Protein AF-0000000078400699 (afdb_homodimer)

Nearest PDB structures (foldseek):
  8glv-assembly1_Eb  TM=9.390E-01  e=3.163E-10  Chlamydomonas reinhardtii
  4u06-assembly1_A  TM=7.836E-01  e=1.208E-12  Leptospira interrogans serovar Copenhageni str. Fiocruz L1-130
  8b41-assembly1_B  TM=8.277E-01  e=2.231E-09  Mus musculus
  4u08-assembly2_B  TM=6.104E-01  e=1.786E-12  Leptospira interrogans serovar Copenhageni str. Fiocruz L1-130
  8dra-assembly1_F  TM=8.528E-01  e=2.546E-07  Mus musculus

Radius of gyration: 30.32 Å; Cα contacts (8 Å, |Δi|>4): 1115; chains: 2; bounding box: 73×113×77 Å

Foldseek 3Di:
DPPVLEDADEPVQDAADDCVVLVSLQRAYYAHYQYAYAEYDLSVLSNQNYAYYADENYEHQADYPSVLSNQNHAEYHHYHYAYAEYDLSVLSNQNHAYYAHYQYAYQDHYPSVLNNQNHAEYHYEQYAYAAHDLSNLSNQNHAEYAHANYAHLADHPSVLNHQRHAEAEHHQYAHAEDEENANRDNHAEYEHANYNYPDDHHHHPNHQYHYPCRPVPPDPPPPPVPPPPPPDPPQDPPCRPHDDPPPDDDPDDDDD/DPPVLEDADEPVQDAADDCVVLVSLQRAYYAHEQYAYAEYDLSVLSNQNYAYYADENYEHQADYPSVLSNQNHAYYHHYHYAYAEYDLSVLSNQNHAEYAHYQYAYQDHYPSVLNNQNHAEYHYEQYAYAAHDLSNLSNQNHAEYAHANYAHLADHPSVLNHQRHAEAEHHQYAHAEDEENANRDNHAEYEHANYNYPDDHHHHPNHQYHYPCRPVPPDPPPPPPPPDDPDDDDDDDDDDYDDDDDDDDDDDDDDD

Solvent-accessible surface area (backbone atoms only — not comparable to full-atom values): 27250 Å² total; per-residue (Å²): 117,60,90,79,31,49,48,83,56,50,67,64,65,37,61,63,76,66,69,73,65,42,68,36,44,73,28,30,35,43,36,46,28,46,29,51,32,53,64,71,65,70,59,52,40,53,30,53,52,24,29,36,44,33,50,21,40,29,52,28,54,53,75,56,71,39,63,42,60,30,47,50,24,29,36,44,35,49,22,40,30,49,29,52,60,64,60,67,59,49,38,54,28,55,50,26,29,37,43,35,45,26,39,32,53,25,55,52,73,47,71,33,64,45,56,30,54,50,25,29,36,43,36,50,19,39,34,47,29,52,62,71,64,69,61,50,51,62,32,73,49,32,28,35,42,36,41,28,38,30,48,25,59,50,69,58,68,46,62,79,66,40,56,56,31,27,35,44,32,49,22,39,28,48,28,36,58,52,64,77,45,48,80,42,77,44,47,44,38,40,33,47,29,69,31,72,47,79,52,54,61,44,61,45,89,86,43,45,58,41,38,71,68,43,79,65,55,74,65,73,72,69,72,67,63,69,65,72,67,71,72,73,76,69,57,60,58,35,116,64,60,71,54,80,73,74,73,74,76,72,84,66,80,73,83,135,119,59,90,79,31,51,49,82,56,52,66,65,65,37,60,63,77,65,69,72,65,41,67,36,45,72,28,29,34,44,36,44,28,45,29,51,30,55,64,73,64,70,58,53,40,53,30,54,50,23,30,36,43,34,50,20,39,29,53,27,53,52,74,57,70,39,63,42,58,29,47,49,25,31,37,44,36,48,22,39,31,49,29,52,60,64,61,69,58,49,37,55,28,55,50,26,29,38,43,34,45,25,39,29,53,25,53,51,71,46,73,34,63,46,56,29,54,49,25,28,36,44,35,50,20,38,31,46,29,52,61,69,64,69,62,48,52,62,33,71,49,32,29,34,42,35,40,27,38,30,48,25,59,50,69,58,69,47,62,78,68,41,54,54,31,26,35,46,31,49,22,39,27,48,26,38,58,53,65,76,47,49,82,42,76,44,47,43,38,39,35,45,28,70,32,73,45,79,53,54,60,44,60,46,92,86,43,44,59,41,37,69,69,44,79,64,58,76,67,75,76,73,79,70,70,80,69,76,77,71,76,76,79,76,80,84,82,81,93,83,87,92,81,91,80,93,84,89,92,83,85,92,73,95,84,137

pLDDT: mean 83.6, std 26.86, range [15.23, 98.69]

InterPro domains:
  IPR001611 Leucine-rich repeat [PF13855] (27-83)
  IPR001611 Leucine-rich repeat [PS51450] (26-48)
  IPR001611 Leucine-rich repeat [PS51450] (72-94)
  IPR003591 Leucine-rich repeat, typical subtype [SM00369] (24-46)
  IPR003591 Leucine-rich repeat, typical subtype [SM00369] (47-69)
  IPR003591 Leucine-rich repeat, typical subtype [SM00369] (70-91)
  IPR003591 Leucine-rich repeat, typical subtype [SM00369] (93-116)
  IPR003591 Leucine-rich repeat, typical subtype [SM00369] (139-162)
  IPR032675 Leucine-rich repeat domain superfamily [G3DSA:3.80.10.10] (4-104)
  IPR032675 Leucine-rich repeat domain superfamily [G3DSA:3.80.10.10] (105-211)
  IPR050216 Leucine-rich repeat domain-containing protein [PTHR48051] (7-201)

Structure (mmCIF, N/CA/C/O backbone):
data_AF-0000000078400699-model_v1
#
loop_
_entity.id
_entity.type
_entity.pdbx_description
1 polymer 'Leucine-rich repeat-containing protein 10'
#
loop_
_atom_site.group_PDB
_atom_site.id
_atom_site.type_symbol
_atom_site.label_atom_id
_atom_site.label_alt_id
_atom_site.label_comp_id
_atom_site.label_asym_id
_atom_site.label_entity_id
_atom_site.label_seq_id
_atom_site.pdbx_PDB_ins_code
_atom_site.Cartn_x
_atom_site.Cartn_y
_atom_site.Cartn_z
_atom_site.occupancy
_atom_site.B_iso_or_equiv
_atom_site.auth_seq_id
_atom_site.auth_comp_id
_atom_site.auth_asym_id
_atom_site.auth_atom_id
_atom_site.pdbx_PDB_model_num
ATOM 1 N N . MET A 1 1 ? -4.375 -39.375 2.096 1 67.81 1 MET A N 1
ATOM 2 C CA . MET A 1 1 ? -4.871 -38.125 1.531 1 67.81 1 MET A CA 1
ATOM 3 C C . MET A 1 1 ? -5.562 -37.281 2.598 1 67.81 1 MET A C 1
ATOM 5 O O . MET A 1 1 ? -6.348 -37.812 3.391 1 67.81 1 MET A O 1
ATOM 9 N N . PRO A 1 2 ? -5.043 -36.094 2.645 1 71.12 2 PRO A N 1
ATOM 10 C CA . PRO A 1 2 ? -5.824 -35.281 3.576 1 71.12 2 PRO A CA 1
ATOM 11 C C . PRO A 1 2 ? -7.277 -35.094 3.143 1 71.12 2 PRO A C 1
ATOM 13 O O . PRO A 1 2 ? -7.562 -35.031 1.945 1 71.12 2 PRO A O 1
ATOM 16 N N . ALA A 1 3 ? -8.242 -35.219 3.998 1 69.69 3 ALA A N 1
ATOM 17 C CA . ALA A 1 3 ? -9.688 -35.188 3.775 1 69.69 3 ALA A CA 1
ATOM 18 C C . ALA A 1 3 ? -10.094 -33.906 3.047 1 69.69 3 ALA A C 1
ATOM 20 O O . ALA A 1 3 ? -10.977 -33.906 2.191 1 69.69 3 ALA A O 1
ATOM 21 N N . ASP A 1 4 ? -9.508 -32.844 3.227 1 78 4 ASP A N 1
ATOM 22 C CA . ASP A 1 4 ? -9.961 -31.547 2.678 1 78 4 ASP A CA 1
ATOM 23 C C . ASP A 1 4 ? -9.133 -31.156 1.453 1 78 4 ASP A C 1
ATOM 25 O O . ASP A 1 4 ? -9.336 -30.094 0.88 1 78 4 ASP A O 1
ATOM 29 N N . LYS A 1 5 ? -8.336 -32.156 0.931 1 92.69 5 LYS A N 1
ATOM 30 C CA . LYS A 1 5 ? -7.512 -31.953 -0.259 1 92.69 5 LYS A CA 1
ATOM 31 C C . LYS A 1 5 ? -6.598 -30.734 -0.101 1 92.69 5 LYS A C 1
ATOM 33 O O . LYS A 1 5 ? -6.301 -30.047 -1.077 1 92.69 5 LYS A O 1
ATOM 38 N N . VAL A 1 6 ? -6.352 -30.406 1.105 1 91.12 6 VAL A N 1
ATOM 39 C CA . VAL A 1 6 ? -5.484 -29.281 1.454 1 91.12 6 VAL A CA 1
ATOM 40 C C . VAL A 1 6 ? -4.336 -29.766 2.338 1 91.12 6 VAL A C 1
ATOM 42 O O . VAL A 1 6 ? -4.551 -30.562 3.268 1 91.12 6 VAL A O 1
ATOM 45 N N . VAL A 1 7 ? -3.123 -29.375 2.002 1 93.88 7 VAL A N 1
ATOM 46 C CA . VAL A 1 7 ? -1.971 -29.625 2.861 1 93.88 7 VAL A CA 1
ATOM 47 C C . VAL A 1 7 ? -1.354 -28.312 3.309 1 93.88 7 VAL A C 1
ATOM 49 O O . VAL A 1 7 ? -1.072 -27.438 2.484 1 93.88 7 VAL A O 1
ATOM 52 N N . GLU A 1 8 ? -1.245 -28.141 4.59 1 89.81 8 GLU A N 1
ATOM 53 C CA . GLU A 1 8 ? -0.679 -26.953 5.211 1 89.81 8 GLU A CA 1
ATOM 54 C C . GLU A 1 8 ? 0.644 -27.266 5.902 1 89.81 8 GLU A C 1
ATOM 56 O O . GLU A 1 8 ? 0.665 -27.922 6.941 1 89.81 8 GLU A O 1
ATOM 61 N N . LEU A 1 9 ? 1.783 -26.781 5.422 1 93.31 9 LEU A N 1
ATOM 62 C CA . LEU A 1 9 ? 3.105 -27.047 5.98 1 93.31 9 LEU A CA 1
ATOM 63 C C . LEU A 1 9 ? 3.883 -25.75 6.168 1 93.31 9 LEU A C 1
ATOM 65 O O . LEU A 1 9 ? 5.113 -25.766 6.219 1 93.31 9 LEU A O 1
ATOM 69 N N . SER A 1 10 ? 3.232 -24.656 6.297 1 90.12 10 SER A N 1
ATOM 70 C CA . SER A 1 10 ? 3.887 -23.359 6.457 1 90.12 10 SER A CA 1
ATOM 71 C C . SER A 1 10 ? 4.527 -23.234 7.836 1 90.12 10 SER A C 1
ATOM 73 O O . SER A 1 10 ? 4.012 -23.766 8.82 1 90.12 10 SER A O 1
ATOM 75 N N . GLY A 1 11 ? 5.648 -22.453 7.906 1 88.94 11 GLY A N 1
ATOM 76 C CA . GLY A 1 11 ? 6.281 -22.094 9.164 1 88.94 11 GLY A CA 1
ATOM 77 C C . GLY A 1 11 ? 6.934 -23.266 9.867 1 88.94 11 GLY A C 1
ATOM 78 O O . GLY A 1 11 ? 7.07 -23.266 11.094 1 88.94 11 GLY A O 1
ATOM 79 N N . ARG A 1 12 ? 7.359 -24.234 9.141 1 91.81 12 ARG A N 1
ATOM 80 C CA . ARG A 1 12 ? 7.918 -25.438 9.742 1 91.81 12 ARG A CA 1
ATOM 81 C C . ARG A 1 12 ? 9.43 -25.484 9.57 1 91.81 12 ARG A C 1
ATOM 83 O O . ARG A 1 12 ? 10.07 -26.5 9.906 1 91.81 12 ARG A O 1
ATOM 90 N N . GLN A 1 13 ? 9.961 -24.516 9 1 94.06 13 GLN A N 1
ATOM 91 C CA . GLN A 1 13 ? 11.398 -24.391 8.797 1 94.06 13 GLN A CA 1
ATOM 92 C C . GLN A 1 13 ? 11.93 -25.5 7.91 1 94.06 13 GLN A C 1
ATOM 94 O O . GLN A 1 13 ? 13.023 -26.016 8.148 1 94.06 13 GLN A O 1
ATOM 99 N N . LEU A 1 14 ? 11.18 -25.922 6.945 1 97 14 LEU A N 1
ATOM 100 C CA . LEU A 1 14 ? 11.555 -26.984 6.027 1 97 14 LEU A CA 1
ATOM 101 C C . LEU A 1 14 ? 12.695 -26.547 5.113 1 97 14 LEU A C 1
ATOM 103 O O . LEU A 1 14 ? 12.703 -25.406 4.633 1 97 14 LEU A O 1
ATOM 107 N N . ARG A 1 15 ? 13.617 -27.484 4.852 1 97.56 15 ARG A N 1
ATOM 108 C CA . ARG A 1 15 ? 14.672 -27.25 3.875 1 97.56 15 ARG A CA 1
ATOM 109 C C . ARG A 1 15 ? 14.414 -28.016 2.582 1 97.56 15 ARG A C 1
ATOM 111 O O . ARG A 1 15 ? 14.961 -27.672 1.532 1 97.56 15 ARG A O 1
ATOM 118 N N . ARG A 1 16 ? 13.625 -29.047 2.846 1 97.44 16 ARG A N 1
ATOM 119 C CA . ARG A 1 16 ? 13.195 -29.859 1.712 1 97.44 16 ARG A CA 1
ATOM 120 C C . ARG A 1 16 ? 11.727 -30.25 1.839 1 97.44 16 ARG A C 1
ATOM 122 O O . ARG A 1 16 ? 11.219 -30.406 2.949 1 97.44 16 ARG A O 1
ATOM 129 N N . LEU A 1 17 ? 11.156 -30.344 0.67 1 97.12 17 LEU A N 1
ATOM 130 C CA . LEU A 1 17 ? 9.766 -30.781 0.669 1 97.12 17 LEU A CA 1
ATOM 131 C C . LEU A 1 17 ? 9.68 -32.312 0.852 1 97.12 17 LEU A C 1
ATOM 133 O O . LEU A 1 17 ? 10.297 -33.062 0.096 1 97.12 17 LEU A O 1
ATOM 137 N N . PRO A 1 18 ? 8.875 -32.75 1.758 1 94.94 18 PRO A N 1
ATOM 138 C CA . PRO A 1 18 ? 8.672 -34.188 1.912 1 94.94 18 PRO A CA 1
ATOM 139 C C . PRO A 1 18 ? 8.016 -34.844 0.692 1 94.94 18 PRO A C 1
ATOM 141 O O . PRO A 1 18 ? 6.945 -34.406 0.264 1 94.94 18 PRO A O 1
ATOM 144 N N . LEU A 1 19 ? 8.523 -36 0.229 1 94.69 19 LEU A N 1
ATOM 145 C CA . LEU A 1 19 ? 8.086 -36.625 -1.009 1 94.69 19 LEU A CA 1
ATOM 146 C C . LEU A 1 19 ? 6.68 -37.219 -0.852 1 94.69 19 LEU A C 1
ATOM 148 O O . LEU A 1 19 ? 5.941 -37.344 -1.831 1 94.69 19 LEU A O 1
ATOM 152 N N . ARG A 1 20 ? 6.305 -37.531 0.31 1 94.06 20 ARG A N 1
ATOM 153 C CA . ARG A 1 20 ? 4.996 -38.094 0.578 1 94.06 20 ARG A CA 1
ATOM 154 C C . ARG A 1 20 ? 3.879 -37.156 0.17 1 94.06 20 ARG A C 1
ATOM 156 O O . ARG A 1 20 ? 2.783 -37.594 -0.193 1 94.06 20 ARG A O 1
ATOM 163 N N . VAL A 1 21 ? 4.172 -35.875 0.214 1 94.88 21 VAL A N 1
ATOM 164 C CA . VAL A 1 21 ? 3.174 -34.875 -0.156 1 94.88 21 VAL A CA 1
ATOM 165 C C . VAL A 1 21 ? 2.82 -35.031 -1.635 1 94.88 21 VAL A C 1
ATOM 167 O O . VAL A 1 21 ? 1.666 -34.844 -2.023 1 94.88 21 VAL A O 1
ATOM 170 N N . CYS A 1 22 ? 3.791 -35.469 -2.453 1 94.62 22 CYS A N 1
ATOM 171 C CA . CYS A 1 22 ? 3.621 -35.562 -3.898 1 94.62 22 CYS A CA 1
ATOM 172 C C . CYS A 1 22 ? 2.768 -36.781 -4.262 1 94.62 22 CYS A C 1
ATOM 174 O O . CYS A 1 22 ? 2.393 -36.938 -5.426 1 94.62 22 CYS A O 1
ATOM 176 N N . ALA A 1 23 ? 2.453 -37.594 -3.344 1 92.88 23 ALA A N 1
ATOM 177 C CA . ALA A 1 23 ? 1.657 -38.781 -3.574 1 92.88 23 ALA A CA 1
ATOM 178 C C . ALA A 1 23 ? 0.165 -38.469 -3.549 1 92.88 23 ALA A C 1
ATOM 180 O O . ALA A 1 23 ? -0.655 -39.281 -3.986 1 92.88 23 ALA A O 1
ATOM 181 N N . PHE A 1 24 ? -0.178 -37.375 -3.098 1 91.94 24 PHE A N 1
ATOM 182 C CA . PHE A 1 24 ? -1.581 -37 -3.025 1 91.94 24 PHE A CA 1
ATOM 183 C C . PHE A 1 24 ? -2.037 -36.375 -4.34 1 91.94 24 PHE A C 1
ATOM 185 O O . PHE A 1 24 ? -2.268 -35.156 -4.414 1 91.94 24 PHE A O 1
ATOM 192 N N . GLY A 1 25 ? -2.305 -37.125 -5.316 1 91 25 GLY A N 1
ATOM 193 C CA . GLY A 1 25 ? -2.586 -36.719 -6.68 1 91 25 GLY A CA 1
ATOM 194 C C . GLY A 1 25 ? -3.807 -35.812 -6.789 1 91 25 GLY A C 1
ATOM 195 O O . GLY A 1 25 ? -3.926 -35.031 -7.73 1 91 25 GLY A O 1
ATOM 196 N N . ALA A 1 26 ? -4.715 -35.906 -5.773 1 93.44 26 ALA A N 1
ATOM 197 C CA . ALA A 1 26 ? -5.965 -35.156 -5.84 1 93.44 26 ALA A CA 1
ATOM 198 C C . ALA A 1 26 ? -5.852 -33.844 -5.074 1 93.44 26 ALA A C 1
ATOM 200 O O . ALA A 1 26 ? -6.84 -33.125 -4.914 1 93.44 26 ALA A O 1
ATOM 201 N N . LEU A 1 27 ? -4.66 -33.5 -4.648 1 95.19 27 LEU A N 1
ATOM 202 C CA . LEU A 1 27 ? -4.434 -32.281 -3.859 1 95.19 27 LEU A CA 1
ATOM 203 C C . LEU A 1 27 ? -4.828 -31.047 -4.645 1 95.19 27 LEU A C 1
ATOM 205 O O . LEU A 1 27 ? -4.527 -30.938 -5.836 1 95.19 27 LEU A O 1
ATOM 209 N N . VAL A 1 28 ? -5.496 -30.125 -3.949 1 96.25 28 VAL A N 1
ATOM 210 C CA . VAL A 1 28 ? -6.004 -28.922 -4.613 1 96.25 28 VAL A CA 1
ATOM 211 C C . VAL A 1 28 ? -5.23 -27.703 -4.133 1 96.25 28 VAL A C 1
ATOM 213 O O . VAL A 1 28 ? -4.941 -26.797 -4.914 1 96.25 28 VAL A O 1
ATOM 216 N N . LYS A 1 29 ? -4.906 -27.703 -2.881 1 94.94 29 LYS A N 1
ATOM 217 C CA . LYS A 1 29 ? -4.176 -26.578 -2.295 1 94.94 29 LYS A CA 1
ATOM 218 C C . LYS A 1 29 ? -2.967 -27.062 -1.504 1 94.94 29 LYS A C 1
ATOM 220 O O . LYS A 1 29 ? -3.078 -27.984 -0.69 1 94.94 29 LYS A O 1
ATOM 225 N N . LEU A 1 30 ? -1.834 -26.391 -1.731 1 96.19 30 LEU A N 1
ATOM 226 C CA . LEU A 1 30 ? -0.59 -26.719 -1.044 1 96.19 30 LEU A CA 1
ATOM 227 C C . LEU A 1 30 ? 0.078 -25.453 -0.498 1 96.19 30 LEU A C 1
ATOM 229 O O . LEU A 1 30 ? 0.437 -24.562 -1.262 1 96.19 30 LEU A O 1
ATOM 233 N N . TYR A 1 31 ? 0.277 -25.391 0.82 1 92.19 31 TYR A N 1
ATOM 234 C CA . TYR A 1 31 ? 0.863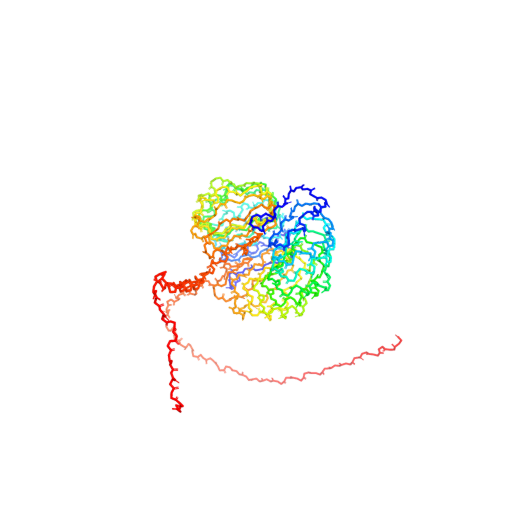 -24.234 1.493 1 92.19 31 TYR A CA 1
ATOM 235 C C . TYR A 1 31 ? 2.25 -24.562 2.031 1 92.19 31 TYR A C 1
ATOM 237 O O . TYR A 1 31 ? 2.393 -25.391 2.939 1 92.19 31 TYR A O 1
ATOM 245 N N . LEU A 1 32 ? 3.236 -23.859 1.515 1 95.44 32 LEU A N 1
ATOM 246 C CA . LEU A 1 32 ? 4.629 -24.062 1.901 1 95.44 32 LEU A CA 1
ATOM 247 C C . LEU A 1 32 ? 5.293 -22.734 2.268 1 95.44 32 LEU A C 1
ATOM 249 O O . LEU A 1 32 ? 6.508 -22.594 2.115 1 95.44 32 LEU A O 1
ATOM 253 N N . SER A 1 33 ? 4.578 -21.812 2.773 1 92.38 33 SER A N 1
ATOM 254 C CA . SER A 1 33 ? 5.094 -20.484 3.074 1 92.38 33 SER A CA 1
ATOM 255 C C . SER A 1 33 ? 5.996 -20.5 4.301 1 92.38 33 SER A C 1
ATOM 257 O O . SER A 1 33 ? 5.859 -21.359 5.168 1 92.38 33 SER A O 1
ATOM 259 N N . ASP A 1 34 ? 6.949 -19.453 4.336 1 90.38 34 ASP A N 1
ATOM 260 C CA . ASP A 1 34 ? 7.777 -19.203 5.512 1 90.38 34 ASP A CA 1
ATOM 261 C C . ASP A 1 34 ? 8.57 -20.453 5.898 1 90.38 34 ASP A C 1
ATOM 263 O O . ASP A 1 34 ? 8.492 -20.922 7.043 1 90.38 34 ASP A O 1
ATOM 267 N N . ASN A 1 35 ? 9.297 -20.984 4.953 1 94.75 35 ASN A N 1
ATOM 268 C CA . ASN A 1 35 ? 10.258 -22.062 5.133 1 94.75 35 ASN A CA 1
ATOM 269 C C . ASN A 1 35 ? 11.641 -21.688 4.613 1 94.75 35 ASN A C 1
ATOM 271 O O . ASN A 1 35 ? 11.945 -20.5 4.477 1 94.75 35 ASN A O 1
ATOM 275 N N . ARG A 1 36 ? 12.516 -22.672 4.473 1 97.31 36 ARG A N 1
ATOM 276 C CA . ARG A 1 36 ? 13.867 -22.438 3.969 1 97.31 36 ARG A CA 1
ATOM 277 C C . ARG A 1 36 ? 14.094 -23.188 2.658 1 97.31 36 ARG A C 1
ATOM 279 O O . ARG A 1 36 ? 15.156 -23.766 2.451 1 97.31 36 ARG A O 1
ATOM 286 N N . LEU A 1 37 ? 13.125 -23.219 1.861 1 98.06 37 LEU A N 1
ATOM 287 C CA . LEU A 1 37 ? 13.188 -23.969 0.613 1 98.06 37 LEU A CA 1
ATOM 288 C C . LEU A 1 37 ? 13.953 -23.188 -0.452 1 98.06 37 LEU A C 1
ATOM 290 O O . LEU A 1 37 ? 13.789 -21.969 -0.568 1 98.06 37 LEU A O 1
ATOM 294 N N . SER A 1 38 ? 14.766 -23.875 -1.236 1 97.94 38 SER A N 1
ATOM 295 C CA . SER A 1 38 ? 15.477 -23.266 -2.359 1 97.94 38 SER A CA 1
ATOM 296 C C . SER A 1 38 ? 15.25 -24.062 -3.645 1 97.94 38 SER A C 1
ATOM 298 O O . SER A 1 38 ? 15.602 -23.594 -4.734 1 97.94 38 SER A O 1
ATOM 300 N N . GLN A 1 39 ? 14.734 -25.266 -3.49 1 97.31 39 GLN A N 1
ATOM 301 C CA . GLN A 1 39 ? 14.383 -26.156 -4.598 1 97.31 39 GLN A CA 1
ATOM 302 C C . GLN A 1 39 ? 13.141 -26.969 -4.27 1 97.31 39 GLN A C 1
ATOM 304 O O . GLN A 1 39 ? 12.703 -27.016 -3.117 1 97.31 39 GLN A O 1
ATOM 309 N N . LEU A 1 40 ? 12.609 -27.531 -5.371 1 98.06 40 LEU A N 1
ATOM 310 C CA . LEU A 1 40 ? 11.508 -28.469 -5.23 1 98.06 40 LEU A CA 1
ATOM 311 C C . LEU A 1 40 ? 11.773 -29.75 -6.008 1 98.06 40 LEU A C 1
ATOM 313 O O . LEU A 1 40 ? 12.406 -29.719 -7.066 1 98.06 40 LEU A O 1
ATOM 317 N N . PRO A 1 41 ? 11.266 -30.906 -5.535 1 96.88 41 PRO A N 1
ATOM 318 C CA . PRO A 1 41 ? 11.461 -32.156 -6.27 1 96.88 41 PRO A CA 1
ATOM 319 C C . PRO A 1 41 ? 10.656 -32.219 -7.566 1 96.88 41 PRO A C 1
ATOM 321 O O . PRO A 1 41 ? 9.555 -31.672 -7.645 1 96.88 41 PRO A O 1
ATOM 324 N N . PRO A 1 42 ? 11.211 -33 -8.617 1 96.88 42 PRO A N 1
ATOM 325 C CA . PRO A 1 42 ? 10.484 -33.125 -9.875 1 96.88 42 PRO A CA 1
ATOM 326 C C . PRO A 1 42 ? 9.125 -33.812 -9.711 1 96.88 42 PRO A C 1
ATOM 328 O O . PRO A 1 42 ? 8.203 -33.562 -10.477 1 96.88 42 PRO A O 1
ATOM 331 N N . GLU A 1 43 ? 8.922 -34.594 -8.703 1 97.12 43 GLU A N 1
ATOM 332 C CA . GLU A 1 43 ? 7.695 -35.344 -8.422 1 97.12 43 GLU A CA 1
ATOM 333 C C . GLU A 1 43 ? 6.523 -34.406 -8.172 1 97.12 43 GLU A C 1
ATOM 335 O O . GLU A 1 43 ? 5.363 -34.812 -8.227 1 97.12 43 GLU A O 1
ATOM 340 N N . LEU A 1 44 ? 6.816 -33.125 -7.93 1 97.31 44 LEU A N 1
ATOM 341 C CA . LEU A 1 44 ? 5.758 -32.156 -7.707 1 97.31 44 LEU A CA 1
ATOM 342 C C . LEU A 1 44 ? 4.809 -32.094 -8.898 1 97.31 44 LEU A C 1
ATOM 344 O O . LEU A 1 44 ? 3.621 -31.812 -8.742 1 97.31 44 LEU A O 1
ATOM 348 N N . GLU A 1 45 ? 5.352 -32.406 -10.07 1 96.38 45 GLU A N 1
ATOM 349 C CA . GLU A 1 45 ? 4.582 -32.344 -11.305 1 96.38 45 GLU A CA 1
ATOM 350 C C . GLU A 1 45 ? 3.385 -33.281 -11.266 1 96.38 45 GLU A C 1
ATOM 352 O O . GLU A 1 45 ? 2.455 -33.156 -12.07 1 96.38 45 GLU A O 1
ATOM 357 N N . ARG A 1 46 ? 3.322 -34.25 -10.375 1 95.69 46 ARG A N 1
ATOM 358 C CA . ARG A 1 46 ? 2.254 -35.219 -10.258 1 95.69 46 ARG A CA 1
ATOM 359 C C . ARG A 1 46 ? 0.982 -34.594 -9.703 1 95.69 46 ARG A C 1
ATOM 361 O O . ARG A 1 46 ? -0.103 -35.156 -9.82 1 95.69 46 ARG A O 1
ATOM 368 N N . LEU A 1 47 ? 1.061 -33.5 -9.117 1 96.31 47 LEU A N 1
ATOM 369 C CA . LE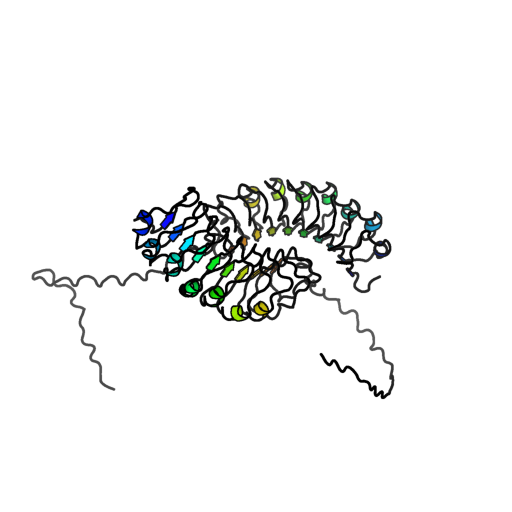U A 1 47 ? -0.083 -32.844 -8.484 1 96.31 47 LEU A CA 1
ATOM 370 C C . LEU A 1 47 ? -0.873 -32.031 -9.508 1 96.31 47 LEU A C 1
ATOM 372 O O . LEU A 1 47 ? -1.008 -30.797 -9.367 1 96.31 47 LEU A O 1
ATOM 376 N N . GLN A 1 48 ? -1.489 -32.688 -10.43 1 96.06 48 GLN A N 1
ATOM 377 C CA . GLN A 1 48 ? -2.076 -32.062 -11.609 1 96.06 48 GLN A CA 1
ATOM 378 C C . GLN A 1 48 ? -3.412 -31.406 -11.266 1 96.06 48 GLN A C 1
ATOM 380 O O . GLN A 1 48 ? -3.953 -30.641 -12.07 1 96.06 48 GLN A O 1
ATOM 385 N N . HIS A 1 49 ? -3.943 -31.594 -10.102 1 96.44 49 HIS A N 1
ATOM 386 C CA . HIS A 1 49 ? -5.215 -30.984 -9.711 1 96.44 49 HIS A CA 1
ATOM 387 C C . HIS A 1 49 ? -4.996 -29.75 -8.852 1 96.44 49 HIS A C 1
ATOM 389 O O . HIS A 1 49 ? -5.957 -29.094 -8.438 1 96.44 49 HIS A O 1
ATOM 395 N N . LEU A 1 50 ? -3.752 -29.375 -8.656 1 96.81 50 LEU A N 1
ATOM 396 C CA . LEU A 1 50 ? -3.41 -28.25 -7.797 1 96.81 50 LEU A CA 1
ATOM 397 C C . LEU A 1 50 ? -3.924 -26.938 -8.391 1 96.81 50 LEU A C 1
ATOM 399 O O . LEU A 1 50 ? -3.709 -26.656 -9.57 1 96.81 50 LEU A O 1
ATOM 403 N N . GLN A 1 51 ? -4.59 -26.141 -7.594 1 97.06 51 GLN A N 1
ATOM 404 C CA . GLN A 1 51 ? -5.125 -24.844 -8.016 1 97.06 51 GLN A CA 1
ATOM 405 C C . GLN A 1 51 ? -4.43 -23.703 -7.293 1 97.06 51 GLN A C 1
ATOM 407 O O . GLN A 1 51 ? -4.391 -22.578 -7.797 1 97.06 51 GLN A O 1
ATOM 412 N N . LEU A 1 52 ? -3.926 -23.984 -6.16 1 95.88 52 LEU A N 1
ATOM 413 C CA . LEU A 1 52 ? -3.23 -22.984 -5.371 1 95.88 52 LEU A CA 1
ATOM 414 C C . LEU A 1 52 ? -1.903 -23.516 -4.848 1 95.88 52 LEU A C 1
ATOM 416 O O . LEU A 1 52 ? -1.853 -24.609 -4.281 1 95.88 52 LEU A O 1
ATOM 420 N N . LEU A 1 53 ? -0.833 -22.75 -5.035 1 97.19 53 LEU A N 1
ATOM 421 C CA . LEU A 1 53 ? 0.494 -23.094 -4.531 1 97.19 53 LEU A CA 1
ATOM 422 C C . LEU A 1 53 ? 1.146 -21.891 -3.863 1 97.19 53 LEU A C 1
ATOM 424 O O . LEU A 1 53 ? 1.342 -20.844 -4.5 1 97.19 53 LEU A O 1
ATOM 428 N N . ALA A 1 54 ? 1.48 -22.031 -2.582 1 95.31 54 ALA A N 1
ATOM 429 C CA . ALA A 1 54 ? 2.123 -20.953 -1.825 1 95.31 54 ALA A CA 1
ATOM 430 C C . ALA A 1 54 ? 3.592 -21.281 -1.563 1 95.31 54 ALA A C 1
ATOM 432 O O . ALA A 1 54 ? 3.908 -22.219 -0.828 1 95.31 54 ALA A O 1
ATOM 433 N N . LEU A 1 55 ? 4.477 -20.469 -2.133 1 96.75 55 LEU A N 1
ATOM 434 C CA . LEU A 1 55 ? 5.918 -20.641 -1.981 1 96.75 55 LEU A CA 1
ATOM 435 C C . LEU A 1 55 ? 6.562 -19.359 -1.446 1 96.75 55 LEU A C 1
ATOM 437 O O . LEU A 1 55 ? 7.781 -19.203 -1.535 1 96.75 55 LEU A O 1
ATOM 441 N N . ASP A 1 56 ? 5.824 -18.453 -0.897 1 94.19 56 ASP A N 1
ATOM 442 C CA . ASP A 1 56 ? 6.332 -17.156 -0.456 1 94.19 56 ASP A CA 1
ATOM 443 C C . ASP A 1 56 ? 7.145 -17.297 0.831 1 94.19 56 ASP A C 1
ATOM 445 O O . ASP A 1 56 ? 7.016 -18.281 1.55 1 94.19 56 ASP A O 1
ATOM 449 N N . PHE A 1 57 ? 8.039 -16.266 1.085 1 90.38 57 PHE A N 1
ATOM 450 C CA . PHE A 1 57 ? 8.906 -16.234 2.256 1 90.38 57 PHE A CA 1
ATOM 451 C C . PHE A 1 57 ? 9.789 -17.469 2.307 1 90.38 57 PHE A C 1
ATOM 453 O O . PHE A 1 57 ? 9.852 -18.156 3.334 1 90.38 57 PHE A O 1
ATOM 460 N N . ASN A 1 58 ? 10.469 -17.719 1.22 1 96.5 58 ASN A N 1
ATOM 461 C CA . ASN A 1 58 ? 11.461 -18.781 1.096 1 96.5 58 ASN A CA 1
ATOM 462 C C . ASN A 1 58 ? 12.773 -18.25 0.528 1 96.5 58 ASN A C 1
ATOM 464 O O . ASN A 1 58 ? 13.078 -17.062 0.646 1 96.5 58 ASN A O 1
ATOM 468 N N . GLU A 1 59 ? 13.617 -19.219 0.016 1 97.88 59 GLU A N 1
ATOM 469 C CA . GLU A 1 59 ? 14.953 -18.844 -0.432 1 97.88 59 GLU A CA 1
ATOM 470 C C . GLU A 1 59 ? 15.141 -19.125 -1.917 1 97.88 59 GLU A C 1
ATOM 472 O O . GLU A 1 59 ? 16.25 -19.453 -2.354 1 97.88 59 GLU A O 1
ATOM 477 N N . PHE A 1 60 ? 14.195 -19.031 -2.707 1 98.31 60 PHE A N 1
ATOM 478 C CA . PHE A 1 60 ? 14.281 -19.344 -4.129 1 98.31 60 PHE A CA 1
ATOM 479 C C . PHE A 1 60 ? 15.016 -18.25 -4.883 1 98.31 60 PHE A C 1
ATOM 481 O O . PHE A 1 60 ? 14.695 -17.062 -4.73 1 98.31 60 PHE A O 1
ATOM 488 N N . ARG A 1 61 ? 15.961 -18.625 -5.719 1 98.06 61 ARG A N 1
ATOM 489 C CA . ARG A 1 61 ? 16.656 -17.688 -6.609 1 98.06 61 ARG A CA 1
ATOM 490 C C . ARG A 1 61 ? 16.125 -17.797 -8.039 1 98.06 61 ARG A C 1
ATOM 492 O O . ARG A 1 61 ? 16.312 -16.891 -8.844 1 98.06 61 ARG A O 1
ATOM 499 N N . ALA A 1 62 ? 15.609 -18.922 -8.273 1 97.81 62 ALA A N 1
ATOM 500 C CA . ALA A 1 62 ? 14.93 -19.203 -9.531 1 97.81 62 ALA A CA 1
ATOM 501 C C . ALA A 1 62 ? 13.656 -20.016 -9.305 1 97.81 62 ALA A C 1
ATOM 503 O O . ALA A 1 62 ? 13.555 -20.75 -8.32 1 97.81 62 ALA A O 1
ATOM 504 N N . LEU A 1 63 ? 12.742 -19.828 -10.219 1 97.88 63 LEU A N 1
ATOM 505 C CA . LEU A 1 63 ? 11.531 -20.625 -10.117 1 97.88 63 LEU A CA 1
ATOM 506 C C . LEU A 1 63 ? 11.789 -22.078 -10.531 1 97.88 63 LEU A C 1
ATOM 508 O O . LEU A 1 63 ? 12.266 -22.328 -11.641 1 97.88 63 LEU A O 1
ATOM 512 N N . PRO A 1 64 ? 11.43 -23.031 -9.688 1 96.88 64 PRO A N 1
ATOM 513 C CA . PRO A 1 64 ? 11.617 -24.438 -10.062 1 96.88 64 PRO A CA 1
ATOM 514 C C . PRO A 1 64 ? 10.797 -24.844 -11.281 1 96.88 64 PRO A C 1
ATOM 516 O O . PRO A 1 64 ? 9.609 -24.516 -11.367 1 96.88 64 PRO A O 1
ATOM 519 N N . GLY A 1 65 ? 11.375 -25.688 -12.195 1 96.69 65 GLY A N 1
ATOM 520 C CA . GLY A 1 65 ? 10.734 -26.078 -13.445 1 96.69 65 GLY A CA 1
ATOM 521 C C . GLY A 1 65 ? 9.453 -26.859 -13.242 1 96.69 65 GLY A C 1
ATOM 522 O O . GLY A 1 65 ? 8.508 -26.719 -14.023 1 96.69 65 GLY A O 1
ATOM 523 N N . ALA A 1 66 ? 9.398 -27.656 -12.195 1 97.38 66 ALA A N 1
ATOM 524 C CA . ALA A 1 66 ? 8.242 -28.516 -11.906 1 97.38 66 ALA A CA 1
ATOM 525 C C . ALA A 1 66 ? 6.98 -27.672 -11.703 1 97.38 66 ALA A C 1
ATOM 527 O O . ALA A 1 66 ? 5.871 -28.141 -11.969 1 97.38 66 ALA A O 1
ATOM 528 N N . VAL A 1 67 ? 7.102 -26.422 -11.266 1 98.25 67 VAL A N 1
ATOM 529 C CA . VAL A 1 67 ? 5.965 -25.547 -11.023 1 98.25 67 VAL A CA 1
ATOM 530 C C . VAL A 1 67 ? 5.281 -25.219 -12.352 1 98.25 67 VAL A C 1
ATOM 532 O O . VAL A 1 67 ? 4.051 -25.141 -12.422 1 98.25 67 VAL A O 1
ATOM 535 N N . CYS A 1 68 ? 6.031 -25.062 -13.422 1 97.88 68 CYS A N 1
ATOM 536 C CA . CYS A 1 68 ? 5.516 -24.688 -14.734 1 97.88 68 CYS A CA 1
ATOM 537 C C . CYS A 1 68 ? 4.715 -25.812 -15.359 1 97.88 68 CYS A C 1
ATOM 539 O O . CYS A 1 68 ? 4.027 -25.625 -16.359 1 97.88 68 CYS A O 1
ATOM 541 N N . ALA A 1 69 ? 4.738 -27 -14.797 1 97.44 69 ALA A N 1
ATOM 542 C CA . ALA A 1 69 ? 4.008 -28.172 -15.305 1 97.44 69 ALA A CA 1
ATOM 543 C C . ALA A 1 69 ? 2.607 -28.234 -14.703 1 97.44 69 ALA A C 1
ATOM 545 O O . ALA A 1 69 ? 1.776 -29.031 -15.141 1 97.44 69 ALA A O 1
ATOM 546 N N . LEU A 1 70 ? 2.293 -27.453 -13.758 1 97.88 70 LEU A N 1
ATOM 547 C CA . LEU A 1 70 ? 1.019 -27.484 -13.047 1 97.88 70 LEU A CA 1
ATOM 548 C C . LEU A 1 70 ? -0.035 -26.656 -13.781 1 97.88 70 LEU A C 1
ATOM 550 O O . LEU A 1 70 ? -0.362 -25.547 -13.367 1 97.88 70 LEU A O 1
ATOM 554 N N . ARG A 1 71 ? -0.682 -27.203 -14.711 1 95.94 71 ARG A N 1
ATOM 555 C CA . ARG A 1 71 ? -1.456 -26.484 -15.719 1 95.94 71 ARG A CA 1
ATOM 556 C C . ARG A 1 71 ? -2.773 -25.984 -15.148 1 95.94 71 ARG A C 1
ATOM 558 O O . ARG A 1 71 ? -3.424 -25.125 -15.742 1 95.94 71 ARG A O 1
ATOM 565 N N . ARG A 1 72 ? -3.248 -26.5 -14.016 1 97.25 72 ARG A N 1
ATOM 566 C CA . ARG A 1 72 ? -4.535 -26.094 -13.461 1 97.25 72 ARG A CA 1
ATOM 567 C C . ARG A 1 72 ? -4.348 -25.031 -12.391 1 97.25 72 ARG A C 1
ATOM 569 O O . ARG A 1 72 ? -5.316 -24.609 -11.758 1 97.25 72 ARG A O 1
ATOM 576 N N . LEU A 1 73 ? -3.158 -24.562 -12.203 1 97.62 73 LEU A N 1
ATOM 577 C CA . LEU A 1 73 ? -2.871 -23.562 -11.195 1 97.62 73 LEU A CA 1
ATOM 578 C C . LEU A 1 73 ? -3.617 -22.266 -11.492 1 97.62 73 LEU A C 1
ATOM 580 O O . LEU A 1 73 ? -3.6 -21.781 -12.625 1 97.62 73 LEU A O 1
ATOM 584 N N . CYS A 1 74 ? -4.305 -21.703 -10.453 1 97.75 74 CYS A N 1
ATOM 585 C CA . CYS A 1 74 ? -5.043 -20.453 -10.57 1 97.75 74 CYS A CA 1
ATOM 586 C C . CYS A 1 74 ? -4.367 -19.344 -9.773 1 97.75 74 CYS A C 1
ATOM 588 O O . CYS A 1 74 ? -4.465 -18.156 -10.125 1 97.75 74 CYS A O 1
ATOM 590 N N . THR A 1 75 ? -3.74 -19.719 -8.711 1 96.62 75 THR A N 1
ATOM 591 C CA . THR A 1 75 ? -3.098 -18.766 -7.82 1 96.62 75 THR A CA 1
ATOM 592 C C . THR A 1 75 ? -1.686 -19.219 -7.461 1 96.62 75 THR A C 1
ATOM 594 O O . THR A 1 75 ? -1.481 -20.375 -7.055 1 96.62 75 THR A O 1
ATOM 597 N N . LEU A 1 76 ? -0.711 -18.297 -7.57 1 97.56 76 LEU A N 1
ATOM 598 C CA . LEU A 1 76 ? 0.686 -18.609 -7.289 1 97.56 76 LEU A CA 1
ATOM 599 C C . LEU A 1 76 ? 1.321 -17.531 -6.422 1 97.56 76 LEU A C 1
ATOM 601 O O . LEU A 1 76 ? 1.373 -16.359 -6.824 1 97.56 76 LEU A O 1
ATOM 605 N N . TYR A 1 77 ? 1.772 -17.906 -5.207 1 95.38 77 TYR A N 1
ATOM 606 C CA . TYR A 1 77 ? 2.461 -17.016 -4.289 1 95.38 77 TYR A CA 1
ATOM 607 C C . TYR A 1 77 ? 3.973 -17.203 -4.375 1 95.38 77 TYR A C 1
ATOM 609 O O . TYR A 1 77 ? 4.5 -18.25 -3.992 1 95.38 77 TYR A O 1
ATOM 617 N N . LEU A 1 78 ? 4.672 -16.156 -4.785 1 97.12 78 LEU A N 1
ATOM 618 C CA . LEU A 1 78 ? 6.125 -16.219 -4.93 1 97.12 78 LEU A CA 1
ATOM 619 C C . LEU A 1 78 ? 6.801 -15.047 -4.23 1 97.12 78 LEU A C 1
ATOM 621 O O . LEU A 1 78 ? 7.992 -14.805 -4.426 1 97.12 78 LEU A O 1
ATOM 625 N N . GLY A 1 79 ? 6.035 -14.359 -3.426 1 95.69 79 GLY A N 1
ATOM 626 C CA . GLY A 1 79 ? 6.559 -13.18 -2.762 1 95.69 79 GLY A CA 1
ATOM 627 C C . GLY A 1 79 ? 7.652 -13.492 -1.761 1 95.69 79 GLY A C 1
ATOM 628 O O . GLY A 1 79 ? 7.707 -14.594 -1.219 1 95.69 79 GLY A O 1
ATOM 629 N N . ASN A 1 80 ? 8.523 -12.438 -1.478 1 93.5 80 ASN A N 1
ATOM 630 C CA . ASN A 1 80 ? 9.562 -12.508 -0.449 1 93.5 80 ASN A CA 1
ATOM 631 C C . ASN A 1 80 ? 10.516 -13.664 -0.694 1 93.5 80 ASN A C 1
ATOM 633 O O . ASN A 1 80 ? 10.773 -14.469 0.208 1 93.5 80 ASN A O 1
ATOM 637 N N . ASN A 1 81 ? 11.016 -13.742 -1.876 1 97.25 81 ASN A N 1
ATOM 638 C CA . ASN A 1 81 ? 12.117 -14.594 -2.295 1 97.25 81 ASN A CA 1
ATOM 639 C C . ASN A 1 81 ? 13.281 -13.781 -2.855 1 97.25 81 ASN A C 1
ATOM 641 O O . ASN A 1 81 ? 13.484 -12.633 -2.459 1 97.25 81 ASN A O 1
ATOM 645 N N . ARG A 1 82 ? 14.125 -14.461 -3.633 1 98.25 82 ARG A N 1
ATOM 646 C CA . ARG A 1 82 ? 15.273 -13.789 -4.223 1 98.25 82 ARG A CA 1
ATOM 647 C C . ARG A 1 82 ? 15.266 -13.914 -5.742 1 98.25 82 ARG A C 1
ATOM 649 O O . ARG A 1 82 ? 16.312 -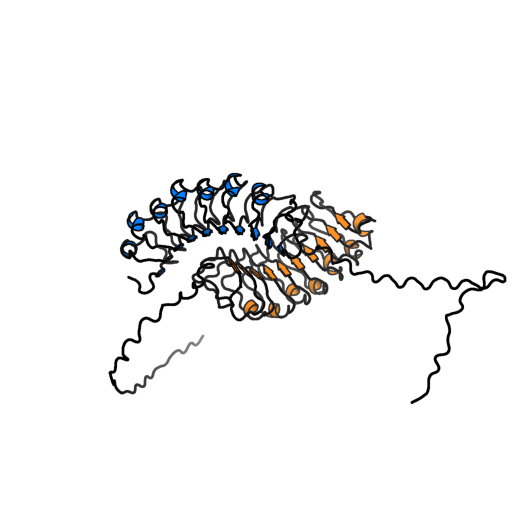14.125 -6.359 1 98.25 82 ARG A O 1
ATOM 656 N N . LEU A 1 83 ? 14.141 -13.836 -6.309 1 98.44 83 LEU A N 1
ATOM 657 C CA . LEU A 1 83 ? 13.984 -14.047 -7.742 1 98.44 83 LEU A CA 1
ATOM 658 C C . LEU A 1 83 ? 14.477 -12.836 -8.531 1 98.44 83 LEU A C 1
ATOM 660 O O . LEU A 1 83 ? 14.18 -11.695 -8.172 1 98.44 83 LEU A O 1
ATOM 664 N N . ARG A 1 84 ? 15.203 -13.102 -9.641 1 98.06 84 ARG A N 1
ATOM 665 C CA . ARG A 1 84 ? 15.672 -12.031 -10.508 1 98.06 84 ARG A CA 1
ATOM 666 C C . ARG A 1 84 ? 14.953 -12.062 -11.859 1 98.06 84 ARG A C 1
ATOM 668 O O . ARG A 1 84 ? 14.984 -11.086 -12.602 1 98.06 84 ARG A O 1
ATOM 675 N N . ASP A 1 85 ? 14.453 -13.211 -12.117 1 97.81 85 ASP A N 1
ATOM 676 C CA . ASP A 1 85 ? 13.711 -13.43 -13.359 1 97.81 85 ASP A CA 1
ATOM 677 C C . ASP A 1 85 ? 12.781 -14.633 -13.234 1 97.81 85 ASP A C 1
ATOM 679 O O . ASP A 1 85 ? 12.781 -15.328 -12.219 1 97.81 85 ASP A O 1
ATOM 683 N N . LEU A 1 86 ? 11.883 -14.789 -14.336 1 98.12 86 LEU A N 1
ATOM 684 C CA . LEU A 1 86 ? 11.047 -15.977 -14.461 1 98.12 86 LEU A CA 1
ATOM 685 C C . LEU A 1 86 ? 11.281 -16.672 -15.789 1 98.12 86 LEU A C 1
ATOM 687 O O . LEU A 1 86 ? 11.547 -16.016 -16.797 1 98.12 86 LEU A O 1
ATOM 691 N N . PRO A 1 87 ? 11.172 -18.031 -15.773 1 97.06 87 PRO A N 1
ATOM 692 C CA . PRO A 1 87 ? 11.422 -18.797 -17 1 97.06 87 PRO A CA 1
ATOM 693 C C . PRO A 1 87 ? 10.32 -18.609 -18.047 1 97.06 87 PRO A C 1
ATOM 695 O O . PRO A 1 87 ? 9.172 -18.344 -17.688 1 97.06 87 PRO A O 1
ATOM 698 N N . ARG A 1 88 ? 10.633 -18.875 -19.328 1 96.44 88 ARG A N 1
ATOM 699 C CA . ARG A 1 88 ? 9.688 -18.734 -20.438 1 96.44 88 ARG A CA 1
ATOM 700 C C . ARG A 1 88 ? 8.531 -19.719 -20.297 1 96.44 88 ARG A C 1
ATOM 702 O O . ARG A 1 88 ? 7.402 -19.422 -20.656 1 96.44 88 ARG A O 1
ATOM 709 N N . ASP A 1 89 ? 8.812 -20.828 -19.734 1 97.44 89 ASP A N 1
ATOM 710 C CA . ASP A 1 89 ? 7.824 -21.891 -19.594 1 97.44 89 ASP A CA 1
ATOM 711 C C . ASP A 1 89 ? 6.688 -21.469 -18.656 1 97.44 89 ASP A C 1
ATOM 713 O O . ASP A 1 89 ? 5.645 -22.125 -18.609 1 97.44 89 ASP A O 1
ATOM 717 N N . LEU A 1 90 ? 6.801 -20.359 -17.969 1 97.62 90 LEU A N 1
ATOM 718 C CA . LEU A 1 90 ? 5.723 -19.859 -17.125 1 97.62 90 LEU A CA 1
ATOM 719 C C . LEU A 1 90 ? 4.441 -19.656 -17.938 1 97.62 90 LEU A C 1
ATOM 721 O O . LEU A 1 90 ? 3.34 -19.797 -17.406 1 97.62 90 LEU A O 1
ATOM 725 N N . CYS A 1 91 ? 4.609 -19.375 -19.188 1 95.12 91 CYS A N 1
ATOM 726 C CA . CYS A 1 91 ? 3.482 -19.109 -20.062 1 95.12 91 CYS A CA 1
ATOM 727 C C . CYS A 1 91 ? 2.576 -20.328 -20.188 1 95.12 91 CYS A C 1
ATOM 729 O O . CYS A 1 91 ? 1.452 -20.219 -20.688 1 95.12 91 CYS A O 1
ATOM 731 N N . ARG A 1 92 ? 2.988 -21.5 -19.766 1 96.56 92 ARG A N 1
ATOM 732 C CA . ARG A 1 92 ? 2.199 -22.719 -19.812 1 96.56 92 ARG A CA 1
ATOM 733 C C . ARG A 1 92 ? 1.074 -22.688 -18.781 1 96.56 92 ARG A C 1
ATOM 735 O O . ARG A 1 92 ? 0.126 -23.469 -18.875 1 96.56 92 ARG A O 1
ATOM 742 N N . LEU A 1 93 ? 1.172 -21.844 -17.828 1 97.81 93 LEU A N 1
ATOM 743 C CA . LEU A 1 93 ? 0.152 -21.734 -16.797 1 97.81 93 LEU A CA 1
ATOM 744 C C . LEU A 1 93 ? -1.011 -20.875 -17.266 1 97.81 93 LEU A C 1
ATOM 746 O O . LEU A 1 93 ? -1.265 -19.797 -16.703 1 97.81 93 LEU A O 1
ATOM 750 N N . GLN A 1 94 ? -1.815 -21.359 -18.109 1 95.88 94 GLN A N 1
ATOM 751 C CA . GLN A 1 94 ? -2.812 -20.578 -18.828 1 95.88 94 GLN A CA 1
ATOM 752 C C . GLN A 1 94 ? -4.051 -20.344 -17.969 1 95.88 94 GLN A C 1
ATOM 754 O O . GLN A 1 94 ? -4.898 -19.516 -18.312 1 95.88 94 GLN A O 1
ATOM 759 N N . ASN A 1 95 ? -4.148 -21.016 -16.844 1 97.69 95 ASN A N 1
ATOM 760 C CA . ASN A 1 95 ? -5.297 -20.812 -15.961 1 97.69 95 ASN A CA 1
ATOM 761 C C . ASN A 1 95 ? -4.969 -19.844 -14.828 1 97.69 95 ASN A C 1
ATOM 763 O O . ASN A 1 95 ? -5.832 -19.531 -14.008 1 97.69 95 ASN A O 1
ATOM 767 N N . LEU A 1 96 ? -3.795 -19.344 -14.805 1 97.94 96 LEU A N 1
ATOM 768 C CA . LEU A 1 96 ? -3.354 -18.469 -13.727 1 97.94 96 LEU A CA 1
ATOM 769 C C . LEU A 1 96 ? -4.148 -17.172 -13.711 1 97.94 96 LEU A C 1
ATOM 771 O O . LEU A 1 96 ? -4.246 -16.5 -14.742 1 97.94 96 LEU A O 1
ATOM 775 N N . ARG A 1 97 ? -4.691 -16.812 -12.547 1 97.88 97 ARG A N 1
ATOM 776 C CA . ARG A 1 97 ? -5.523 -15.625 -12.391 1 97.88 97 ARG A CA 1
ATOM 777 C C . ARG A 1 97 ? -4.852 -14.602 -11.484 1 97.88 97 ARG A C 1
ATOM 779 O O . ARG A 1 97 ? -5.062 -13.398 -11.633 1 97.88 97 ARG A O 1
ATOM 786 N N . THR A 1 98 ? -4.137 -15.078 -10.508 1 97.19 98 THR A N 1
ATOM 787 C CA . THR A 1 98 ? -3.467 -14.211 -9.547 1 97.19 98 THR A CA 1
ATOM 788 C C . THR A 1 98 ? -2 -14.602 -9.391 1 97.19 98 THR A C 1
ATOM 790 O O . THR A 1 98 ? -1.69 -15.773 -9.141 1 97.19 98 THR A O 1
ATOM 793 N N . LEU A 1 99 ? -1.093 -13.602 -9.508 1 97.69 99 LEU A N 1
ATOM 794 C CA . LEU A 1 99 ? 0.343 -13.828 -9.383 1 97.69 99 LEU A CA 1
ATOM 795 C C . LEU A 1 99 ? 0.964 -12.836 -8.406 1 97.69 99 LEU A C 1
ATOM 797 O O . LEU A 1 99 ? 0.85 -11.625 -8.586 1 97.69 99 LEU A O 1
ATOM 801 N N . TRP A 1 100 ? 1.636 -13.344 -7.367 1 96.56 100 TRP A N 1
ATOM 802 C CA . TRP A 1 100 ? 2.293 -12.523 -6.355 1 96.56 100 TRP A CA 1
ATOM 803 C C . TRP A 1 100 ? 3.811 -12.594 -6.5 1 96.56 100 TRP A C 1
ATOM 805 O O . TRP A 1 100 ? 4.414 -13.641 -6.246 1 96.56 100 TRP A O 1
ATOM 815 N N . LEU A 1 101 ? 4.43 -11.484 -6.805 1 97.44 101 LEU A N 1
ATOM 816 C CA . LEU A 1 101 ? 5.871 -11.406 -7.031 1 97.44 101 LEU A CA 1
ATOM 817 C C . LEU A 1 101 ? 6.508 -10.359 -6.129 1 97.44 101 LEU A C 1
ATOM 819 O O . LEU A 1 101 ? 7.648 -9.945 -6.359 1 97.44 101 LEU A O 1
ATOM 823 N N . ASP A 1 102 ? 5.898 -9.969 -5.094 1 95.69 102 ASP A N 1
ATOM 824 C CA . ASP A 1 102 ? 6.367 -8.875 -4.242 1 95.69 102 ASP A CA 1
ATOM 825 C C . ASP A 1 102 ? 7.684 -9.242 -3.559 1 95.69 102 ASP A C 1
ATOM 827 O O . ASP A 1 102 ? 7.91 -10.398 -3.209 1 95.69 102 ASP A O 1
ATOM 831 N N . ALA A 1 103 ? 8.477 -8.141 -3.285 1 94.62 103 ALA A N 1
ATOM 832 C CA . ALA A 1 103 ? 9.672 -8.258 -2.459 1 94.62 103 ALA A CA 1
ATOM 833 C C . ALA A 1 103 ? 10.617 -9.328 -3.004 1 94.62 103 ALA A C 1
ATOM 835 O O . ALA A 1 103 ? 11.016 -10.242 -2.277 1 94.62 103 ALA A O 1
ATOM 836 N N . ASN A 1 104 ? 10.906 -9.219 -4.281 1 97.81 104 ASN A N 1
ATOM 837 C CA . ASN A 1 104 ? 11.969 -9.961 -4.953 1 97.81 104 ASN A CA 1
ATOM 838 C C . ASN A 1 104 ? 13.062 -9.031 -5.48 1 97.81 104 ASN A C 1
ATOM 840 O O . ASN A 1 104 ? 13.25 -7.934 -4.961 1 97.81 104 ASN A O 1
ATOM 844 N N . ARG A 1 105 ? 13.875 -9.547 -6.402 1 98.25 105 ARG A N 1
ATOM 845 C CA . ARG A 1 105 ? 14.984 -8.75 -6.926 1 98.25 105 ARG A CA 1
ATOM 846 C C . ARG A 1 105 ? 14.812 -8.484 -8.414 1 98.25 105 ARG A C 1
ATOM 848 O O . ARG A 1 105 ? 15.773 -8.562 -9.18 1 98.25 105 ARG A O 1
ATOM 855 N N . LEU A 1 106 ? 13.672 -8.203 -8.844 1 98.56 106 LEU A N 1
ATOM 856 C CA . LEU A 1 106 ? 13.367 -7.988 -10.25 1 98.56 106 LEU A CA 1
ATOM 857 C C . LEU A 1 106 ? 13.781 -6.59 -10.688 1 98.56 106 LEU A C 1
ATOM 859 O O . LEU A 1 106 ? 13.383 -5.598 -10.078 1 98.56 106 LEU A O 1
ATOM 863 N N . SER A 1 107 ? 14.547 -6.473 -11.781 1 98.06 107 SER A N 1
ATOM 864 C CA . SER A 1 107 ? 14.922 -5.184 -12.344 1 98.06 107 SER A CA 1
ATOM 865 C C . SER A 1 107 ? 14.008 -4.801 -13.508 1 98.06 107 SER A C 1
ATOM 867 O O . SER A 1 107 ? 13.938 -3.627 -13.883 1 98.06 107 SER A O 1
ATOM 869 N N . ARG A 1 108 ? 13.484 -5.797 -14.086 1 98.06 108 ARG A N 1
ATOM 870 C CA . ARG A 1 108 ? 12.469 -5.645 -15.125 1 98.06 108 ARG A CA 1
ATOM 871 C C . ARG A 1 108 ? 11.352 -6.664 -14.945 1 98.06 108 ARG A C 1
ATOM 873 O O . ARG A 1 108 ? 11.555 -7.711 -14.328 1 98.06 108 ARG A O 1
ATOM 880 N N . LEU A 1 109 ? 10.211 -6.285 -15.516 1 98.19 109 LEU A N 1
ATOM 881 C CA . LEU A 1 109 ? 9.133 -7.27 -15.5 1 98.19 109 LEU A CA 1
ATOM 882 C C . LEU A 1 109 ? 9.422 -8.406 -16.469 1 98.19 109 LEU A C 1
ATOM 884 O O . LEU A 1 109 ? 9.656 -8.164 -17.656 1 98.19 109 LEU A O 1
ATOM 888 N N . PRO A 1 110 ? 9.344 -9.617 -16.016 1 97.31 110 PRO A N 1
ATOM 889 C CA . PRO A 1 110 ? 9.641 -10.75 -16.906 1 97.31 110 PRO A CA 1
ATOM 890 C C . PRO A 1 110 ? 8.68 -10.836 -18.094 1 97.31 110 PRO A C 1
ATOM 892 O O . PRO A 1 110 ? 7.465 -10.688 -17.922 1 97.31 110 PRO A O 1
ATOM 895 N N . ALA A 1 111 ? 9.188 -11.211 -19.266 1 96.19 111 ALA A N 1
ATOM 896 C CA . ALA A 1 111 ? 8.414 -11.234 -20.5 1 96.19 111 ALA A CA 1
ATOM 897 C C . ALA A 1 111 ? 7.305 -12.281 -20.438 1 96.19 111 ALA A C 1
ATOM 899 O O . ALA A 1 111 ? 6.219 -12.086 -20.984 1 96.19 111 ALA A O 1
ATOM 900 N N . ALA A 1 112 ? 7.605 -13.32 -19.766 1 97.19 112 ALA A N 1
ATOM 901 C CA . ALA A 1 112 ? 6.676 -14.445 -19.688 1 97.19 112 ALA A CA 1
ATOM 902 C C . ALA A 1 112 ? 5.367 -14.023 -19.016 1 97.19 112 ALA A C 1
ATOM 904 O O . ALA A 1 112 ? 4.316 -14.625 -19.266 1 97.19 112 ALA A O 1
ATOM 905 N N . VAL A 1 113 ? 5.387 -13.031 -18.156 1 98.06 113 VAL A N 1
ATOM 906 C CA . VAL A 1 113 ? 4.199 -12.547 -17.469 1 98.06 113 VAL A CA 1
ATOM 907 C C . VAL A 1 113 ? 3.186 -12.016 -18.469 1 98.06 113 VAL A C 1
ATOM 909 O O . VAL A 1 113 ? 1.979 -12.195 -18.297 1 98.06 113 VAL A O 1
ATOM 912 N N . CYS A 1 114 ? 3.641 -11.438 -19.562 1 97.88 114 CYS A N 1
ATOM 913 C CA . CYS A 1 114 ? 2.791 -10.805 -20.562 1 97.88 114 CYS A CA 1
ATOM 914 C C . CYS A 1 114 ? 2.008 -11.844 -21.359 1 97.88 114 CYS A C 1
ATOM 916 O O . CYS A 1 114 ? 1.076 -11.508 -22.094 1 97.88 114 CYS A O 1
ATOM 918 N N . ASP A 1 115 ? 2.299 -13.117 -21.188 1 97.31 115 ASP A N 1
ATOM 919 C CA . ASP A 1 115 ? 1.648 -14.195 -21.938 1 97.31 115 ASP A CA 1
ATOM 920 C C . ASP A 1 115 ? 0.561 -14.859 -21.109 1 97.31 115 ASP A C 1
ATOM 922 O O . ASP A 1 115 ? -0.115 -15.781 -21.578 1 97.31 115 ASP A O 1
ATOM 926 N N . LEU A 1 116 ? 0.326 -14.453 -19.922 1 98 116 LEU A N 1
ATOM 927 C CA . LEU A 1 116 ? -0.673 -15.023 -19.031 1 98 116 LEU A CA 1
ATOM 928 C C . LEU A 1 116 ? -2.031 -14.367 -19.234 1 98 116 LEU A C 1
ATOM 930 O O . LEU A 1 116 ? -2.455 -13.539 -18.438 1 98 116 LEU A O 1
ATOM 934 N N . ARG A 1 117 ? -2.801 -14.812 -20.125 1 96.69 117 ARG A N 1
ATOM 935 C CA . ARG A 1 117 ? -3.936 -14.109 -20.703 1 96.69 117 ARG A CA 1
ATOM 936 C C . ARG A 1 117 ? -5.105 -14.047 -19.734 1 96.69 117 ARG A C 1
ATOM 938 O O . ARG A 1 117 ? -5.992 -13.203 -19.859 1 96.69 117 ARG A O 1
ATOM 945 N N . LEU A 1 118 ? -5.184 -14.93 -18.75 1 97.88 118 LEU A N 1
ATOM 946 C CA . LEU A 1 118 ? -6.309 -14.953 -17.828 1 97.88 118 LEU A CA 1
ATOM 947 C C . LEU A 1 118 ? -5.977 -14.195 -16.547 1 97.88 118 LEU A C 1
ATOM 949 O O . LEU A 1 118 ? -6.809 -14.109 -15.633 1 97.88 118 LEU A O 1
ATOM 953 N N . LEU A 1 119 ? -4.836 -13.609 -16.453 1 97.94 119 LEU A N 1
ATOM 954 C CA . LEU A 1 119 ? -4.379 -12.914 -15.258 1 97.94 119 LEU A CA 1
ATOM 955 C C . LEU A 1 119 ? -5.301 -11.75 -14.922 1 97.94 119 LEU A C 1
ATOM 957 O O . LEU A 1 119 ? -5.605 -10.922 -15.781 1 97.94 119 LEU A O 1
ATOM 961 N N . ARG A 1 120 ? -5.738 -11.719 -13.648 1 97.75 120 ARG A N 1
ATOM 962 C CA . ARG A 1 120 ? -6.645 -10.672 -13.18 1 97.75 120 ARG A CA 1
ATOM 963 C C . ARG A 1 120 ? -5.938 -9.734 -12.211 1 97.75 120 ARG A C 1
ATOM 965 O O . ARG A 1 120 ? -6.293 -8.555 -12.109 1 97.75 120 ARG A O 1
ATOM 972 N N . ALA A 1 121 ? -5.051 -10.266 -11.461 1 97.62 121 ALA A N 1
ATOM 973 C CA . ALA A 1 121 ? -4.324 -9.484 -10.453 1 97.62 121 ALA A CA 1
ATOM 974 C C . ALA A 1 121 ? -2.828 -9.773 -10.516 1 97.62 121 ALA A C 1
ATOM 976 O O . ALA A 1 121 ? -2.412 -10.93 -10.516 1 97.62 121 ALA A O 1
ATOM 977 N N . LEU A 1 122 ? -2.033 -8.711 -10.539 1 98.06 122 LEU A N 1
ATOM 978 C CA . LEU A 1 122 ? -0.577 -8.805 -10.562 1 98.06 122 LEU A CA 1
ATOM 979 C C . LEU A 1 122 ? 0.037 -7.977 -9.438 1 98.06 122 LEU A C 1
ATOM 981 O O . LEU A 1 122 ? -0.131 -6.758 -9.391 1 98.06 122 LEU A O 1
ATOM 985 N N . HIS A 1 123 ? 0.684 -8.648 -8.523 1 97.12 123 HIS A N 1
ATOM 986 C CA . HIS A 1 123 ? 1.423 -8 -7.449 1 97.12 123 HIS A CA 1
ATOM 987 C C . HIS A 1 123 ? 2.924 -8.039 -7.711 1 97.12 123 HIS A C 1
ATOM 989 O O . HIS A 1 123 ? 3.523 -9.117 -7.758 1 97.12 123 HIS A O 1
ATOM 995 N N . ALA A 1 124 ? 3.525 -6.895 -7.871 1 98 124 ALA A N 1
ATOM 996 C CA . ALA A 1 124 ? 4.953 -6.82 -8.172 1 98 124 ALA A CA 1
ATOM 997 C C . ALA A 1 124 ? 5.613 -5.672 -7.41 1 98 124 ALA A C 1
ATOM 999 O O . ALA A 1 124 ? 6.543 -5.039 -7.918 1 98 124 ALA A O 1
ATOM 1000 N N . GLY A 1 125 ? 5.102 -5.426 -6.215 1 96.62 125 GLY A N 1
ATOM 1001 C CA . GLY A 1 125 ? 5.66 -4.379 -5.375 1 96.62 125 GLY A CA 1
ATOM 1002 C C . GLY A 1 125 ? 7 -4.754 -4.77 1 96.62 125 GLY A C 1
ATOM 1003 O O . GLY A 1 125 ? 7.379 -5.926 -4.762 1 96.62 125 GLY A O 1
ATOM 1004 N N . SER A 1 126 ? 7.75 -3.695 -4.289 1 95.06 126 SER A N 1
ATOM 1005 C CA . SER A 1 126 ? 9.016 -3.855 -3.572 1 95.06 126 SER A CA 1
ATOM 1006 C C . SER A 1 126 ? 10.016 -4.664 -4.391 1 95.06 126 SER A C 1
ATOM 1008 O O . SER A 1 126 ? 10.578 -5.641 -3.898 1 95.06 126 SER A O 1
ATOM 1010 N N . ASN A 1 127 ? 10.25 -4.273 -5.598 1 97.88 127 ASN A N 1
ATOM 1011 C CA . ASN A 1 127 ? 11.305 -4.719 -6.5 1 97.88 127 ASN A CA 1
ATOM 1012 C C . ASN A 1 127 ? 12.164 -3.553 -6.98 1 97.88 127 ASN A C 1
ATOM 1014 O O . ASN A 1 127 ? 12.391 -2.596 -6.238 1 97.88 127 ASN A O 1
ATOM 1018 N N . ALA A 1 128 ? 12.82 -3.682 -8.133 1 98.31 128 ALA A N 1
ATOM 1019 C CA . ALA A 1 128 ? 13.633 -2.607 -8.695 1 98.31 128 ALA A CA 1
ATOM 1020 C C . ALA A 1 128 ? 13.172 -2.262 -10.109 1 98.31 128 ALA A C 1
ATOM 1022 O O . ALA A 1 128 ? 14 -1.971 -10.984 1 98.31 128 ALA A O 1
ATOM 1023 N N . LEU A 1 129 ? 11.906 -2.326 -10.305 1 98.69 129 LEU A N 1
ATOM 1024 C CA . LEU A 1 129 ? 11.359 -2.088 -11.633 1 98.69 129 LEU A CA 1
ATOM 1025 C C . LEU A 1 129 ? 11.523 -0.625 -12.031 1 98.69 129 LEU A C 1
ATOM 1027 O O . LEU A 1 129 ? 11.25 0.273 -11.234 1 98.69 129 LEU A O 1
ATOM 1031 N N . ARG A 1 130 ? 11.867 -0.394 -13.289 1 98.31 130 ARG A N 1
ATOM 1032 C CA . ARG A 1 130 ? 12.062 0.967 -13.781 1 98.31 130 ARG A CA 1
ATOM 1033 C C . ARG A 1 130 ? 11.039 1.308 -14.859 1 98.31 130 ARG A C 1
ATOM 1035 O O . ARG A 1 130 ? 10.828 2.48 -15.18 1 98.31 130 ARG A O 1
ATOM 1042 N N . ALA A 1 131 ? 10.539 0.265 -15.406 1 98.25 131 ALA A N 1
ATOM 1043 C CA . ALA A 1 131 ? 9.539 0.435 -16.453 1 98.25 131 ALA A CA 1
ATOM 1044 C C . ALA A 1 131 ? 8.695 -0.824 -16.609 1 98.25 131 ALA A C 1
ATOM 1046 O O . ALA A 1 131 ? 9.016 -1.874 -16.062 1 98.25 131 ALA A O 1
ATOM 1047 N N . LEU A 1 132 ? 7.551 -0.63 -17.375 1 98.62 132 LEU A N 1
ATOM 1048 C CA . LEU A 1 132 ? 6.73 -1.761 -17.812 1 98.62 132 LEU A CA 1
ATOM 1049 C C . LEU A 1 132 ? 6.758 -1.914 -19.328 1 98.62 132 LEU A C 1
ATOM 1051 O O . LEU A 1 132 ? 6.738 -0.92 -20.047 1 98.62 132 LEU A O 1
ATOM 1055 N N . PRO A 1 133 ? 6.812 -3.174 -19.766 1 97.94 133 PRO A N 1
ATOM 1056 C CA . PRO A 1 133 ? 6.832 -3.391 -21.219 1 97.94 133 PRO A CA 1
ATOM 1057 C C . PRO A 1 133 ? 5.496 -3.061 -21.875 1 97.94 133 PRO A C 1
ATOM 1059 O O . PRO A 1 133 ? 4.438 -3.27 -21.281 1 97.94 133 PRO A O 1
ATOM 1062 N N . ALA A 1 134 ? 5.523 -2.648 -23.172 1 98 134 ALA A N 1
ATOM 1063 C CA . ALA A 1 134 ? 4.324 -2.305 -23.922 1 98 134 ALA A CA 1
ATOM 1064 C C . ALA A 1 134 ? 3.42 -3.52 -24.109 1 98 134 ALA A C 1
ATOM 1066 O O . ALA A 1 134 ? 2.195 -3.391 -24.156 1 98 134 ALA A O 1
ATOM 1067 N N . ARG A 1 135 ? 4.027 -4.629 -24.156 1 98 135 ARG A N 1
ATOM 1068 C CA . ARG A 1 135 ? 3.314 -5.883 -24.391 1 98 135 ARG A CA 1
ATOM 1069 C C . ARG A 1 135 ? 2.371 -6.191 -23.219 1 98 135 ARG A C 1
ATOM 1071 O O . ARG A 1 135 ? 1.497 -7.055 -23.344 1 98 135 ARG A O 1
ATOM 1078 N N . LEU A 1 136 ? 2.498 -5.516 -22.109 1 98.44 136 LEU A N 1
ATOM 1079 C CA . LEU A 1 136 ? 1.635 -5.742 -20.953 1 98.44 136 LEU A CA 1
ATOM 1080 C C . LEU A 1 136 ? 0.174 -5.488 -21.312 1 98.44 136 LEU A C 1
ATOM 1082 O O . LEU A 1 136 ? -0.728 -6.059 -20.688 1 98.44 136 LEU A O 1
ATOM 1086 N N . ARG A 1 137 ? -0.049 -4.707 -22.312 1 97.94 137 ARG A N 1
ATOM 1087 C CA . ARG A 1 137 ? -1.396 -4.336 -22.734 1 97.94 137 ARG A CA 1
ATOM 1088 C C . ARG A 1 137 ? -2.17 -5.551 -23.234 1 97.94 137 ARG A C 1
ATOM 1090 O O . ARG A 1 137 ? -3.396 -5.5 -23.359 1 97.94 137 ARG A O 1
ATOM 1097 N N . THR A 1 138 ? -1.458 -6.605 -23.5 1 97.12 138 THR A N 1
ATOM 1098 C CA . THR A 1 138 ? -2.088 -7.82 -24.016 1 97.12 138 THR A CA 1
ATOM 1099 C C . THR A 1 138 ? -2.875 -8.523 -22.906 1 97.12 138 THR A C 1
ATOM 1101 O O . THR A 1 138 ? -3.703 -9.391 -23.188 1 97.12 138 THR A O 1
ATOM 1104 N N . LEU A 1 139 ? -2.633 -8.234 -21.688 1 98.19 139 LEU A N 1
ATOM 1105 C CA . LEU A 1 139 ? -3.391 -8.789 -20.578 1 98.19 139 LEU A CA 1
ATOM 1106 C C . LEU A 1 139 ? -4.754 -8.117 -20.453 1 98.19 139 LEU A C 1
ATOM 1108 O O . LEU A 1 139 ? -4.98 -7.305 -19.562 1 98.19 139 LEU A O 1
ATOM 1112 N N . ARG A 1 140 ? -5.699 -8.594 -21.172 1 97.81 140 ARG A N 1
ATOM 1113 C CA . ARG A 1 140 ? -6.98 -7.918 -21.359 1 97.81 140 ARG A CA 1
ATOM 1114 C C . ARG A 1 140 ? -7.895 -8.133 -20.156 1 97.81 140 ARG A C 1
ATOM 1116 O O . ARG A 1 140 ? -8.883 -7.414 -20 1 97.81 140 ARG A O 1
ATOM 1123 N N . ARG A 1 141 ? -7.559 -9.07 -19.312 1 98 141 ARG A N 1
ATOM 1124 C CA . ARG A 1 141 ? -8.43 -9.375 -18.188 1 98 141 ARG A CA 1
ATOM 1125 C C . ARG A 1 141 ? -7.887 -8.781 -16.891 1 98 141 ARG A C 1
ATOM 1127 O O . ARG A 1 141 ? -8.516 -8.898 -15.836 1 98 141 ARG A O 1
ATOM 1134 N N . LEU A 1 142 ? -6.777 -8.109 -16.969 1 98.44 142 LEU A N 1
ATOM 1135 C CA . LEU A 1 142 ? -6.141 -7.566 -15.766 1 98.44 142 LEU A CA 1
ATOM 1136 C C . LEU A 1 142 ? -7.004 -6.48 -15.133 1 98.44 142 LEU A C 1
ATOM 1138 O O . LEU A 1 142 ? -7.434 -5.547 -15.82 1 98.44 142 LEU A O 1
ATOM 1142 N N . ARG A 1 143 ? -7.238 -6.645 -13.828 1 98 143 ARG A N 1
ATOM 1143 C CA . ARG A 1 143 ? -8.109 -5.723 -13.109 1 98 143 ARG A CA 1
ATOM 1144 C C . ARG A 1 143 ? -7.32 -4.891 -12.102 1 98 143 ARG A C 1
ATOM 1146 O O . ARG A 1 143 ? -7.676 -3.744 -11.828 1 98 143 ARG A O 1
ATOM 1153 N N . SER A 1 144 ? -6.344 -5.418 -11.523 1 97.69 144 SER A N 1
ATOM 1154 C CA . SER A 1 144 ? -5.562 -4.703 -10.516 1 97.69 144 SER A CA 1
ATOM 1155 C C . SER A 1 144 ? -4.07 -4.922 -10.719 1 97.69 144 SER A C 1
ATOM 1157 O O . SER A 1 144 ? -3.641 -6.023 -11.078 1 97.69 144 SER A O 1
ATOM 1159 N N . ILE A 1 145 ? -3.299 -3.844 -10.5 1 98.44 145 ILE A N 1
ATOM 1160 C CA . ILE A 1 145 ? -1.845 -3.9 -10.594 1 98.44 145 ILE A CA 1
ATOM 1161 C C . ILE A 1 145 ? -1.222 -3.152 -9.414 1 98.44 145 ILE A C 1
ATOM 1163 O O . ILE A 1 145 ? -1.573 -2 -9.148 1 98.44 145 ILE A O 1
ATOM 1167 N N . TRP A 1 146 ? -0.345 -3.848 -8.703 1 97.19 146 TRP A N 1
ATOM 1168 C CA . TRP A 1 146 ? 0.283 -3.33 -7.488 1 97.19 146 TRP A CA 1
ATOM 1169 C C . TRP A 1 146 ? 1.792 -3.203 -7.668 1 97.19 146 TRP A C 1
ATOM 1171 O O . TRP A 1 146 ? 2.51 -4.207 -7.68 1 97.19 146 TRP A O 1
ATOM 1181 N N . LEU A 1 147 ? 2.264 -1.977 -7.766 1 98.06 147 LEU A N 1
ATOM 1182 C CA . LEU A 1 147 ? 3.65 -1.705 -8.133 1 98.06 147 LEU A CA 1
ATOM 1183 C C . LEU A 1 147 ? 4.32 -0.812 -7.09 1 98.06 147 LEU A C 1
ATOM 1185 O O . LEU A 1 147 ? 5.238 -0.054 -7.418 1 98.06 147 LEU A O 1
ATOM 1189 N N . SER A 1 148 ? 3.85 -0.886 -5.855 1 95.69 148 SER A N 1
ATOM 1190 C CA . SER A 1 148 ? 4.402 -0.028 -4.809 1 95.69 148 SER A CA 1
ATOM 1191 C C . SER A 1 148 ? 5.875 -0.332 -4.566 1 95.69 148 SER A C 1
ATOM 1193 O O . SER A 1 148 ? 6.309 -1.478 -4.703 1 95.69 148 SER A O 1
ATOM 1195 N N . ASP A 1 149 ? 6.652 0.682 -4.156 1 94 149 ASP A N 1
ATOM 1196 C CA . ASP A 1 149 ? 8.031 0.549 -3.701 1 94 149 ASP A CA 1
ATOM 1197 C C . ASP A 1 149 ? 8.914 -0.065 -4.789 1 94 149 ASP A C 1
ATOM 1199 O O . ASP A 1 149 ? 9.555 -1.094 -4.566 1 94 149 ASP A O 1
ATOM 1203 N N . ASN A 1 150 ? 8.898 0.543 -6.012 1 97.69 150 ASN A N 1
ATOM 1204 C CA . ASN A 1 150 ? 9.812 0.29 -7.121 1 97.69 150 ASN A CA 1
ATOM 1205 C C . ASN A 1 150 ? 10.617 1.536 -7.484 1 97.69 150 ASN A C 1
ATOM 1207 O O . ASN A 1 150 ? 10.852 2.395 -6.633 1 97.69 150 ASN A O 1
ATOM 1211 N N . GLN A 1 151 ? 11.211 1.552 -8.648 1 97.81 151 GLN A N 1
ATOM 1212 C CA . GLN A 1 151 ? 12.047 2.67 -9.07 1 97.81 151 GLN A CA 1
ATOM 1213 C C . GLN A 1 151 ? 11.492 3.33 -10.328 1 97.81 151 GLN A C 1
ATOM 1215 O O . GLN A 1 151 ? 12.242 3.664 -11.25 1 97.81 151 GLN A O 1
ATOM 1220 N N . LEU A 1 152 ? 10.234 3.488 -10.367 1 98.25 152 LEU A N 1
ATOM 1221 C CA . LEU A 1 152 ? 9.586 4.086 -11.531 1 98.25 152 LEU A CA 1
ATOM 1222 C C . LEU A 1 152 ? 9.828 5.594 -11.57 1 98.25 152 LEU A C 1
ATOM 1224 O O . LEU A 1 152 ? 9.414 6.32 -10.664 1 98.25 152 LEU A O 1
ATOM 1228 N N . PRO A 1 153 ? 10.484 6.082 -12.633 1 96.75 153 PRO A N 1
ATOM 1229 C CA . PRO A 1 153 ? 10.75 7.52 -12.727 1 96.75 153 PRO A CA 1
ATOM 1230 C C . PRO A 1 153 ? 9.547 8.312 -13.219 1 96.75 153 PRO A C 1
ATOM 1232 O O . PRO A 1 153 ? 9.5 9.539 -13.062 1 96.75 153 PRO A O 1
ATOM 1235 N N . ALA A 1 154 ? 8.664 7.645 -13.883 1 97.56 154 ALA A N 1
ATOM 1236 C CA . ALA A 1 154 ? 7.434 8.219 -14.43 1 97.56 154 ALA A CA 1
ATOM 1237 C C . ALA A 1 154 ? 6.293 7.207 -14.406 1 97.56 154 ALA A C 1
ATOM 1239 O O . ALA A 1 154 ? 6.523 6.008 -14.242 1 97.56 154 ALA A O 1
ATOM 1240 N N . PHE A 1 155 ? 5.07 7.734 -14.625 1 98.12 155 PHE A N 1
ATOM 1241 C CA . PHE A 1 155 ? 3.918 6.844 -14.719 1 98.12 155 PHE A CA 1
ATOM 1242 C C . PHE A 1 155 ? 4.031 5.941 -15.938 1 98.12 155 PHE A C 1
ATOM 1244 O O . PHE A 1 155 ? 4.289 6.414 -17.047 1 98.12 155 PHE A O 1
ATOM 1251 N N . PRO A 1 156 ? 3.846 4.664 -15.75 1 98.38 156 PRO A N 1
ATOM 1252 C CA . PRO A 1 156 ? 4.012 3.766 -16.891 1 98.38 156 PRO A CA 1
ATOM 1253 C C . PRO A 1 156 ? 2.979 4.012 -18 1 98.38 156 PRO A C 1
ATOM 1255 O O . PRO A 1 156 ? 1.78 3.824 -17.766 1 98.38 156 PRO A O 1
ATOM 1258 N N . PRO A 1 157 ? 3.398 4.336 -19.219 1 98.25 157 PRO A N 1
ATOM 1259 C CA . PRO A 1 157 ? 2.451 4.723 -20.266 1 98.25 157 PRO A CA 1
ATOM 1260 C C . PRO A 1 157 ? 1.521 3.582 -20.672 1 98.25 157 PRO A C 1
ATOM 1262 O O . PRO A 1 157 ? 0.385 3.826 -21.078 1 98.25 157 PRO A O 1
ATOM 1265 N N . VAL A 1 158 ? 1.973 2.371 -20.547 1 98.69 158 VAL A N 1
ATOM 1266 C CA . VAL A 1 158 ? 1.185 1.228 -21 1 98.69 158 VAL A CA 1
ATOM 1267 C C . VAL A 1 158 ? -0.113 1.149 -20.203 1 98.69 158 VAL A C 1
ATOM 1269 O O . VAL A 1 158 ? -1.139 0.693 -20.703 1 98.69 158 VAL A O 1
ATOM 1272 N N . LEU A 1 159 ? -0.159 1.602 -18.969 1 98.69 159 LEU A N 1
ATOM 1273 C CA . LEU A 1 159 ? -1.332 1.518 -18.109 1 98.69 159 LEU A CA 1
ATOM 1274 C C . LEU A 1 159 ? -2.451 2.418 -18.625 1 98.69 159 LEU A C 1
ATOM 1276 O O . LEU A 1 159 ? -3.629 2.152 -18.375 1 98.69 159 LEU A O 1
ATOM 1280 N N . LEU A 1 160 ? -2.094 3.422 -19.312 1 98.44 160 LEU A N 1
ATOM 1281 C CA . LEU A 1 160 ? -3.066 4.344 -19.891 1 98.44 160 LEU A CA 1
ATOM 1282 C C . LEU A 1 160 ? -3.871 3.66 -20.984 1 98.44 160 LEU A C 1
ATOM 1284 O O . LEU A 1 160 ? -4.922 4.16 -21.391 1 98.44 160 LEU A O 1
ATOM 1288 N N . ARG A 1 161 ? -3.373 2.566 -21.406 1 98.12 161 ARG A N 1
ATOM 1289 C CA . ARG A 1 161 ? -3.992 1.859 -22.531 1 98.12 161 ARG A CA 1
ATOM 1290 C C . ARG A 1 161 ? -4.688 0.588 -22.062 1 98.12 161 ARG A C 1
ATOM 1292 O O . ARG A 1 161 ? -4.945 -0.319 -22.859 1 98.12 161 ARG A O 1
ATOM 1299 N N . MET A 1 162 ? -4.977 0.486 -20.844 1 98.44 162 MET A N 1
ATOM 1300 C CA . MET A 1 162 ? -5.621 -0.681 -20.25 1 98.44 162 MET A CA 1
ATOM 1301 C C . MET A 1 162 ? -6.918 -0.286 -19.547 1 98.44 162 MET A C 1
ATOM 1303 O O . MET A 1 162 ? -6.945 -0.126 -18.328 1 98.44 162 MET A O 1
ATOM 1307 N N . PRO A 1 163 ? -8.008 -0.268 -20.281 1 97.75 163 PRO A N 1
ATOM 1308 C CA . PRO A 1 163 ? -9.242 0.384 -19.828 1 97.75 163 PRO A CA 1
ATOM 1309 C C . PRO A 1 163 ? -9.953 -0.4 -18.734 1 97.75 163 PRO A C 1
ATOM 1311 O O . PRO A 1 163 ? -10.844 0.135 -18.062 1 97.75 163 PRO A O 1
ATOM 1314 N N . LEU A 1 164 ? -9.609 -1.604 -18.453 1 98.12 164 LEU A N 1
ATOM 1315 C CA . LEU A 1 164 ? -10.359 -2.418 -17.5 1 98.12 164 LEU A CA 1
ATOM 1316 C C . LEU A 1 164 ? -9.711 -2.387 -16.125 1 98.12 164 LEU A C 1
ATOM 1318 O O . LEU A 1 164 ? -10.219 -2.986 -15.18 1 98.12 164 LEU A O 1
ATOM 1322 N N . LEU A 1 165 ? -8.672 -1.667 -15.945 1 98.38 165 LEU A N 1
ATOM 1323 C CA . LEU A 1 165 ? -8.008 -1.569 -14.656 1 98.38 165 LEU A CA 1
ATOM 1324 C C . LEU A 1 165 ? -8.914 -0.893 -13.625 1 98.38 165 LEU A C 1
ATOM 1326 O O . LEU A 1 165 ? -9.43 0.197 -13.875 1 98.38 165 LEU A O 1
ATOM 1330 N N . GLU A 1 166 ? -9.055 -1.583 -12.539 1 98.06 166 GLU A N 1
ATOM 1331 C CA . GLU A 1 166 ? -9.859 -1.061 -11.438 1 98.06 166 GLU A CA 1
ATOM 1332 C C . GLU A 1 166 ? -8.977 -0.444 -10.352 1 98.06 166 GLU A C 1
ATOM 1334 O O . GLU A 1 166 ? -9.383 0.496 -9.672 1 98.06 166 GLU A O 1
ATOM 1339 N N . VAL A 1 167 ? -7.828 -0.972 -10.109 1 97.81 167 VAL A N 1
ATOM 1340 C CA . VAL A 1 167 ? -6.902 -0.518 -9.07 1 97.81 167 VAL A CA 1
ATOM 1341 C C . VAL A 1 167 ? -5.512 -0.328 -9.672 1 97.81 167 VAL A C 1
ATOM 1343 O O . VAL A 1 167 ? -5 -1.209 -10.367 1 97.81 167 VAL A O 1
ATOM 1346 N N . ILE A 1 168 ? -4.926 0.827 -9.438 1 98.5 168 ILE A N 1
ATOM 1347 C CA . ILE A 1 168 ? -3.539 1.113 -9.781 1 98.5 168 ILE A CA 1
ATOM 1348 C C . ILE A 1 168 ? -2.789 1.613 -8.555 1 98.5 168 ILE A C 1
ATOM 1350 O O . ILE A 1 168 ? -3.125 2.66 -7.996 1 98.5 168 ILE A O 1
ATOM 1354 N N . ASP A 1 169 ? -1.82 0.882 -8.148 1 97.19 169 ASP A N 1
ATOM 1355 C CA . ASP A 1 169 ? -0.976 1.29 -7.027 1 97.19 169 ASP A CA 1
ATOM 1356 C C . ASP A 1 169 ? 0.454 1.561 -7.488 1 97.19 169 ASP A C 1
ATOM 1358 O O . ASP A 1 169 ? 1.166 0.639 -7.891 1 97.19 169 ASP A O 1
ATOM 1362 N N . VAL A 1 170 ? 0.872 2.77 -7.398 1 97.44 170 VAL A N 1
ATOM 1363 C CA . VAL A 1 170 ? 2.238 3.156 -7.734 1 97.44 170 VAL A CA 1
ATOM 1364 C C . VAL A 1 170 ? 2.861 3.918 -6.566 1 97.44 170 VAL A C 1
ATOM 1366 O O . VAL A 1 170 ? 3.695 4.805 -6.77 1 97.44 170 VAL A O 1
ATOM 1369 N N . ASP A 1 171 ? 2.467 3.516 -5.367 1 93.12 171 ASP A N 1
ATOM 1370 C CA . ASP A 1 171 ? 2.973 4.125 -4.141 1 93.12 171 ASP A CA 1
ATOM 1371 C C . ASP A 1 171 ? 4.477 3.914 -4 1 93.12 171 ASP A C 1
ATOM 1373 O O . ASP A 1 171 ? 5.016 2.908 -4.469 1 93.12 171 ASP A O 1
ATOM 1377 N N . ARG A 1 172 ? 5.145 4.898 -3.32 1 89.88 172 ARG A N 1
ATOM 1378 C CA . ARG A 1 172 ? 6.559 4.777 -2.979 1 89.88 172 ARG A CA 1
ATOM 1379 C C . ARG A 1 172 ? 7.402 4.535 -4.227 1 89.88 172 ARG A C 1
ATOM 1381 O O . ARG A 1 172 ? 8.164 3.566 -4.289 1 89.88 172 ARG A O 1
ATOM 1388 N N . ASN A 1 173 ? 7.316 5.441 -5.238 1 95.12 173 ASN A N 1
ATOM 1389 C CA . ASN A 1 173 ? 8.156 5.5 -6.43 1 95.12 173 ASN A CA 1
ATOM 1390 C C . ASN A 1 173 ? 8.75 6.891 -6.629 1 95.12 173 ASN A C 1
ATOM 1392 O O . ASN A 1 173 ? 8.898 7.648 -5.672 1 95.12 173 ASN A O 1
ATOM 1396 N N . ALA A 1 174 ? 9.281 7.176 -7.828 1 93.81 174 ALA A N 1
ATOM 1397 C CA . ALA A 1 174 ? 9.922 8.461 -8.086 1 93.81 174 ALA A CA 1
ATOM 1398 C C . ALA A 1 174 ? 9.172 9.25 -9.148 1 93.81 174 ALA A C 1
ATOM 1400 O O . ALA A 1 174 ? 9.781 9.938 -9.969 1 93.81 174 ALA A O 1
ATOM 1401 N N . ILE A 1 175 ? 7.91 9.133 -9.055 1 95.12 175 ILE A N 1
ATOM 1402 C CA . ILE A 1 175 ? 7.078 9.766 -10.062 1 95.12 175 ILE A CA 1
ATOM 1403 C C . ILE A 1 175 ? 6.863 11.234 -9.711 1 95.12 175 ILE A C 1
ATOM 1405 O O . ILE A 1 175 ? 6.379 11.555 -8.617 1 95.12 175 ILE A O 1
ATOM 1409 N N . ARG A 1 176 ? 7.129 12.094 -10.633 1 89.38 176 ARG A N 1
ATOM 1410 C CA . ARG A 1 176 ? 7.09 13.523 -10.336 1 89.38 176 ARG A CA 1
ATOM 1411 C C . ARG A 1 176 ? 5.82 14.156 -10.883 1 89.38 176 ARG A C 1
ATOM 1413 O O . ARG A 1 176 ? 5.371 15.195 -10.383 1 89.38 176 ARG A O 1
ATOM 1420 N N . ALA A 1 177 ? 5.34 13.609 -11.977 1 92.88 177 ALA A N 1
ATOM 1421 C CA . ALA A 1 177 ? 4.141 14.148 -12.609 1 92.88 177 ALA A CA 1
ATOM 1422 C C . ALA A 1 177 ? 3.182 13.031 -13.016 1 92.88 177 ALA A C 1
ATOM 1424 O O . ALA A 1 177 ? 3.598 12.031 -13.602 1 92.88 177 ALA A O 1
ATOM 1425 N N . PHE A 1 178 ? 1.966 13.273 -12.719 1 95 178 PHE A N 1
ATOM 1426 C CA . PHE A 1 178 ? 0.963 12.266 -13.055 1 95 178 PHE A CA 1
ATOM 1427 C C . PHE A 1 178 ? 0.096 12.734 -14.219 1 95 178 PHE A C 1
ATOM 1429 O O . PHE A 1 178 ? -0.327 13.891 -14.258 1 95 178 PHE A O 1
ATOM 1436 N N . PRO A 1 179 ? -0.081 11.828 -15.172 1 96.5 179 PRO A N 1
ATOM 1437 C CA . PRO A 1 179 ? -1.053 12.133 -16.234 1 96.5 179 PRO A CA 1
ATOM 1438 C C . PRO A 1 179 ? -2.498 12.039 -15.742 1 96.5 179 PRO A C 1
ATOM 1440 O O . PRO A 1 179 ? -2.746 11.625 -14.609 1 96.5 179 PRO A O 1
ATOM 1443 N N . SER A 1 180 ? -3.398 12.508 -16.688 1 97.19 180 SER A N 1
ATOM 1444 C CA . SER A 1 180 ? -4.812 12.328 -16.375 1 97.19 180 SER A CA 1
ATOM 1445 C C . SER A 1 180 ? -5.227 10.867 -16.516 1 97.19 180 SER A C 1
ATOM 1447 O O . SER A 1 180 ? -4.824 10.188 -17.453 1 97.19 180 SER A O 1
ATOM 1449 N N . LEU A 1 181 ? -6.031 10.422 -15.555 1 98 181 LEU A N 1
ATOM 1450 C CA . LEU A 1 181 ? -6.566 9.062 -15.57 1 98 181 LEU A CA 1
ATOM 1451 C C . LEU A 1 181 ? -8.078 9.078 -15.758 1 98 181 LEU A C 1
ATOM 1453 O O . LEU A 1 181 ? -8.742 8.047 -15.609 1 98 181 LEU A O 1
ATOM 1457 N N . ALA A 1 182 ? -8.594 10.117 -16.094 1 97.38 182 ALA A N 1
ATOM 1458 C CA . ALA A 1 182 ? -10.039 10.32 -16.156 1 97.38 182 ALA A CA 1
ATOM 1459 C C . ALA A 1 182 ? -10.656 9.484 -17.266 1 97.38 182 ALA A C 1
ATOM 1461 O O . ALA A 1 182 ? -11.852 9.164 -17.234 1 97.38 182 ALA A O 1
ATOM 1462 N N . HIS A 1 183 ? -9.883 9.141 -18.266 1 97.75 183 HIS A N 1
ATOM 1463 C CA . HIS A 1 183 ? -10.422 8.414 -19.406 1 97.75 183 HIS A CA 1
ATOM 1464 C C . HIS A 1 183 ? -10.539 6.926 -19.109 1 97.75 183 HIS A C 1
ATOM 1466 O O . HIS A 1 183 ? -11.148 6.18 -19.875 1 97.75 183 HIS A O 1
ATOM 1472 N N . LEU A 1 184 ? -9.922 6.441 -18.062 1 98.12 184 LEU A N 1
ATOM 1473 C CA . LEU A 1 184 ? -10.031 5.039 -17.656 1 98.12 184 LEU A CA 1
ATOM 1474 C C . LEU A 1 184 ? -11.391 4.758 -17.031 1 98.12 184 LEU A C 1
ATOM 1476 O O . LEU A 1 184 ? -11.641 5.152 -15.883 1 98.12 184 LEU A O 1
ATOM 1480 N N . PRO A 1 185 ? -12.203 3.967 -17.688 1 97.25 185 PRO A N 1
ATOM 1481 C CA . PRO A 1 185 ? -13.602 3.895 -17.266 1 97.25 185 PRO A CA 1
ATOM 1482 C C . PRO A 1 185 ? -13.805 3 -16.047 1 97.25 185 PRO A C 1
ATOM 1484 O O . PRO A 1 185 ? -14.734 3.217 -15.273 1 97.25 185 PRO A O 1
ATOM 1487 N N . ALA A 1 186 ? -12.945 2.031 -15.836 1 97.88 186 ALA A N 1
ATOM 1488 C CA . ALA A 1 186 ? -13.18 1.043 -14.789 1 97.88 186 ALA A CA 1
ATOM 1489 C C . ALA A 1 186 ? -12.453 1.423 -13.5 1 97.88 186 ALA A C 1
ATOM 1491 O O . ALA A 1 186 ? -12.648 0.793 -12.461 1 97.88 186 ALA A O 1
ATOM 1492 N N . LEU A 1 187 ? -11.703 2.467 -13.461 1 97.81 187 LEU A N 1
ATOM 1493 C CA . LEU A 1 187 ? -10.836 2.822 -12.352 1 97.81 187 LEU A CA 1
ATOM 1494 C C . LEU A 1 187 ? -11.656 3.162 -11.109 1 97.81 187 LEU A C 1
ATOM 1496 O O . LEU A 1 187 ? -12.609 3.936 -11.18 1 97.81 187 LEU A O 1
ATOM 1500 N N . LYS A 1 188 ? -11.25 2.508 -10.008 1 95.5 188 LYS A N 1
ATOM 1501 C CA . LYS A 1 188 ? -11.953 2.729 -8.75 1 95.5 188 LYS A CA 1
ATOM 1502 C C . LYS A 1 188 ? -11.016 3.295 -7.684 1 95.5 188 LYS A C 1
ATOM 1504 O O . LYS A 1 188 ? -11.461 4 -6.777 1 95.5 188 LYS A O 1
ATOM 1509 N N . LEU A 1 189 ? -9.773 2.971 -7.746 1 95.88 189 LEU A N 1
ATOM 1510 C CA . LEU A 1 189 ? -8.812 3.336 -6.715 1 95.88 189 LEU A CA 1
ATOM 1511 C C . LEU A 1 189 ? -7.43 3.574 -7.32 1 95.88 189 LEU A C 1
ATOM 1513 O O . LEU A 1 189 ? -6.949 2.766 -8.117 1 95.88 189 LEU A O 1
ATOM 1517 N N . VAL A 1 190 ? -6.797 4.719 -6.957 1 97.19 190 VAL A N 1
ATOM 1518 C CA . VAL A 1 190 ? -5.418 5.008 -7.336 1 97.19 190 VAL A CA 1
ATOM 1519 C C . VAL A 1 190 ? -4.613 5.402 -6.102 1 97.19 190 VAL A C 1
ATOM 1521 O O . VAL A 1 190 ? -5.004 6.312 -5.367 1 97.19 190 VAL A O 1
ATOM 1524 N N . ILE A 1 191 ? -3.592 4.656 -5.844 1 95.5 191 ILE A N 1
ATOM 1525 C CA . ILE A 1 191 ? -2.689 4.926 -4.73 1 95.5 191 ILE A CA 1
ATOM 1526 C C . ILE A 1 191 ? -1.355 5.445 -5.262 1 95.5 191 ILE A C 1
ATOM 1528 O O . ILE A 1 191 ? -0.69 4.77 -6.051 1 95.5 191 ILE A O 1
ATOM 1532 N N . TYR A 1 192 ? -0.962 6.613 -4.895 1 94.12 192 TYR A N 1
ATOM 1533 C CA . TYR A 1 192 ? 0.217 7.238 -5.484 1 94.12 192 TYR A CA 1
ATOM 1534 C C . TYR A 1 192 ? 1.027 7.98 -4.43 1 94.12 192 TYR A C 1
ATOM 1536 O O . TYR A 1 192 ? 1.905 8.781 -4.762 1 94.12 192 TYR A O 1
ATOM 1544 N N . ASP A 1 193 ? 0.808 7.559 -3.207 1 86.38 193 ASP A N 1
ATOM 1545 C CA . ASP A 1 193 ? 1.439 8.242 -2.08 1 86.38 193 ASP A CA 1
ATOM 1546 C C . ASP A 1 193 ? 2.949 8 -2.072 1 86.38 193 ASP A C 1
ATOM 1548 O O . ASP A 1 193 ? 3.445 7.098 -2.748 1 86.38 193 ASP A O 1
ATOM 1552 N N . HIS A 1 194 ? 3.754 8.875 -1.387 1 84.62 194 HIS A N 1
ATOM 1553 C CA . HIS A 1 194 ? 5.195 8.773 -1.193 1 84.62 194 HIS A CA 1
ATOM 1554 C C . HIS A 1 194 ? 5.938 8.844 -2.525 1 84.62 194 HIS A C 1
ATOM 1556 O O . HIS A 1 194 ? 6.809 8.008 -2.795 1 84.62 194 HIS A O 1
ATOM 1562 N N . ASN A 1 195 ? 5.414 9.539 -3.432 1 87.19 195 ASN A N 1
ATOM 1563 C CA . ASN A 1 195 ? 6.078 10 -4.645 1 87.19 195 ASN A CA 1
ATOM 1564 C C . ASN A 1 195 ? 6.398 11.492 -4.574 1 87.19 195 ASN A C 1
ATOM 1566 O O . ASN A 1 195 ? 5.668 12.258 -3.943 1 87.19 195 ASN A O 1
ATOM 1570 N N . PRO A 1 196 ? 7.598 11.883 -5.109 1 81.25 196 PRO A N 1
ATOM 1571 C CA . PRO A 1 196 ? 7.891 13.32 -5.133 1 81.25 196 PRO A CA 1
ATOM 1572 C C . PRO A 1 196 ? 7.074 14.07 -6.184 1 81.25 196 PRO A C 1
ATOM 1574 O O . PRO A 1 196 ? 7.637 14.789 -7.012 1 81.25 196 PRO A O 1
ATOM 1577 N N . CYS A 1 197 ? 5.809 13.969 -6.059 1 82.81 197 CYS A N 1
ATOM 1578 C CA . CYS A 1 197 ? 4.969 14.445 -7.152 1 82.81 197 CYS A CA 1
ATOM 1579 C C . CYS A 1 197 ? 4.633 15.922 -6.984 1 82.81 197 CYS A C 1
ATOM 1581 O O . CYS A 1 197 ? 4.543 16.422 -5.859 1 82.81 197 CYS A O 1
ATOM 1583 N N . ARG A 1 198 ? 4.434 16.547 -8.141 1 79.56 198 ARG A N 1
ATOM 1584 C CA . ARG A 1 198 ? 4.098 17.969 -8.211 1 79.56 198 ARG A CA 1
ATOM 1585 C C . ARG A 1 198 ? 2.605 18.172 -8.445 1 79.56 198 ARG A C 1
ATOM 1587 O O . ARG A 1 198 ? 2.1 19.281 -8.344 1 79.56 198 ARG A O 1
ATOM 1594 N N . ASN A 1 199 ? 1.971 17.172 -8.812 1 82.81 199 ASN A N 1
ATOM 1595 C CA . ASN A 1 199 ? 0.531 17.203 -9.047 1 82.81 199 ASN A CA 1
ATOM 1596 C C . ASN A 1 199 ? -0.125 15.875 -8.688 1 82.81 199 ASN A C 1
ATOM 1598 O O . ASN A 1 199 ? 0.544 14.844 -8.641 1 82.81 199 ASN A O 1
ATOM 1602 N N . ALA A 1 200 ? -1.447 15.938 -8.484 1 88.5 200 ALA A N 1
ATOM 1603 C CA . ALA A 1 200 ? -2.242 14.727 -8.32 1 88.5 200 ALA A CA 1
ATOM 1604 C C . ALA A 1 200 ? -2.85 14.289 -9.656 1 88.5 200 ALA A C 1
ATOM 1606 O O . ALA A 1 200 ? -3.148 15.125 -10.508 1 88.5 200 ALA A O 1
ATOM 1607 N N . PRO A 1 201 ? -3.01 12.945 -9.82 1 93.62 201 PRO A N 1
ATOM 1608 C CA . PRO A 1 201 ? -3.723 12.523 -11.031 1 93.62 201 PRO A CA 1
ATOM 1609 C C . PRO A 1 201 ? -5.18 12.977 -11.047 1 93.62 201 PRO A C 1
ATOM 1611 O O . PRO A 1 201 ? -5.863 12.906 -10.023 1 93.62 201 PRO A O 1
ATOM 1614 N N . ARG A 1 202 ? -5.574 13.438 -12.195 1 95.25 202 ARG A N 1
ATOM 1615 C CA . ARG A 1 202 ? -6.996 13.711 -12.398 1 95.25 202 ARG A CA 1
ATOM 1616 C C . ARG A 1 202 ? -7.773 12.414 -12.609 1 95.25 202 ARG A C 1
ATOM 1618 O O . ARG A 1 202 ? -7.336 11.539 -13.359 1 95.25 202 ARG A O 1
ATOM 1625 N N . VAL A 1 203 ? -8.945 12.289 -11.961 1 96.25 203 VAL A N 1
ATOM 1626 C CA . VAL A 1 203 ? -9.719 11.055 -12.055 1 96.25 203 VAL A CA 1
ATOM 1627 C C . VAL A 1 203 ? -11.203 11.391 -12.203 1 96.25 203 VAL A C 1
ATOM 1629 O O . VAL A 1 203 ? -11.609 12.539 -12.016 1 96.25 203 VAL A O 1
ATOM 1632 N N . ARG A 1 204 ? -11.969 10.391 -12.602 1 95.81 204 ARG A N 1
ATOM 1633 C CA . ARG A 1 204 ? -13.414 10.547 -12.664 1 95.81 204 ARG A CA 1
ATOM 1634 C C . ARG A 1 204 ? -14.008 10.664 -11.266 1 95.81 204 ARG A C 1
ATOM 1636 O O . ARG A 1 204 ? -13.445 10.156 -10.297 1 95.81 204 ARG A O 1
ATOM 1643 N N . PRO A 1 205 ? -15.148 11.383 -11.211 1 91.94 205 PRO A N 1
ATOM 1644 C CA . PRO A 1 205 ? -15.836 11.406 -9.922 1 91.94 205 PRO A CA 1
ATOM 1645 C C . PRO A 1 205 ? -16.094 10.016 -9.359 1 91.94 205 PRO A C 1
ATOM 1647 O O . PRO A 1 205 ? -16.422 9.094 -10.117 1 91.94 205 PRO A O 1
ATOM 1650 N N . GLY A 1 206 ? -15.906 9.898 -8.062 1 91 206 GLY A N 1
ATOM 1651 C CA . GLY A 1 206 ? -16.172 8.617 -7.43 1 91 206 GLY A CA 1
ATOM 1652 C C . GLY A 1 206 ? -14.922 7.777 -7.242 1 91 206 GLY A C 1
ATOM 1653 O O . GLY A 1 206 ? -14.922 6.82 -6.465 1 91 206 GLY A O 1
ATOM 1654 N N . VAL A 1 207 ? -13.891 8.078 -8.023 1 94.38 207 VAL A N 1
ATOM 1655 C CA . VAL A 1 207 ? -12.633 7.348 -7.891 1 94.38 207 VAL A CA 1
ATOM 1656 C C . VAL A 1 207 ? -11.914 7.785 -6.617 1 94.38 207 VAL A C 1
ATOM 1658 O O . VAL A 1 207 ? -11.742 8.984 -6.375 1 94.38 207 VAL A O 1
ATOM 1661 N N . ARG A 1 208 ? -11.531 6.75 -5.883 1 92 208 ARG A N 1
ATOM 1662 C CA . ARG A 1 208 ? -10.797 7.055 -4.664 1 92 208 ARG A CA 1
ATOM 1663 C C . ARG A 1 208 ? -9.32 7.297 -4.961 1 92 208 ARG A C 1
ATOM 1665 O O . ARG A 1 208 ? -8.695 6.523 -5.691 1 92 208 ARG A O 1
ATOM 1672 N N . ARG A 1 209 ? -8.766 8.406 -4.332 1 92.81 209 ARG A N 1
ATOM 1673 C CA . ARG A 1 209 ? -7.344 8.727 -4.426 1 92.81 209 ARG A CA 1
ATOM 1674 C C . ARG A 1 209 ? -6.668 8.625 -3.064 1 92.81 209 ARG A C 1
ATOM 1676 O O . ARG A 1 209 ? -7.223 9.055 -2.055 1 92.81 209 ARG A O 1
ATOM 1683 N N . VAL A 1 210 ? -5.527 7.953 -3.189 1 89.69 210 VAL A N 1
ATOM 1684 C CA . VAL A 1 210 ? -4.691 7.918 -1.993 1 89.69 210 VAL A CA 1
ATOM 1685 C C . VAL A 1 210 ? -3.324 8.523 -2.299 1 89.69 210 VAL A C 1
ATOM 1687 O O . VAL A 1 210 ? -2.521 7.922 -3.018 1 89.69 210 VAL A O 1
ATOM 1690 N N . GLY A 1 211 ? -3.109 9.648 -1.827 1 88.56 211 GLY A N 1
ATOM 1691 C CA . GLY A 1 211 ? -1.89 10.398 -2.082 1 88.56 211 GLY A CA 1
ATOM 1692 C C . GLY A 1 211 ? -2.029 11.875 -1.798 1 88.56 211 GLY A C 1
ATOM 1693 O O . GLY A 1 211 ? -3.078 12.328 -1.336 1 88.56 211 GLY A O 1
ATOM 1694 N N . ARG A 1 212 ? -0.974 12.5 -2.154 1 81.56 212 ARG A N 1
ATOM 1695 C CA . ARG A 1 212 ? -0.971 13.945 -1.975 1 81.56 212 ARG A CA 1
ATOM 1696 C C . ARG A 1 212 ? -2.072 14.602 -2.799 1 81.56 212 ARG A C 1
ATOM 1698 O O . ARG A 1 212 ? -2.305 14.227 -3.949 1 81.56 212 ARG A O 1
ATOM 1705 N N . TRP A 1 213 ? -2.855 15.5 -2.227 1 74.62 213 TRP A N 1
ATOM 1706 C CA . TRP A 1 213 ? -3.873 16.297 -2.895 1 74.62 213 TRP A CA 1
ATOM 1707 C C . TRP A 1 213 ? -5.125 15.477 -3.17 1 74.62 213 TRP A C 1
ATOM 1709 O O . TRP A 1 213 ? -5.934 15.828 -4.031 1 74.62 213 TRP A O 1
ATOM 1719 N N . ALA A 1 214 ? -5.203 14.305 -2.588 1 76.75 214 ALA A N 1
ATOM 1720 C CA . ALA A 1 214 ? -6.367 13.453 -2.812 1 76.75 214 ALA A CA 1
ATOM 1721 C C . ALA A 1 214 ? -7.656 14.172 -2.434 1 76.75 214 ALA A C 1
ATOM 1723 O O . ALA A 1 214 ? -8.68 14.016 -3.102 1 76.75 214 ALA A O 1
ATOM 1724 N N . ASP A 1 215 ? -7.766 14.93 -1.351 1 63.78 215 ASP A N 1
ATOM 1725 C CA . ASP A 1 215 ? -8.977 15.586 -0.863 1 63.78 215 ASP A CA 1
ATOM 1726 C C . ASP A 1 215 ? -9.25 16.875 -1.637 1 63.78 215 ASP A C 1
ATOM 1728 O O . ASP A 1 215 ? -10.297 17.5 -1.454 1 63.78 215 ASP A O 1
ATOM 1732 N N . ASP A 1 216 ? -8.367 17.406 -2.377 1 58.12 216 ASP A N 1
ATOM 1733 C CA . ASP A 1 216 ? -8.562 18.672 -3.066 1 58.12 216 ASP A CA 1
ATOM 1734 C C . ASP A 1 216 ? -9.594 18.531 -4.188 1 58.12 216 ASP A C 1
ATOM 1736 O O . ASP A 1 216 ? -9.68 19.391 -5.066 1 58.12 216 ASP A O 1
ATOM 1740 N N . SER A 1 217 ? -10.367 17.422 -4.129 1 50.22 217 SER A N 1
ATOM 1741 C CA . SER A 1 217 ? -11.398 17.547 -5.156 1 50.22 217 SER A CA 1
ATOM 1742 C C . SER A 1 217 ? -12.18 18.844 -5 1 50.22 217 SER A C 1
ATOM 1744 O O . SER A 1 217 ? -12.531 19.234 -3.883 1 50.22 217 SER A O 1
ATOM 1746 N N . PRO A 1 218 ? -12.219 19.641 -5.906 1 43.09 218 PRO A N 1
ATOM 1747 C CA . PRO A 1 218 ? -12.992 20.875 -5.773 1 43.09 218 PRO A CA 1
ATOM 1748 C C . PRO A 1 218 ? -14.352 20.656 -5.109 1 43.09 218 PRO A C 1
ATOM 1750 O O . PRO A 1 218 ? -15.039 19.672 -5.406 1 43.09 218 PRO A O 1
ATOM 1753 N N . GLU A 1 219 ? -14.516 20.922 -3.883 1 38.06 219 GLU A N 1
ATOM 1754 C CA . GLU A 1 219 ? -15.875 21 -3.377 1 38.06 219 GLU A CA 1
ATOM 1755 C C . GLU A 1 219 ? -16.844 21.453 -4.465 1 38.06 219 GLU A C 1
ATOM 1757 O O . GLU A 1 219 ? -16.516 22.328 -5.262 1 38.06 219 GLU A O 1
ATOM 1762 N N . PRO A 1 220 ? -17.875 20.609 -4.699 1 35.91 220 PRO A N 1
ATOM 1763 C CA . PRO A 1 220 ? -18.812 21.25 -5.617 1 35.91 220 PRO A CA 1
ATOM 1764 C C . PRO A 1 220 ? -18.984 22.75 -5.332 1 35.91 220 PRO A C 1
ATOM 1766 O O . PRO A 1 220 ? -18.922 23.172 -4.176 1 35.91 220 PRO A O 1
ATOM 1769 N N . ALA A 1 221 ? -18.812 23.516 -6.207 1 34.38 221 ALA A N 1
ATOM 1770 C CA . ALA A 1 221 ? -19.203 24.922 -6.137 1 34.38 221 ALA A CA 1
ATOM 1771 C C . ALA A 1 221 ? -20.5 25.094 -5.34 1 34.38 221 ALA A C 1
ATOM 1773 O O . ALA A 1 221 ? -21.547 24.562 -5.715 1 34.38 221 ALA A O 1
ATOM 1774 N N . ARG A 1 222 ? -20.469 24.922 -4.023 1 32.66 222 ARG A N 1
ATOM 1775 C CA . ARG A 1 222 ? -21.734 25.391 -3.467 1 32.66 222 ARG A CA 1
ATOM 1776 C C . ARG A 1 222 ? -22.375 26.453 -4.352 1 32.66 222 ARG A C 1
ATOM 1778 O O . ARG A 1 222 ? -21.672 27.312 -4.887 1 32.66 222 ARG A O 1
ATOM 1785 N N . HIS A 1 223 ? -23.484 26.109 -4.988 1 29.02 223 HIS A N 1
ATOM 1786 C CA . HIS A 1 223 ? -24.422 27.094 -5.527 1 29.02 223 HIS A CA 1
ATOM 1787 C C . HIS A 1 223 ? -24.438 28.359 -4.668 1 29.02 223 HIS A C 1
ATOM 1789 O O . HIS A 1 223 ? -24.812 28.312 -3.496 1 29.02 223 HIS A O 1
ATOM 1795 N N . VAL A 1 224 ? -23.328 29.031 -4.723 1 28.84 224 VAL A N 1
ATOM 1796 C CA . VAL A 1 224 ? -23.594 30.391 -4.285 1 28.84 224 VAL A CA 1
ATOM 1797 C C . VAL A 1 224 ? -25.031 30.766 -4.594 1 28.84 224 VAL A C 1
ATOM 1799 O O . VAL A 1 224 ? -25.453 30.781 -5.754 1 28.84 224 VAL A O 1
ATOM 1802 N N . LEU A 1 225 ? -25.922 30.188 -3.758 1 26.64 225 LEU A N 1
ATOM 1803 C CA . LEU A 1 225 ? -27.234 30.797 -3.932 1 26.64 225 LEU A CA 1
ATOM 1804 C C . LEU A 1 225 ? -27.109 32.281 -4.297 1 26.64 225 LEU A C 1
ATOM 1806 O O . LEU A 1 225 ? -26.281 33 -3.727 1 26.64 225 LEU A O 1
ATOM 1810 N N . PRO A 1 226 ? -27.438 32.531 -5.531 1 27.2 226 PRO A N 1
ATOM 1811 C CA . PRO A 1 226 ? -27.359 33.938 -5.969 1 27.2 226 PRO A CA 1
ATOM 1812 C C . PRO A 1 226 ? -27.781 34.906 -4.875 1 27.2 226 PRO A C 1
ATOM 1814 O O . PRO A 1 226 ? -28.672 34.625 -4.082 1 27.2 226 PRO A O 1
ATOM 1817 N N . SER A 1 227 ? -26.766 35.375 -4.199 1 24.42 227 SER A N 1
ATOM 1818 C CA . SER A 1 227 ? -27.156 36.438 -3.277 1 24.42 227 SER A CA 1
ATOM 1819 C C . SER A 1 227 ? -28.406 37.156 -3.773 1 24.42 227 SER A C 1
ATOM 1821 O O . SER A 1 227 ? -28.516 37.5 -4.961 1 24.42 227 SER A O 1
ATOM 1823 N N . PRO A 1 228 ? -29.531 36.875 -3.08 1 24.97 228 PRO A N 1
ATOM 1824 C CA . PRO A 1 228 ? -30.672 37.562 -3.67 1 24.97 228 PRO A CA 1
ATOM 1825 C C . PRO A 1 228 ? -30.312 38.906 -4.273 1 24.97 228 PRO A C 1
ATOM 1827 O O . PRO A 1 228 ? -29.344 39.531 -3.848 1 24.97 228 PRO A O 1
ATOM 1830 N N . GLU A 1 229 ? -30.391 38.969 -5.547 1 24.22 229 GLU A N 1
ATOM 1831 C CA . GLU A 1 229 ? -30.234 40.219 -6.309 1 24.22 229 GLU A CA 1
ATOM 1832 C C . GLU A 1 229 ? -30.641 41.438 -5.48 1 24.22 229 GLU A C 1
ATOM 1834 O O . GLU A 1 229 ? -31.734 41.469 -4.918 1 24.22 229 GLU A O 1
ATOM 1839 N N . PRO A 1 230 ? -29.641 42.062 -4.789 1 20.88 230 PRO A N 1
ATOM 1840 C CA . PRO A 1 230 ? -30.188 43.188 -4.027 1 20.88 230 PRO A CA 1
ATOM 1841 C C . PRO A 1 230 ? -31.375 43.844 -4.73 1 20.88 230 PRO A C 1
ATOM 1843 O O . PRO A 1 230 ? -31.438 43.875 -5.965 1 20.88 230 PRO A O 1
ATOM 1846 N N . ALA A 1 231 ? -32.5 43.688 -3.988 1 24.28 231 ALA A N 1
ATOM 1847 C CA . ALA A 1 231 ? -33.688 44.344 -4.535 1 24.28 231 ALA A CA 1
ATOM 1848 C C . ALA A 1 231 ? -33.312 45.625 -5.277 1 24.28 231 ALA A C 1
ATOM 1850 O O . ALA A 1 231 ? -32.375 46.312 -4.879 1 24.28 231 ALA A O 1
ATOM 1851 N N . ALA A 1 232 ? -33.688 45.656 -6.547 1 24.47 232 ALA A N 1
ATOM 1852 C CA . ALA A 1 232 ? -33.531 46.781 -7.488 1 24.47 232 ALA A CA 1
ATOM 1853 C C . ALA A 1 232 ? -33.625 48.125 -6.777 1 24.47 232 ALA A C 1
ATOM 1855 O O . ALA A 1 232 ? -34.469 48.312 -5.91 1 24.47 232 ALA A O 1
ATOM 1856 N N . PRO A 1 233 ? -32.438 49.031 -6.668 1 20.92 233 PRO A N 1
ATOM 1857 C CA . PRO A 1 233 ? -32.562 50.312 -5.973 1 20.92 233 PRO A CA 1
ATOM 1858 C C . PRO A 1 233 ? -33.875 51.031 -6.277 1 20.92 233 PRO A C 1
ATOM 1860 O O . PRO A 1 233 ? -34.406 50.875 -7.371 1 20.92 233 PRO A O 1
ATOM 1863 N N . GLN A 1 234 ? -34.75 51.031 -5.145 1 22.47 234 GLN A N 1
ATOM 1864 C CA . GLN A 1 234 ? -36 51.75 -5.398 1 22.47 234 GLN A CA 1
ATOM 1865 C C . GLN A 1 234 ? -35.781 53 -6.203 1 22.47 234 GLN A C 1
ATOM 1867 O O . GLN A 1 234 ? -34.812 53.75 -5.965 1 22.47 234 GLN A O 1
ATOM 1872 N N . PRO A 1 235 ? -36.281 53.125 -7.605 1 22.48 235 PRO A N 1
ATOM 1873 C CA . PRO A 1 235 ? -36.188 54.438 -8.258 1 22.48 235 PRO A CA 1
ATOM 1874 C C . PRO A 1 235 ? -36.562 55.594 -7.324 1 22.48 235 PRO A C 1
ATOM 1876 O O . PRO A 1 235 ? -37.438 55.438 -6.465 1 22.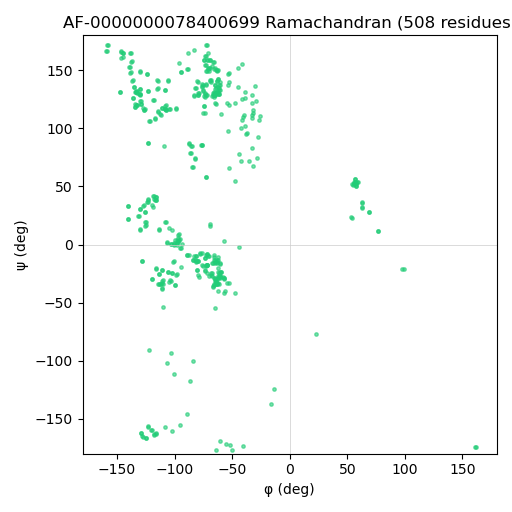48 235 PRO A O 1
ATOM 1879 N N . ARG A 1 236 ? -35.562 56.531 -6.754 1 21.41 236 ARG A N 1
ATOM 1880 C CA . ARG A 1 236 ? -36.062 57.719 -6.062 1 21.41 236 ARG A CA 1
ATOM 1881 C C . ARG A 1 236 ? -37.25 58.344 -6.809 1 21.41 236 ARG A C 1
ATOM 1883 O O . ARG A 1 236 ? -37.375 58.156 -8.023 1 21.41 236 ARG A O 1
ATOM 1890 N N . PRO A 1 237 ? -38.188 59.094 -6.23 1 20.73 237 PRO A N 1
ATOM 1891 C CA . PRO A 1 237 ? -39.25 59.688 -7.055 1 20.73 237 PRO A CA 1
ATOM 1892 C C . PRO A 1 237 ? -38.719 60.469 -8.242 1 20.73 237 PRO A C 1
ATOM 1894 O O . PRO A 1 237 ? -37.594 60.938 -8.211 1 20.73 237 PRO A O 1
ATOM 1897 N N . CYS A 1 238 ? -38.594 61.25 -9.328 1 22.2 238 CYS A N 1
ATOM 1898 C CA . CYS A 1 238 ? -38.844 62.688 -9.414 1 22.2 238 CYS A CA 1
ATOM 1899 C C . CYS A 1 238 ? -40.062 63.094 -8.633 1 22.2 238 CYS A C 1
ATOM 1901 O O . CYS A 1 238 ? -41.062 62.344 -8.617 1 22.2 238 CYS A O 1
ATOM 1903 N N . ALA A 1 239 ? -40.656 64.562 -8.664 1 24.25 239 ALA A N 1
ATOM 1904 C CA . ALA A 1 239 ? -40.375 65 -10.023 1 24.25 239 ALA A CA 1
ATOM 1905 C C . ALA A 1 239 ? -40.188 63.781 -10.953 1 24.25 239 ALA A C 1
ATOM 1907 O O . ALA A 1 239 ? -40.656 63.781 -12.086 1 24.25 239 ALA A O 1
ATOM 1908 N N . GLY A 1 240 ? -38.844 63 -10.898 1 24.72 240 GLY A N 1
ATOM 1909 C CA . GLY A 1 240 ? -37.562 62.375 -11.273 1 24.72 240 GLY A CA 1
ATOM 1910 C C . GLY A 1 240 ? -37.625 60.875 -11.305 1 24.72 240 GLY A C 1
ATOM 1911 O O . GLY A 1 240 ? -36.625 60.219 -11.555 1 24.72 240 GLY A O 1
ATOM 1912 N N . GLY A 1 241 ? -38 59.844 -12.195 1 18.92 241 GLY A N 1
ATOM 1913 C CA . GLY A 1 241 ? -39.188 59.062 -12.516 1 18.92 241 GLY A CA 1
ATOM 1914 C C . GLY A 1 241 ? -39.688 58.25 -11.344 1 18.92 241 GLY A C 1
ATOM 1915 O O . GLY A 1 241 ? -38.938 58 -10.398 1 18.92 241 GLY A O 1
ATOM 1916 N N . GLY A 1 242 ? -41 58.062 -10.992 1 17.3 242 GLY A N 1
ATOM 1917 C CA . GLY A 1 242 ? -42.125 57.812 -10.094 1 17.3 242 GLY A CA 1
ATOM 1918 C C . GLY A 1 242 ? -42.062 56.469 -9.406 1 17.3 242 GLY A C 1
ATOM 1919 O O . GLY A 1 242 ? -43.062 56.031 -8.836 1 17.3 242 GLY A O 1
ATOM 1920 N N . GLY A 1 243 ? -41.125 55.562 -9.859 1 17.5 243 GLY A N 1
ATOM 1921 C CA . GLY A 1 243 ? -41.5 54.156 -9.922 1 17.5 243 GLY A CA 1
ATOM 1922 C C . GLY A 1 243 ? -41.875 53.562 -8.578 1 17.5 243 GLY A C 1
ATOM 1923 O O . GLY A 1 243 ? -41.719 54.219 -7.547 1 17.5 243 GLY A O 1
ATOM 1924 N N . GLY A 1 244 ? -42 52.25 -8.523 1 15.93 244 GLY A N 1
ATOM 1925 C CA . GLY A 1 244 ? -42.812 51.188 -7.992 1 15.93 244 GLY A CA 1
ATOM 1926 C C . GLY A 1 244 ? -42.562 50.938 -6.516 1 15.93 244 GLY A C 1
ATOM 1927 O O . GLY A 1 244 ? -41.438 50.594 -6.117 1 15.93 244 GLY A O 1
ATOM 1928 N N . VAL A 1 245 ? -43.188 51.625 -5.734 1 16.62 245 VAL A N 1
ATOM 1929 C CA . VAL A 1 245 ? -43.312 51.938 -4.316 1 16.62 245 VAL A CA 1
ATOM 1930 C C . VAL A 1 245 ? -43.281 50.656 -3.492 1 16.62 245 VAL A C 1
ATOM 1932 O O . VAL A 1 245 ? -43.312 50.688 -2.262 1 16.62 245 VAL A O 1
ATOM 1935 N N . ALA A 1 246 ? -43.188 49.438 -4.121 1 18.27 246 ALA A N 1
ATOM 1936 C CA . ALA A 1 246 ? -44 48.312 -3.639 1 18.27 246 ALA A CA 1
ATOM 1937 C C . ALA A 1 246 ? -43.719 48.031 -2.172 1 18.27 246 ALA A C 1
ATOM 1939 O O . ALA A 1 246 ? -44.125 47 -1.646 1 18.27 246 ALA A O 1
ATOM 1940 N N . VAL A 1 247 ? -42.906 48.844 -1.634 1 16.64 247 VAL A N 1
ATOM 1941 C CA . VAL A 1 247 ? -42.25 48 -0.649 1 16.64 247 VAL A CA 1
ATOM 1942 C C . VAL A 1 247 ? -43.281 47.5 0.358 1 16.64 247 VAL A C 1
ATOM 1944 O O . VAL A 1 247 ? -43.094 46.438 0.967 1 16.64 247 VAL A O 1
ATOM 1947 N N . ALA A 1 248 ? -44.281 48.344 0.809 1 16.81 248 ALA A N 1
ATOM 1948 C CA . ALA A 1 248 ? -44.344 48.562 2.254 1 16.81 248 ALA A CA 1
ATOM 1949 C C . ALA A 1 248 ? -45.344 47.594 2.914 1 16.81 248 ALA A C 1
ATOM 1951 O O . ALA A 1 248 ? -45.344 47.469 4.141 1 16.81 248 ALA A O 1
ATOM 1952 N N . THR A 1 249 ? -46.344 46.969 1.993 1 15.23 249 THR A N 1
ATOM 1953 C CA . THR A 1 249 ? -47.688 47 2.484 1 15.23 249 THR A CA 1
ATOM 1954 C C . THR A 1 249 ? -47.781 46.469 3.912 1 15.23 249 THR A C 1
ATOM 1956 O O . THR A 1 249 ? -46.875 45.75 4.359 1 15.23 249 THR A O 1
ATOM 1959 N N . THR A 1 250 ? -49.031 46.406 4.434 1 16.81 250 THR A N 1
ATOM 1960 C CA . THR A 1 250 ? -49.938 46.625 5.562 1 16.81 250 THR A CA 1
ATOM 1961 C C . THR A 1 250 ? -50.062 45.344 6.391 1 16.81 250 THR A C 1
ATOM 1963 O O . THR A 1 250 ? -50.75 45.344 7.41 1 16.81 250 THR A O 1
ATOM 1966 N N . ALA A 1 251 ? -49.344 44.094 6.059 1 15.64 251 ALA A N 1
ATOM 1967 C CA . ALA A 1 251 ? -50.156 42.969 6.512 1 15.64 251 ALA A CA 1
ATOM 1968 C C . ALA A 1 251 ? -50.531 43.094 7.984 1 15.64 251 ALA A C 1
ATOM 1970 O O . ALA A 1 251 ? -49.656 43.125 8.852 1 15.64 251 ALA A O 1
ATOM 1971 N N . ALA A 1 252 ? -51.531 43.5 8.266 1 15.91 252 ALA A N 1
ATOM 1972 C CA . ALA A 1 252 ? -52.125 43.625 9.594 1 15.91 252 ALA A CA 1
ATOM 1973 C C . ALA A 1 252 ? -51.969 42.312 10.375 1 15.91 252 ALA A C 1
ATOM 1975 O O . ALA A 1 252 ? -51.719 42.344 11.578 1 15.91 252 ALA A O 1
ATOM 1976 N N . GLU A 1 253 ? -52.156 41.125 9.828 1 15.55 253 GLU A N 1
ATOM 1977 C CA . GLU A 1 253 ? -53.469 40.656 10.273 1 15.55 253 GLU A CA 1
ATOM 1978 C C . GLU A 1 253 ? -53.562 40.656 11.797 1 15.55 253 GLU A C 1
ATOM 1980 O O . GLU A 1 253 ? -52.562 40.688 12.492 1 15.55 253 GLU A O 1
ATOM 1985 N N . ALA A 1 254 ? -54.688 40.062 12.18 1 18.19 254 ALA A N 1
ATOM 1986 C CA . ALA A 1 254 ? -55.688 39.75 13.18 1 18.19 254 ALA A CA 1
ATOM 1987 C C . ALA A 1 254 ? -55.094 39.031 14.375 1 18.19 254 ALA A C 1
ATOM 1989 O O . ALA A 1 254 ? -54.219 38.188 14.211 1 18.19 254 ALA A O 1
ATOM 1990 N N . ALA A 1 255 ? -55.031 39.656 15.672 1 17.12 255 ALA A N 1
ATOM 1991 C CA . ALA A 1 255 ? -54.906 38.844 16.875 1 17.12 255 ALA A CA 1
ATOM 1992 C C . ALA A 1 255 ? -55.188 37.375 16.562 1 17.12 255 ALA A C 1
ATOM 1994 O O . ALA A 1 255 ? -55.844 37.062 15.578 1 17.12 255 ALA A O 1
ATOM 1995 N N . ALA A 1 256 ? -56.125 36.406 17.094 1 16.5 256 ALA A N 1
ATOM 1996 C CA . ALA A 1 256 ? -56 35.062 17.656 1 16.5 256 ALA A CA 1
ATOM 1997 C C . ALA A 1 256 ? -56.062 34 16.578 1 16.5 256 ALA A C 1
ATOM 1999 O O . ALA A 1 256 ? -56.906 34.062 15.672 1 16.5 256 ALA A O 1
ATOM 2000 N N . MET B 1 1 ? -0.234 39.406 -3.17 1 66.19 1 MET B N 1
ATOM 2001 C CA . MET B 1 1 ? -1.023 38.219 -2.893 1 66.19 1 MET B CA 1
ATOM 2002 C C . MET B 1 1 ? -1.223 37.375 -4.16 1 66.19 1 MET B C 1
ATOM 2004 O O . MET B 1 1 ? -1.528 37.938 -5.219 1 66.19 1 MET B O 1
ATOM 2008 N N . PRO B 1 2 ? -0.827 36.156 -3.982 1 70.62 2 PRO B N 1
ATOM 2009 C CA . PRO B 1 2 ? -1.163 35.375 -5.172 1 70.62 2 PRO B CA 1
ATOM 2010 C C . PRO B 1 2 ? -2.664 35.312 -5.445 1 70.62 2 PRO B C 1
ATOM 2012 O O . PRO B 1 2 ? -3.465 35.312 -4.508 1 70.62 2 PRO B O 1
ATOM 2015 N N . ALA B 1 3 ? -3.148 35.5 -6.645 1 69.81 3 ALA B N 1
ATOM 2016 C CA . ALA B 1 3 ? -4.535 35.562 -7.102 1 69.81 3 ALA B CA 1
ATOM 2017 C C . ALA B 1 3 ? -5.32 34.344 -6.645 1 69.81 3 ALA B C 1
ATOM 2019 O O . ALA B 1 3 ? -6.496 34.438 -6.285 1 69.81 3 ALA B O 1
ATOM 2020 N N . ASP B 1 4 ? -4.797 33.188 -6.516 1 78.06 4 ASP B N 1
ATOM 2021 C CA . ASP B 1 4 ? -5.547 31.969 -6.242 1 78.06 4 ASP B CA 1
ATOM 2022 C C . ASP B 1 4 ? -5.379 31.531 -4.789 1 78.06 4 ASP B C 1
ATOM 2024 O O . ASP B 1 4 ? -5.891 30.5 -4.383 1 78.06 4 ASP B O 1
ATOM 2028 N N . LYS B 1 5 ? -4.844 32.469 -3.945 1 92.75 5 LYS B N 1
ATOM 2029 C CA . LYS B 1 5 ? -4.648 32.219 -2.518 1 92.75 5 LYS B CA 1
ATOM 2030 C C . LYS B 1 5 ? -3.852 30.953 -2.275 1 92.75 5 LYS B C 1
ATOM 2032 O O . LYS B 1 5 ? -4.07 30.25 -1.282 1 92.75 5 LYS B O 1
ATOM 2037 N N . VAL B 1 6 ? -3.1 30.594 -3.268 1 91.25 6 VAL B N 1
ATOM 2038 C CA . VAL B 1 6 ? -2.25 29.406 -3.211 1 91.25 6 VAL B CA 1
ATOM 2039 C C . VAL B 1 6 ? -0.799 29.797 -3.477 1 91.25 6 VAL B C 1
ATOM 2041 O O . VAL B 1 6 ? -0.517 30.578 -4.391 1 91.25 6 VAL B O 1
ATOM 2044 N N . VAL B 1 7 ? 0.113 29.312 -2.633 1 93.88 7 VAL B N 1
ATOM 2045 C CA . VAL B 1 7 ? 1.542 29.469 -2.881 1 93.88 7 VAL B CA 1
ATOM 2046 C C . VAL B 1 7 ? 2.201 28.109 -3.029 1 93.88 7 VAL B C 1
ATOM 2048 O O . VAL B 1 7 ? 2.023 27.234 -2.182 1 93.88 7 VAL B O 1
ATOM 2051 N N . GLU B 1 8 ? 2.873 27.906 -4.121 1 89.94 8 GLU B N 1
ATOM 2052 C CA . GLU B 1 8 ? 3.572 26.656 -4.445 1 89.94 8 GLU B CA 1
ATOM 2053 C C . GLU B 1 8 ? 5.082 26.875 -4.465 1 89.94 8 GLU B C 1
ATOM 2055 O O . GLU B 1 8 ? 5.613 27.516 -5.375 1 89.94 8 GLU B O 1
ATOM 2060 N N . LEU B 1 9 ? 5.859 26.312 -3.545 1 93.38 9 LEU B N 1
ATOM 2061 C CA . LEU B 1 9 ? 7.309 26.469 -3.445 1 93.38 9 LEU B CA 1
ATOM 2062 C C . LEU B 1 9 ? 7.996 25.125 -3.287 1 93.38 9 LEU B C 1
ATOM 2064 O O . LEU B 1 9 ? 9.109 25.047 -2.77 1 93.38 9 LEU B O 1
ATOM 2068 N N . SER B 1 10 ? 7.406 24.078 -3.727 1 90.25 10 SER B N 1
ATOM 2069 C CA . SER B 1 10 ? 7.969 22.734 -3.596 1 90.25 10 SER B CA 1
ATOM 2070 C C . SER B 1 10 ? 9.148 22.531 -4.539 1 90.25 10 SER B C 1
ATOM 2072 O O . SER B 1 10 ? 9.172 23.094 -5.641 1 90.25 10 SER B O 1
ATOM 2074 N N . GLY B 1 11 ? 10.125 21.672 -4.113 1 89.19 11 GLY B N 1
ATOM 2075 C CA . GLY B 1 11 ? 11.227 21.234 -4.961 1 89.19 11 GLY B CA 1
ATOM 2076 C C . GLY B 1 11 ? 12.203 22.359 -5.273 1 89.19 11 GLY B C 1
ATOM 2077 O O . GLY B 1 11 ? 12.867 22.328 -6.312 1 89.19 11 GLY B O 1
ATOM 2078 N N . ARG B 1 12 ? 12.328 23.297 -4.438 1 91.94 12 ARG B N 1
ATOM 2079 C CA . ARG B 1 12 ? 13.188 24.453 -4.703 1 91.94 12 ARG B CA 1
ATOM 2080 C C . ARG B 1 12 ? 14.461 24.391 -3.867 1 91.94 12 ARG B C 1
ATOM 2082 O O . ARG B 1 12 ? 15.242 25.344 -3.857 1 91.94 12 ARG B O 1
ATOM 2089 N N . GLN B 1 13 ? 14.594 23.391 -3.121 1 94.25 13 GLN B N 1
ATOM 2090 C CA . GLN B 1 13 ? 15.773 23.156 -2.295 1 94.25 13 GLN B CA 1
ATOM 2091 C C . GLN B 1 13 ? 15.93 24.266 -1.247 1 94.25 13 GLN B C 1
ATOM 2093 O O . GLN B 1 13 ? 17.047 24.688 -0.955 1 94.25 13 GLN B O 1
ATOM 2098 N N . LEU B 1 14 ? 14.859 24.75 -0.71 1 97 14 LEU B N 1
ATOM 2099 C CA . LEU B 1 14 ? 14.859 25.797 0.297 1 97 14 LEU B CA 1
ATOM 2100 C C . LEU B 1 14 ? 15.43 25.297 1.617 1 97 14 LEU B C 1
ATOM 2102 O O . LEU B 1 14 ? 15.141 24.172 2.031 1 97 14 LEU B O 1
ATOM 2106 N N . ARG B 1 15 ? 16.188 26.172 2.27 1 97.69 15 ARG B N 1
ATOM 2107 C CA . ARG B 1 15 ? 16.672 25.875 3.611 1 97.69 15 ARG B CA 1
ATOM 2108 C C . ARG B 1 15 ? 15.906 26.672 4.664 1 97.69 15 ARG B C 1
ATOM 2110 O O . ARG B 1 15 ? 15.914 26.312 5.844 1 97.69 15 ARG B O 1
ATOM 2117 N N . ARG B 1 16 ? 15.391 27.766 4.086 1 97.38 16 ARG B N 1
ATOM 2118 C CA . ARG B 1 16 ? 14.555 28.625 4.922 1 97.38 16 ARG B CA 1
ATOM 2119 C C . ARG B 1 16 ? 13.328 29.109 4.16 1 97.38 16 ARG B C 1
ATOM 2121 O O . ARG B 1 16 ? 13.375 29.266 2.939 1 97.38 16 ARG B O 1
ATOM 2128 N N . LEU B 1 17 ? 12.312 29.281 4.957 1 97.06 17 LEU B N 1
ATOM 2129 C CA . LEU B 1 17 ? 11.102 29.812 4.344 1 97.06 17 LEU B CA 1
ATOM 2130 C C . LEU B 1 17 ? 11.211 31.328 4.172 1 97.06 17 LEU B C 1
ATOM 2132 O O . LEU B 1 17 ? 11.477 32.062 5.137 1 97.06 17 LEU B O 1
ATOM 2136 N N . PRO B 1 18 ? 10.93 31.828 3.016 1 94.94 18 PRO B N 1
ATOM 2137 C CA . PRO B 1 18 ? 10.914 33.281 2.818 1 94.94 18 PRO B CA 1
ATOM 2138 C C . PRO B 1 18 ? 9.82 34 3.621 1 94.94 18 PRO B C 1
ATOM 2140 O O . PRO B 1 18 ? 8.648 33.625 3.516 1 94.94 18 PRO B O 1
ATOM 2143 N N . LEU B 1 19 ? 10.156 35.125 4.297 1 94.56 19 LEU B N 1
ATOM 2144 C CA . LEU B 1 19 ? 9.25 35.812 5.219 1 94.56 19 LEU B CA 1
ATOM 2145 C C . LEU B 1 19 ? 8.109 36.469 4.461 1 94.56 19 LEU B C 1
ATOM 2147 O O . LEU B 1 19 ? 7.02 36.656 5.008 1 94.56 19 LEU B O 1
ATOM 2151 N N . ARG B 1 20 ? 8.328 36.812 3.254 1 94 20 ARG B N 1
ATOM 2152 C CA . ARG B 1 20 ? 7.32 37.469 2.439 1 94 20 ARG B CA 1
ATOM 2153 C C . ARG B 1 20 ? 6.078 36.594 2.285 1 94 20 ARG B C 1
ATOM 2155 O O . ARG B 1 20 ? 4.969 37.125 2.123 1 94 20 ARG B O 1
ATOM 2162 N N . VAL B 1 21 ? 6.266 35.312 2.355 1 94.81 21 VAL B N 1
ATOM 2163 C CA . VAL B 1 21 ? 5.141 34.375 2.221 1 94.81 21 VAL B CA 1
ATOM 2164 C C . VAL B 1 21 ? 4.172 34.594 3.387 1 94.81 21 VAL B C 1
ATOM 2166 O O . VAL B 1 21 ? 2.953 34.469 3.213 1 94.81 21 VAL B O 1
ATOM 2169 N N . CYS B 1 22 ? 4.707 34.938 4.547 1 94.56 22 CYS B N 1
ATOM 2170 C CA . CYS B 1 22 ? 3.914 35.094 5.766 1 94.56 22 CYS B CA 1
ATOM 2171 C C . CYS B 1 22 ? 3.074 36.344 5.734 1 94.56 22 CYS B C 1
ATOM 2173 O O . CYS B 1 22 ? 2.23 36.562 6.605 1 94.56 22 CYS B O 1
ATOM 2175 N N . ALA B 1 23 ? 3.256 37.188 4.797 1 92.81 23 ALA B N 1
ATOM 2176 C CA . ALA B 1 23 ? 2.527 38.438 4.672 1 92.81 23 ALA B CA 1
ATOM 2177 C C . ALA B 1 23 ? 1.186 38.25 3.977 1 92.81 23 ALA B C 1
ATOM 2179 O O . ALA B 1 23 ? 0.316 39.125 4.016 1 92.81 23 ALA B O 1
ATOM 2180 N N . PHE B 1 24 ? 1.012 37.156 3.395 1 91.94 24 PHE B N 1
ATOM 2181 C CA . PHE B 1 24 ? -0.233 36.875 2.693 1 91.94 24 PHE B CA 1
ATOM 2182 C C . PHE B 1 24 ? -1.273 36.312 3.648 1 91.94 24 PHE B C 1
ATOM 2184 O O . PHE B 1 24 ? -1.599 35.125 3.586 1 91.94 24 PHE B O 1
ATOM 2191 N N . GLY B 1 25 ? -1.896 37.125 4.422 1 90.88 25 GLY B N 1
ATOM 2192 C CA . GLY B 1 25 ? -2.785 36.719 5.508 1 90.88 25 GLY B CA 1
ATOM 2193 C C . GLY B 1 25 ? -3.984 35.938 5.039 1 90.88 25 GLY B C 1
ATOM 2194 O O . GLY B 1 25 ? -4.562 35.156 5.812 1 90.88 25 GLY B O 1
ATOM 2195 N N . ALA B 1 26 ? -4.316 36.062 3.74 1 93.19 26 ALA B N 1
ATOM 2196 C CA . ALA B 1 26 ? -5.516 35.406 3.227 1 93.19 26 ALA B CA 1
ATOM 2197 C C . ALA B 1 26 ? -5.164 34.062 2.566 1 93.19 26 ALA B C 1
ATOM 2199 O O . ALA B 1 26 ? -6.027 33.438 1.966 1 93.19 26 ALA B O 1
ATOM 2200 N N . LEU B 1 27 ? -3.934 33.625 2.693 1 95.19 27 LEU B N 1
ATOM 2201 C CA . LEU B 1 27 ? -3.467 32.406 2.061 1 95.19 27 LEU B CA 1
ATOM 2202 C C . LEU B 1 27 ? -4.262 31.188 2.561 1 95.19 27 LEU B C 1
ATOM 2204 O O . LEU B 1 27 ? -4.531 31.078 3.76 1 95.19 27 LEU B O 1
ATOM 2208 N N . VAL B 1 28 ? -4.613 30.312 1.635 1 96.19 28 VAL B N 1
ATOM 2209 C CA . VAL B 1 28 ? -5.449 29.172 1.976 1 96.19 28 VAL B CA 1
ATOM 2210 C C . VAL B 1 28 ? -4.625 27.891 1.869 1 96.19 28 VAL B C 1
ATOM 2212 O O . VAL B 1 28 ? -4.785 26.969 2.68 1 96.19 28 VAL B O 1
ATOM 2215 N N . LYS B 1 29 ? -3.779 27.844 0.896 1 95.06 29 LYS B N 1
ATOM 2216 C CA . LYS B 1 29 ? -2.947 26.672 0.679 1 95.06 29 LYS B CA 1
ATOM 2217 C C . LYS B 1 29 ? -1.479 27.047 0.521 1 95.06 29 LYS B C 1
ATOM 2219 O O . LYS B 1 29 ? -1.149 27.969 -0.236 1 95.06 29 LYS B O 1
ATOM 2224 N N . LEU B 1 30 ? -0.609 26.297 1.222 1 96.19 30 LEU B N 1
ATOM 2225 C CA . LEU B 1 30 ? 0.831 26.531 1.169 1 96.19 30 LEU B CA 1
ATOM 2226 C C . LEU B 1 30 ? 1.583 25.219 0.958 1 96.19 30 LEU B C 1
ATOM 2228 O O . LEU B 1 30 ? 1.494 24.297 1.783 1 96.19 30 LEU B O 1
ATOM 2232 N N . TYR B 1 31 ? 2.348 25.109 -0.128 1 92.25 31 TYR B N 1
ATOM 2233 C CA . TYR B 1 31 ? 3.09 23.906 -0.488 1 92.25 31 TYR B CA 1
ATOM 2234 C C . TYR B 1 31 ? 4.59 24.125 -0.343 1 92.25 31 TYR B C 1
ATOM 2236 O O . TYR B 1 31 ? 5.18 24.922 -1.076 1 92.25 31 TYR B O 1
ATOM 2244 N N . LEU B 1 32 ? 5.195 23.359 0.539 1 95.31 32 LEU B N 1
ATOM 2245 C CA . LEU B 1 32 ? 6.625 23.453 0.82 1 95.31 32 LEU B CA 1
ATOM 2246 C C . LEU B 1 32 ? 7.289 22.078 0.765 1 95.31 32 LEU B C 1
ATOM 2248 O O . LEU B 1 32 ? 8.289 21.844 1.444 1 95.31 32 LEU B O 1
ATOM 2252 N N . SER B 1 33 ? 6.832 21.172 -0.011 1 92.56 33 SER B N 1
ATOM 2253 C CA . SER B 1 33 ? 7.332 19.797 -0.073 1 92.56 33 SER B CA 1
ATOM 2254 C C . SER B 1 33 ? 8.695 19.734 -0.76 1 92.56 33 SER B C 1
ATOM 2256 O O . SER B 1 33 ? 9.016 20.594 -1.584 1 92.56 33 SER B O 1
ATOM 2258 N N . ASP B 1 34 ? 9.484 18.641 -0.399 1 90.38 34 ASP B N 1
ATOM 2259 C CA . ASP B 1 34 ? 10.734 18.312 -1.085 1 90.38 34 ASP B CA 1
ATOM 2260 C C . ASP B 1 34 ? 11.695 19.5 -1.056 1 90.38 34 ASP B C 1
ATOM 2262 O O . ASP B 1 34 ? 12.172 19.953 -2.102 1 90.38 34 ASP B O 1
ATOM 2266 N N . ASN B 1 35 ? 11.945 19.984 0.135 1 94.81 35 ASN B N 1
ATOM 2267 C CA . ASN B 1 35 ? 12.953 21 0.426 1 94.81 35 ASN B CA 1
ATOM 2268 C C . ASN B 1 35 ? 13.93 20.516 1.505 1 94.81 35 ASN B C 1
ATOM 2270 O O . ASN B 1 35 ? 14.055 19.328 1.744 1 94.81 35 ASN B O 1
ATOM 2274 N N . ARG B 1 36 ? 14.711 21.453 2.043 1 97.31 36 ARG B N 1
ATOM 2275 C CA . ARG B 1 36 ? 15.664 21.125 3.094 1 97.31 36 ARG B CA 1
ATOM 2276 C C . ARG B 1 36 ? 15.336 21.875 4.383 1 97.31 36 ARG B C 1
ATOM 2278 O O . ARG B 1 36 ? 16.234 22.391 5.059 1 97.31 36 ARG B O 1
ATOM 2285 N N . LEU B 1 37 ? 14.117 21.984 4.66 1 98 37 LEU B N 1
ATOM 2286 C CA . LEU B 1 37 ? 13.672 22.75 5.82 1 98 37 LEU B CA 1
ATOM 2287 C C . LEU B 1 37 ? 13.812 21.938 7.098 1 98 37 LEU B C 1
ATOM 2289 O O . LEU B 1 37 ? 13.523 20.734 7.105 1 98 37 LEU B O 1
ATOM 2293 N N . SER B 1 38 ? 14.234 22.594 8.164 1 97.94 38 SER B N 1
ATOM 2294 C CA . SER B 1 38 ? 14.312 21.953 9.477 1 97.94 38 SER B CA 1
ATOM 2295 C C . SER B 1 38 ? 13.594 22.766 10.539 1 97.94 38 SER B C 1
ATOM 2297 O O . SER B 1 38 ? 13.383 22.297 11.656 1 97.94 38 SER B O 1
ATOM 2299 N N . GLN B 1 39 ? 13.289 24.016 10.195 1 97.38 39 GLN B N 1
ATOM 2300 C CA . GLN B 1 39 ? 12.539 24.938 11.039 1 97.38 39 GLN B CA 1
ATOM 2301 C C . GLN B 1 39 ? 11.633 25.844 10.211 1 97.38 39 GLN B C 1
ATOM 2303 O O . GLN B 1 39 ? 11.766 25.906 8.984 1 97.38 39 GLN B O 1
ATOM 2308 N N . LEU B 1 40 ? 10.711 26.453 10.969 1 98 40 LEU B N 1
ATOM 2309 C CA . LEU B 1 40 ? 9.852 27.469 10.359 1 98 40 LEU B CA 1
ATOM 2310 C C . LEU B 1 40 ? 9.828 28.75 11.203 1 98 40 LEU B C 1
ATOM 2312 O O . LEU B 1 40 ? 9.922 28.672 12.43 1 98 40 LEU B O 1
ATOM 2316 N N . PRO B 1 41 ? 9.664 29.922 10.57 1 96.88 41 PRO B N 1
ATOM 2317 C CA . PRO B 1 41 ? 9.594 31.172 11.336 1 96.88 41 PRO B CA 1
ATOM 2318 C C . PRO B 1 41 ? 8.305 31.297 12.141 1 96.88 41 PRO B C 1
ATOM 2320 O O . PRO B 1 41 ? 7.25 30.828 11.695 1 96.88 41 PRO B O 1
ATOM 2323 N N . PRO B 1 42 ? 8.383 32.031 13.352 1 96.81 42 PRO B N 1
ATOM 2324 C CA . PRO B 1 42 ? 7.172 32.25 14.156 1 96.81 42 PRO B CA 1
ATOM 2325 C C . PRO B 1 42 ? 6.094 33.031 13.414 1 96.81 42 PRO B C 1
ATOM 2327 O O . PRO B 1 42 ? 4.902 32.844 13.68 1 96.81 42 PRO B O 1
ATOM 2330 N N . GLU B 1 43 ? 6.406 33.812 12.438 1 97.12 43 GLU B N 1
ATOM 2331 C CA . GLU B 1 43 ? 5.492 34.625 11.648 1 97.12 43 GLU B CA 1
ATOM 2332 C C . GLU B 1 43 ? 4.496 33.781 10.875 1 97.12 43 GLU B C 1
ATOM 2334 O O . GLU B 1 43 ? 3.465 34.281 10.422 1 97.12 43 GLU B O 1
ATOM 2339 N N . LEU B 1 44 ? 4.793 32.5 10.758 1 97.25 44 LEU B N 1
ATOM 2340 C CA . LEU B 1 44 ? 3.877 31.594 10.07 1 97.25 44 LEU B CA 1
ATOM 2341 C C . LEU B 1 44 ? 2.494 31.625 10.711 1 97.25 44 LEU B C 1
ATOM 2343 O O . LEU B 1 44 ? 1.484 31.422 10.031 1 97.25 44 LEU B O 1
ATOM 2347 N N . GLU B 1 45 ? 2.486 31.906 12.008 1 96.25 45 GLU B N 1
ATOM 2348 C CA . GLU B 1 45 ? 1.239 31.906 12.766 1 96.25 45 GLU B CA 1
ATOM 2349 C C . GLU B 1 45 ? 0.259 32.938 12.219 1 96.25 45 GLU B C 1
ATOM 2351 O O . GLU B 1 45 ? -0.936 32.906 12.523 1 96.25 45 GLU B O 1
ATOM 2356 N N . ARG B 1 46 ? 0.651 33.906 11.414 1 95.69 46 ARG B N 1
ATOM 2357 C CA . ARG B 1 46 ? -0.179 34.938 10.852 1 95.69 46 ARG B CA 1
ATOM 2358 C C . ARG B 1 46 ? -1.107 34.406 9.773 1 95.69 46 ARG B C 1
ATOM 2360 O O . ARG B 1 46 ? -2.086 35.062 9.398 1 95.69 46 ARG B O 1
ATOM 2367 N N . LEU B 1 47 ? -0.852 33.281 9.25 1 96.31 47 LEU B N 1
ATOM 2368 C CA . LEU B 1 47 ? -1.636 32.688 8.164 1 96.31 47 LEU B CA 1
ATOM 2369 C C . LEU B 1 47 ? -2.854 31.953 8.703 1 96.31 47 LEU B C 1
ATOM 2371 O O . LEU B 1 47 ? -2.996 30.734 8.492 1 96.31 47 LEU B O 1
ATOM 2375 N N . GLN B 1 48 ? -3.766 32.688 9.266 1 96 48 GLN B N 1
ATOM 2376 C CA . GLN B 1 48 ? -4.859 32.125 10.047 1 96 48 GLN B CA 1
ATOM 2377 C C . GLN B 1 48 ? -5.949 31.547 9.133 1 96 48 GLN B C 1
ATOM 2379 O O . GLN B 1 48 ? -6.844 30.844 9.594 1 96 48 GLN B O 1
ATOM 2384 N N . HIS B 1 49 ? -5.855 31.75 7.859 1 96.38 49 HIS B N 1
ATOM 2385 C CA . HIS B 1 49 ? -6.852 31.25 6.926 1 96.38 49 HIS B CA 1
ATOM 2386 C C . HIS B 1 49 ? -6.363 29.969 6.242 1 96.38 49 HIS B C 1
ATOM 2388 O O . HIS B 1 49 ? -7.082 29.391 5.43 1 96.38 49 HIS B O 1
ATOM 2394 N N . LEU B 1 50 ? -5.176 29.516 6.594 1 96.69 50 LEU B N 1
ATOM 2395 C CA . LEU B 1 50 ? -4.574 28.344 5.957 1 96.69 50 LEU B CA 1
ATOM 2396 C C . LEU B 1 50 ? -5.398 27.094 6.234 1 96.69 50 LEU B C 1
ATOM 2398 O O . LEU B 1 50 ? -5.758 26.812 7.383 1 96.69 50 LEU B O 1
ATOM 2402 N N . GLN B 1 51 ? -5.707 26.344 5.227 1 97.06 51 GLN B N 1
ATOM 2403 C CA . GLN B 1 51 ? -6.465 25.109 5.344 1 97.06 51 GLN B CA 1
ATOM 2404 C C . GLN B 1 51 ? -5.602 23.891 4.984 1 97.06 51 GLN B C 1
ATOM 2406 O O . GLN B 1 51 ? -5.871 22.781 5.43 1 97.06 51 GLN B O 1
ATOM 2411 N N . LEU B 1 52 ? -4.633 24.125 4.207 1 95.94 52 LEU B N 1
ATOM 2412 C CA . LEU B 1 52 ? -3.734 23.047 3.791 1 95.94 52 LEU B CA 1
ATOM 2413 C C . LEU B 1 52 ? -2.277 23.484 3.924 1 95.94 52 LEU B C 1
ATOM 2415 O O . LEU B 1 52 ? -1.901 24.562 3.461 1 95.94 52 LEU B O 1
ATOM 2419 N N . LEU B 1 53 ? -1.452 22.641 4.562 1 97.19 53 LEU B N 1
ATOM 2420 C CA . LEU B 1 53 ? -0.021 22.875 4.715 1 97.19 53 LEU B CA 1
ATOM 2421 C C . LEU B 1 53 ? 0.774 21.625 4.387 1 97.19 53 LEU B C 1
ATOM 2423 O O . LEU B 1 53 ? 0.589 20.578 5.027 1 97.19 53 LEU B O 1
ATOM 2427 N N . ALA B 1 54 ? 1.658 21.703 3.395 1 95.31 54 ALA B N 1
ATOM 2428 C CA . ALA B 1 54 ? 2.492 20.578 2.984 1 95.31 54 ALA B CA 1
ATOM 2429 C C . ALA B 1 54 ? 3.943 20.797 3.412 1 95.31 54 ALA B C 1
ATOM 2431 O O . ALA B 1 54 ? 4.621 21.688 2.914 1 95.31 54 ALA B O 1
ATOM 2432 N N . LEU B 1 55 ? 4.434 19.938 4.289 1 96.69 55 LEU B N 1
ATOM 2433 C CA . LEU B 1 55 ? 5.797 20 4.805 1 96.69 55 LEU B CA 1
ATOM 2434 C C . LEU B 1 55 ? 6.523 18.672 4.59 1 96.69 55 LEU B C 1
ATOM 2436 O O . LEU B 1 55 ? 7.562 18.422 5.211 1 96.69 55 LEU B O 1
ATOM 2440 N N . ASP B 1 56 ? 6.055 17.797 3.754 1 94.19 56 ASP B N 1
ATOM 2441 C CA . ASP B 1 56 ? 6.613 16.469 3.562 1 94.19 56 ASP B CA 1
ATOM 2442 C C . ASP B 1 56 ? 7.926 16.531 2.781 1 94.19 56 ASP B C 1
ATOM 2444 O O . ASP B 1 56 ? 8.203 17.516 2.098 1 94.19 56 ASP B O 1
ATOM 2448 N N . PHE B 1 57 ? 8.766 15.43 2.936 1 90.5 57 PHE B N 1
ATOM 2449 C CA . PHE B 1 57 ? 10.07 15.32 2.279 1 90.5 57 PHE B CA 1
ATOM 2450 C C . PHE B 1 57 ? 10.961 16.5 2.654 1 90.5 57 PHE B C 1
ATOM 2452 O O . PHE B 1 57 ? 11.531 17.156 1.779 1 90.5 57 PHE B O 1
ATOM 2459 N N . ASN B 1 58 ? 11.094 16.719 3.932 1 96.5 58 ASN B N 1
ATOM 2460 C CA . ASN B 1 58 ? 11.992 17.719 4.512 1 96.5 58 ASN B CA 1
ATOM 2461 C C . ASN B 1 58 ? 12.867 17.109 5.605 1 96.5 58 ASN B C 1
ATOM 2463 O O . ASN B 1 58 ? 13.094 15.891 5.621 1 96.5 58 ASN B O 1
ATOM 2467 N N . GLU B 1 59 ? 13.438 18.016 6.445 1 97.94 59 GLU B N 1
ATOM 2468 C CA . GLU B 1 59 ? 14.398 17.531 7.434 1 97.94 59 GLU B CA 1
ATOM 2469 C C . GLU B 1 59 ? 13.922 17.828 8.852 1 97.94 59 GLU B C 1
ATOM 2471 O O . GLU B 1 59 ? 14.734 18.078 9.75 1 97.94 59 GLU B O 1
ATOM 2476 N N . PHE B 1 60 ? 12.727 17.812 9.141 1 98.31 60 PHE B N 1
ATOM 2477 C CA . PHE B 1 60 ? 12.188 18.141 10.453 1 98.31 60 PHE B CA 1
ATOM 2478 C C . PHE B 1 60 ? 12.422 17 11.438 1 98.31 60 PHE B C 1
ATOM 2480 O O . PHE B 1 60 ? 12.133 15.836 11.125 1 98.31 60 PHE B O 1
ATOM 2487 N N . ARG B 1 61 ? 12.906 17.312 12.617 1 98.06 61 ARG B N 1
ATOM 2488 C CA . ARG B 1 61 ? 13.055 16.359 13.703 1 98.06 61 ARG B CA 1
ATOM 2489 C C . ARG B 1 61 ? 11.953 16.516 14.742 1 98.06 61 ARG B C 1
ATOM 2491 O O . ARG B 1 61 ? 11.688 15.609 15.523 1 98.06 61 ARG B O 1
ATOM 2498 N N . ALA B 1 62 ? 11.461 17.688 14.742 1 97.75 62 ALA B N 1
ATOM 2499 C CA . ALA B 1 62 ? 10.305 18.031 15.57 1 97.75 62 ALA B CA 1
ATOM 2500 C C . ALA B 1 62 ? 9.336 18.938 14.812 1 97.75 62 ALA B C 1
ATOM 2502 O O . ALA B 1 62 ? 9.734 19.656 13.898 1 97.75 62 ALA B O 1
ATOM 2503 N N . LEU B 1 63 ? 8.102 18.828 15.219 1 97.88 63 LEU B N 1
ATOM 2504 C CA . LEU B 1 63 ? 7.121 19.703 14.594 1 97.88 63 LEU B CA 1
ATOM 2505 C C . LEU B 1 63 ? 7.27 21.141 15.109 1 97.88 63 LEU B C 1
ATOM 2507 O O . LEU B 1 63 ? 7.219 21.375 16.312 1 97.88 63 LEU B O 1
ATOM 2511 N N . PRO B 1 64 ? 7.391 22.109 14.219 1 96.88 64 PRO B N 1
ATOM 2512 C CA . PRO B 1 64 ? 7.496 23.5 14.656 1 96.88 64 PRO B CA 1
ATOM 2513 C C . PRO B 1 64 ? 6.242 23.984 15.391 1 96.88 64 PRO B C 1
ATOM 2515 O O . PRO B 1 64 ? 5.125 23.734 14.93 1 96.88 64 PRO B O 1
ATOM 2518 N N . GLY B 1 65 ? 6.406 24.797 16.484 1 96.62 65 GLY B N 1
ATOM 2519 C CA . GLY B 1 65 ? 5.305 25.25 17.312 1 96.62 65 GLY B CA 1
ATOM 2520 C C . GLY B 1 65 ? 4.309 26.109 16.578 1 96.62 65 GLY B C 1
ATOM 2521 O O . GLY B 1 65 ? 3.107 26.062 16.859 1 96.62 65 GLY B O 1
ATOM 2522 N N . ALA B 1 66 ? 4.785 26.906 15.633 1 97.31 66 ALA B N 1
ATOM 2523 C CA . ALA B 1 66 ? 3.945 27.828 14.883 1 97.31 66 ALA B CA 1
ATOM 2524 C C . ALA 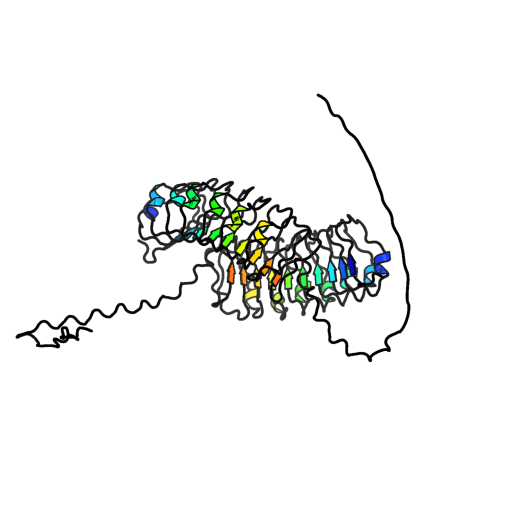B 1 66 ? 2.854 27.094 14.117 1 97.31 66 ALA B C 1
ATOM 2526 O O . ALA B 1 66 ? 1.778 27.641 13.859 1 97.31 66 ALA B O 1
ATOM 2527 N N . VAL B 1 67 ? 3.078 25.828 13.75 1 98.25 67 VAL B N 1
ATOM 2528 C CA . VAL B 1 67 ? 2.109 25.031 13.008 1 98.25 67 VAL B CA 1
ATOM 2529 C C . VAL B 1 67 ? 0.88 24.766 13.875 1 98.25 67 VAL B C 1
ATOM 2531 O O . VAL B 1 67 ? -0.251 24.797 13.391 1 98.25 67 VAL B O 1
ATOM 2534 N N . CYS B 1 68 ? 1.066 24.578 15.164 1 97.88 68 CYS B N 1
ATOM 2535 C CA . CYS B 1 68 ? -0.008 24.25 16.094 1 97.88 68 CYS B CA 1
ATOM 2536 C C . CYS B 1 68 ? -0.92 25.438 16.328 1 97.88 68 CYS B C 1
ATOM 2538 O O . CYS B 1 68 ? -1.998 25.312 16.906 1 97.88 68 CYS B O 1
ATOM 2540 N N . ALA B 1 69 ? -0.576 26.641 15.867 1 97.38 69 ALA B N 1
ATOM 2541 C CA . ALA B 1 69 ? -1.375 27.844 16.016 1 97.38 69 ALA B CA 1
ATOM 2542 C C . ALA B 1 69 ? -2.346 28.016 14.852 1 97.38 69 ALA B C 1
ATOM 2544 O O . ALA B 1 69 ? -3.227 28.875 14.891 1 97.38 69 ALA B O 1
ATOM 2545 N N . LEU B 1 70 ? -2.256 27.25 13.836 1 97.88 70 LEU B N 1
ATOM 2546 C CA . LEU B 1 70 ? -3.072 27.359 12.633 1 97.88 70 LEU B CA 1
ATOM 2547 C C . LEU B 1 70 ? -4.398 26.625 12.805 1 97.88 70 LEU B C 1
ATOM 2549 O O . LEU B 1 70 ? -4.582 25.531 12.258 1 97.88 70 LEU B O 1
ATOM 2553 N N . ARG B 1 71 ? -5.352 27.219 13.359 1 95.88 71 ARG B N 1
ATOM 2554 C CA . ARG B 1 71 ? -6.543 26.578 13.898 1 95.88 71 ARG B CA 1
ATOM 2555 C C . ARG B 1 71 ? -7.496 26.156 12.781 1 95.88 71 ARG B C 1
ATOM 2557 O O . ARG B 1 71 ? -8.406 25.359 13.008 1 95.88 71 ARG B O 1
ATOM 2564 N N . ARG B 1 72 ? -7.363 26.719 11.586 1 97.12 72 ARG B N 1
ATOM 2565 C CA . ARG B 1 72 ? -8.281 26.391 10.5 1 97.12 72 ARG B CA 1
ATOM 2566 C C . ARG B 1 72 ? -7.715 25.297 9.602 1 97.12 72 ARG B C 1
ATOM 2568 O O . ARG B 1 72 ? -8.328 24.938 8.594 1 97.12 72 ARG B O 1
ATOM 2575 N N . LEU B 1 73 ? -6.59 24.734 9.945 1 97.56 73 LEU B N 1
ATOM 2576 C CA . LEU B 1 73 ? -5.957 23.688 9.148 1 97.56 73 LEU B CA 1
ATOM 2577 C C . LEU B 1 73 ? -6.855 22.469 9.055 1 97.56 73 LEU B C 1
ATOM 2579 O O . LEU B 1 73 ? -7.379 22 10.07 1 97.56 73 LEU B O 1
ATOM 2583 N N . CYS B 1 74 ? -7.055 21.938 7.824 1 97.75 74 CYS B N 1
ATOM 2584 C CA . CYS B 1 74 ? -7.852 20.75 7.57 1 97.75 74 CYS B CA 1
ATOM 2585 C C . CYS B 1 74 ? -6.973 19.578 7.137 1 97.75 74 CYS B C 1
ATOM 2587 O O . CYS B 1 74 ? -7.301 18.422 7.391 1 97.75 74 CYS B O 1
ATOM 2589 N N . THR B 1 75 ? -5.91 19.906 6.488 1 96.69 75 THR B N 1
ATOM 2590 C CA . THR B 1 75 ? -5.004 18.891 5.957 1 96.69 75 THR B CA 1
ATOM 2591 C C . THR B 1 75 ? -3.555 19.234 6.277 1 96.69 75 THR B C 1
ATOM 2593 O O . THR B 1 75 ? -3.111 20.359 6.031 1 96.69 75 THR B O 1
ATOM 2596 N N . LEU B 1 76 ? -2.795 18.234 6.797 1 97.56 76 LEU B N 1
ATOM 2597 C CA . LEU B 1 76 ? -1.401 18.438 7.176 1 97.56 76 LEU B CA 1
ATOM 2598 C C . LEU B 1 76 ? -0.525 17.297 6.668 1 97.56 76 LEU B C 1
ATOM 2600 O O . LEU B 1 76 ? -0.737 16.141 7.031 1 97.56 76 LEU B O 1
ATOM 2604 N N . TYR B 1 77 ? 0.45 17.625 5.785 1 95.31 77 TYR B N 1
ATOM 2605 C CA . TYR B 1 77 ? 1.412 16.656 5.258 1 95.31 77 TYR B CA 1
ATOM 2606 C C . TYR B 1 77 ? 2.732 16.734 6.016 1 95.31 77 TYR B C 1
ATOM 2608 O O . TYR B 1 77 ? 3.447 17.734 5.926 1 95.31 77 TYR B O 1
ATOM 2616 N N . LEU B 1 78 ? 3.105 15.656 6.676 1 97.06 78 LEU B N 1
ATOM 2617 C CA . LEU B 1 78 ? 4.34 15.633 7.453 1 97.06 78 LEU B CA 1
ATOM 2618 C C . LEU B 1 78 ? 5.172 14.398 7.109 1 97.06 78 LEU B C 1
ATOM 2620 O O . LEU B 1 78 ? 6.137 14.078 7.809 1 97.06 78 LEU B O 1
ATOM 2624 N N . GLY B 1 79 ? 4.816 13.75 6.043 1 95.69 79 GLY B N 1
ATOM 2625 C CA . GLY B 1 79 ? 5.492 12.523 5.664 1 95.69 79 GLY B CA 1
ATOM 2626 C C . GLY B 1 79 ? 6.941 12.734 5.266 1 95.69 79 GLY B C 1
ATOM 2627 O O . GLY B 1 79 ? 7.316 13.82 4.824 1 95.69 79 GLY B O 1
ATOM 2628 N N . ASN B 1 80 ? 7.777 11.617 5.379 1 93.56 80 ASN B N 1
ATOM 2629 C CA . ASN B 1 80 ? 9.164 11.594 4.93 1 93.56 80 ASN B CA 1
ATOM 2630 C C . ASN B 1 80 ? 9.992 12.688 5.602 1 93.56 80 ASN B C 1
ATOM 2632 O O . ASN B 1 80 ? 10.688 13.445 4.93 1 93.56 80 ASN B O 1
ATOM 2636 N N . ASN B 1 81 ? 9.898 12.75 6.871 1 97.25 81 ASN B N 1
ATOM 2637 C CA . ASN B 1 81 ? 10.75 13.531 7.762 1 97.25 81 ASN B CA 1
ATOM 2638 C C . ASN B 1 81 ? 11.477 12.633 8.766 1 97.25 81 ASN B C 1
ATOM 2640 O O . ASN B 1 81 ? 11.773 11.477 8.469 1 97.25 81 ASN B O 1
ATOM 2644 N N . ARG B 1 82 ? 11.922 13.266 9.844 1 98.19 82 ARG B N 1
ATOM 2645 C CA . ARG B 1 82 ? 12.633 12.516 10.875 1 98.19 82 ARG B CA 1
ATOM 2646 C C . ARG B 1 82 ? 11.961 12.672 12.234 1 98.19 82 ARG B C 1
ATOM 2648 O O . ARG B 1 82 ? 12.633 12.812 13.25 1 98.19 82 ARG B O 1
ATOM 2655 N N . LEU B 1 83 ? 10.711 12.68 12.242 1 98.44 83 LEU B N 1
ATOM 2656 C CA . LEU B 1 83 ? 9.945 12.922 13.461 1 98.44 83 LEU B CA 1
ATOM 2657 C C . LEU B 1 83 ? 9.945 11.688 14.359 1 98.44 83 LEU B C 1
ATOM 2659 O O . LEU B 1 83 ? 9.758 10.57 13.875 1 98.44 83 LEU B O 1
ATOM 2663 N N . ARG B 1 84 ? 10.109 11.922 15.672 1 98 84 ARG B N 1
ATOM 2664 C CA . ARG B 1 84 ? 10.062 10.828 16.641 1 98 84 ARG B CA 1
ATOM 2665 C C . ARG B 1 84 ? 8.82 10.93 17.516 1 98 84 ARG B C 1
ATOM 2667 O O . ARG B 1 84 ? 8.438 9.961 18.188 1 98 84 ARG B O 1
ATOM 2674 N N . ASP B 1 85 ? 8.328 12.117 17.562 1 97.75 85 ASP B N 1
ATOM 2675 C CA . ASP B 1 85 ? 7.121 12.406 18.328 1 97.75 85 ASP B CA 1
ATOM 2676 C C . ASP B 1 85 ? 6.438 13.672 17.828 1 97.75 85 ASP B C 1
ATOM 2678 O O . ASP B 1 85 ? 6.957 14.359 16.953 1 97.75 85 ASP B O 1
ATOM 2682 N N . LEU B 1 86 ? 5.16 13.891 18.422 1 98.06 86 LEU B N 1
ATOM 2683 C CA . LEU B 1 86 ? 4.445 15.141 18.172 1 98.06 86 LEU B CA 1
ATOM 2684 C C . LEU B 1 86 ? 4.105 15.844 19.484 1 98.06 86 LEU B C 1
ATOM 2686 O O . LEU B 1 86 ? 3.84 15.18 20.484 1 98.06 86 LEU B O 1
ATOM 2690 N N . PRO B 1 87 ? 4.102 17.203 19.438 1 97 87 PRO B N 1
ATOM 2691 C CA . PRO B 1 87 ? 3.828 17.953 20.672 1 97 87 PRO B CA 1
ATOM 2692 C C . PRO B 1 87 ? 2.365 17.859 21.094 1 97 87 PRO B C 1
ATOM 2694 O O . PRO B 1 87 ? 1.481 17.672 20.266 1 97 87 PRO B O 1
ATOM 2697 N N . ARG B 1 88 ? 2.072 18.125 22.406 1 96.38 88 ARG B N 1
ATOM 2698 C CA . ARG B 1 88 ? 0.727 18.078 22.969 1 96.38 88 ARG B CA 1
ATOM 2699 C C . ARG B 1 88 ? -0.166 19.141 22.328 1 96.38 88 ARG B C 1
ATOM 2701 O O . ARG B 1 88 ? -1.367 18.938 22.156 1 96.38 88 ARG B O 1
ATOM 2708 N N . ASP B 1 89 ? 0.406 20.219 21.969 1 97.44 89 ASP B N 1
ATOM 2709 C CA . ASP B 1 89 ? -0.331 21.359 21.422 1 97.44 89 ASP B CA 1
ATOM 2710 C C . ASP B 1 89 ? -0.955 21 20.078 1 97.44 89 ASP B C 1
ATOM 2712 O O . ASP B 1 89 ? -1.821 21.734 19.578 1 97.44 89 ASP B O 1
ATOM 2716 N N . LEU B 1 90 ? -0.619 19.875 19.484 1 97.62 90 LEU B N 1
ATOM 2717 C CA . LEU B 1 90 ? -1.234 19.453 18.234 1 97.62 90 LEU B CA 1
ATOM 2718 C C . LEU B 1 90 ? -2.75 19.359 18.375 1 97.62 90 LEU B C 1
ATOM 2720 O O . LEU B 1 90 ? -3.482 19.578 17.406 1 97.62 90 LEU B O 1
ATOM 2724 N N . CYS B 1 91 ? -3.182 19.078 19.562 1 95.06 91 CYS B N 1
ATOM 2725 C CA . CYS B 1 91 ? -4.602 18.906 19.844 1 95.06 91 CYS B CA 1
ATOM 2726 C C . CYS B 1 91 ? -5.379 20.188 19.578 1 95.06 91 CYS B C 1
ATOM 2728 O O . CYS B 1 91 ? -6.609 20.172 19.516 1 95.06 91 CYS B O 1
ATOM 2730 N N . ARG B 1 92 ? -4.746 21.312 19.406 1 96.5 92 ARG B N 1
ATOM 2731 C CA . ARG B 1 92 ? -5.383 22.594 19.125 1 96.5 92 ARG B CA 1
ATOM 2732 C C . ARG B 1 92 ? -5.922 22.641 17.703 1 96.5 92 ARG B C 1
ATOM 2734 O O . ARG B 1 92 ? -6.75 23.5 17.375 1 96.5 92 ARG B O 1
ATOM 2741 N N . LEU B 1 93 ? -5.457 21.781 16.875 1 97.81 93 LEU B N 1
ATOM 2742 C CA . LEU B 1 93 ? -5.91 21.734 15.484 1 97.81 93 LEU B CA 1
ATOM 2743 C C . LEU B 1 93 ? -7.219 20.953 15.367 1 97.81 93 LEU B C 1
ATOM 2745 O O . LEU B 1 93 ? -7.27 19.906 14.727 1 97.81 93 LEU B O 1
ATOM 2749 N N . GLN B 1 94 ? -8.281 21.516 15.773 1 95.88 94 GLN B N 1
ATOM 2750 C CA . GLN B 1 94 ? -9.547 20.812 15.961 1 95.88 94 GLN B CA 1
ATOM 2751 C C . GLN B 1 94 ? -10.289 20.656 14.633 1 95.88 94 GLN B C 1
ATOM 2753 O O . GLN B 1 94 ? -11.258 19.891 14.547 1 95.88 94 GLN B O 1
ATOM 2758 N N . ASN B 1 95 ? -9.805 21.328 13.609 1 97.62 95 ASN B N 1
ATOM 2759 C CA . ASN B 1 95 ? -10.445 21.203 12.305 1 97.62 95 ASN B CA 1
ATOM 2760 C C . ASN B 1 95 ? -9.719 20.188 11.414 1 97.62 95 ASN B C 1
ATOM 2762 O O . ASN B 1 95 ? -10.141 19.938 10.289 1 97.62 95 ASN B O 1
ATOM 2766 N N . LEU B 1 96 ? -8.695 19.609 11.891 1 97.88 96 LEU B N 1
ATOM 2767 C CA . LEU B 1 96 ? -7.887 18.688 11.094 1 97.88 96 LEU B CA 1
ATOM 2768 C C . LEU B 1 96 ? -8.688 17.453 10.711 1 97.88 96 LEU B C 1
ATOM 2770 O O . LEU B 1 96 ? -9.289 16.797 11.562 1 97.88 96 LEU B O 1
ATOM 2774 N N . ARG B 1 97 ? -8.688 17.125 9.422 1 97.88 97 ARG B N 1
ATOM 2775 C CA . ARG B 1 97 ? -9.445 15.992 8.883 1 97.88 97 ARG B CA 1
ATOM 2776 C C . ARG B 1 97 ? -8.508 14.906 8.359 1 97.88 97 ARG B C 1
ATOM 2778 O O . ARG B 1 97 ? -8.852 13.727 8.375 1 97.88 97 ARG B O 1
ATOM 2785 N N . THR B 1 98 ? -7.391 15.312 7.82 1 97.19 98 THR B N 1
ATOM 2786 C CA . THR B 1 98 ? -6.426 14.383 7.246 1 97.19 98 THR B CA 1
ATOM 2787 C C . THR B 1 98 ? -5.023 14.672 7.77 1 97.19 98 THR B C 1
ATOM 2789 O O . THR B 1 98 ? -4.555 15.805 7.715 1 97.19 98 THR B O 1
ATOM 2792 N N . LEU B 1 99 ? -4.332 13.602 8.266 1 97.69 99 LEU B N 1
ATOM 2793 C CA . LEU B 1 99 ? -2.982 13.719 8.805 1 97.69 99 LEU B CA 1
ATOM 2794 C C . LEU B 1 99 ? -2.057 12.68 8.188 1 97.69 99 LEU B C 1
ATOM 2796 O O . LEU B 1 99 ? -2.322 11.477 8.281 1 97.69 99 LEU B O 1
ATOM 2800 N N . TRP B 1 100 ? -0.952 13.102 7.574 1 96.62 100 TRP B N 1
ATOM 2801 C CA . TRP B 1 100 ? 0.033 12.227 6.949 1 96.62 100 TRP B CA 1
ATOM 2802 C C . TRP B 1 100 ? 1.323 12.195 7.762 1 96.62 100 TRP B C 1
ATOM 2804 O O . TRP B 1 100 ? 2.043 13.188 7.84 1 96.62 100 TRP B O 1
ATOM 2814 N N . LEU B 1 101 ? 1.663 11.039 8.281 1 97.44 101 LEU B N 1
ATOM 2815 C CA . LEU B 1 101 ? 2.838 10.859 9.133 1 97.44 101 LEU B CA 1
ATOM 2816 C C . LEU B 1 101 ? 3.738 9.758 8.586 1 97.44 101 LEU B C 1
ATOM 2818 O O . LEU B 1 101 ? 4.621 9.266 9.297 1 97.44 101 LEU B O 1
ATOM 2822 N N . ASP B 1 102 ? 3.643 9.391 7.395 1 95.75 102 ASP B N 1
ATOM 2823 C CA . ASP B 1 102 ? 4.367 8.258 6.82 1 95.75 102 ASP B CA 1
ATOM 2824 C C . ASP B 1 102 ? 5.871 8.516 6.816 1 95.75 102 ASP B C 1
ATOM 2826 O O . ASP B 1 102 ? 6.312 9.648 6.625 1 95.75 102 ASP B O 1
ATOM 2830 N N . ALA B 1 103 ? 6.617 7.363 6.895 1 94.75 103 ALA B N 1
ATOM 2831 C CA . ALA B 1 103 ? 8.07 7.383 6.699 1 94.75 103 ALA B CA 1
ATOM 2832 C C . ALA B 1 103 ? 8.734 8.398 7.629 1 94.75 103 ALA B C 1
ATOM 2834 O O . ALA B 1 103 ? 9.484 9.266 7.18 1 94.75 103 ALA B O 1
ATOM 2835 N N . ASN B 1 104 ? 8.414 8.281 8.898 1 97.75 104 ASN B N 1
ATOM 2836 C CA . ASN B 1 104 ? 9.109 8.953 9.992 1 97.75 104 ASN B CA 1
ATOM 2837 C C . ASN B 1 104 ? 9.773 7.949 10.938 1 97.75 104 ASN B C 1
ATOM 2839 O O . ASN B 1 104 ? 10.102 6.832 10.531 1 97.75 104 ASN B O 1
ATOM 2843 N N . ARG B 1 105 ? 10.117 8.422 12.117 1 98.25 105 ARG B N 1
ATOM 2844 C CA . ARG B 1 105 ? 10.82 7.555 13.062 1 98.25 105 ARG B CA 1
ATOM 2845 C C . ARG B 1 105 ? 9.977 7.316 14.312 1 98.25 105 ARG B C 1
ATOM 2847 O O . ARG B 1 105 ? 10.5 7.332 15.43 1 98.25 105 ARG B O 1
ATOM 2854 N N . LEU B 1 106 ? 8.75 7.125 14.18 1 98.56 106 LEU B N 1
ATOM 2855 C CA . LEU B 1 106 ? 7.832 6.945 15.297 1 98.56 106 LEU B CA 1
ATOM 2856 C C . LEU B 1 106 ? 7.906 5.523 15.844 1 98.56 106 LEU B C 1
ATOM 2858 O O . LEU B 1 106 ? 7.754 4.559 15.094 1 98.56 106 LEU B O 1
ATOM 2862 N N . SER B 1 107 ? 8.078 5.371 17.156 1 98.06 107 SER B N 1
ATOM 2863 C CA . SER B 1 107 ? 8.07 4.062 17.797 1 98.06 107 SER B CA 1
ATOM 2864 C C . SER B 1 107 ? 6.711 3.766 18.422 1 98.06 107 SER B C 1
ATOM 2866 O O . SER B 1 107 ? 6.391 2.607 18.703 1 98.06 107 SER B O 1
ATOM 2868 N N . ARG B 1 108 ? 6.047 4.801 18.75 1 98.06 108 ARG B N 1
ATOM 2869 C CA . ARG B 1 108 ? 4.668 4.742 19.203 1 98.06 108 ARG B CA 1
ATOM 2870 C C . ARG B 1 108 ? 3.826 5.844 18.562 1 98.06 108 ARG B C 1
ATOM 2872 O O . ARG B 1 108 ? 4.363 6.863 18.125 1 98.06 108 ARG B O 1
ATOM 2879 N N . LEU B 1 109 ? 2.533 5.551 18.562 1 98.19 109 LEU B N 1
ATOM 2880 C CA . LEU B 1 109 ? 1.655 6.613 18.078 1 98.19 109 LEU B CA 1
ATOM 2881 C C . LEU B 1 109 ? 1.55 7.738 19.094 1 98.19 109 LEU B C 1
ATOM 2883 O O . LEU B 1 109 ? 1.2 7.5 20.25 1 98.19 109 LEU B O 1
ATOM 2887 N N . PRO B 1 110 ? 1.761 8.945 18.688 1 97.25 110 PRO B N 1
ATOM 2888 C CA . PRO B 1 110 ? 1.706 10.062 19.625 1 97.25 110 PRO B CA 1
ATOM 2889 C C . PRO B 1 110 ? 0.323 10.234 20.25 1 97.25 110 PRO B C 1
ATOM 2891 O O . PRO B 1 110 ? -0.687 10.188 19.547 1 97.25 110 PRO B O 1
ATOM 2894 N N . ALA B 1 111 ? 0.281 10.594 21.547 1 96.19 111 ALA B N 1
ATOM 2895 C CA . ALA B 1 111 ? -0.966 10.695 22.297 1 96.19 111 ALA B CA 1
ATOM 2896 C C . ALA B 1 111 ? -1.843 11.82 21.75 1 96.19 111 ALA B C 1
ATOM 2898 O O . ALA B 1 111 ? -3.07 11.711 21.75 1 96.19 111 ALA B O 1
ATOM 2899 N N . ALA B 1 112 ? -1.217 12.82 21.328 1 97.19 112 ALA B N 1
ATOM 2900 C CA . ALA B 1 112 ? -1.926 14.008 20.859 1 97.19 112 ALA B CA 1
ATOM 2901 C C . ALA B 1 112 ? -2.814 13.68 19.656 1 97.19 112 ALA B C 1
ATOM 2903 O O . ALA B 1 112 ? -3.816 14.359 19.422 1 97.19 112 ALA B O 1
ATOM 2904 N N . VAL B 1 113 ? -2.48 12.68 18.875 1 98.06 113 VAL B N 1
ATOM 2905 C CA . VAL B 1 113 ? -3.258 12.273 17.719 1 98.06 113 VAL B CA 1
ATOM 2906 C C . VAL B 1 113 ? -4.652 11.828 18.141 1 98.06 113 VAL B C 1
ATOM 2908 O O . VAL B 1 113 ? -5.641 12.102 17.453 1 98.06 113 VAL B O 1
ATOM 2911 N N . CYS B 1 114 ? -4.77 11.234 19.297 1 97.88 114 CYS B N 1
ATOM 2912 C CA . CYS B 1 114 ? -6.023 10.68 19.797 1 97.88 114 CYS B CA 1
ATOM 2913 C C . CYS B 1 114 ? -6.996 11.789 20.188 1 97.88 114 CYS B C 1
ATOM 2915 O O . CYS B 1 114 ? -8.18 11.531 20.406 1 97.88 114 CYS B O 1
ATOM 2917 N N . ASP B 1 115 ? -6.582 13.031 20.203 1 97.31 115 ASP B N 1
ATOM 2918 C CA . ASP B 1 115 ? -7.418 14.156 20.609 1 97.31 115 ASP B CA 1
ATOM 2919 C C . ASP B 1 115 ? -7.969 14.898 19.391 1 97.31 115 ASP B C 1
ATOM 2921 O O . ASP B 1 115 ? -8.711 15.867 19.531 1 97.31 115 ASP B O 1
ATOM 2925 N N . LEU B 1 116 ? -7.68 14.5 18.219 1 98 116 LEU B N 1
ATOM 2926 C CA . LEU B 1 116 ? -8.133 15.133 16.984 1 98 116 LEU B CA 1
ATOM 2927 C C . LEU B 1 116 ? -9.484 14.578 16.547 1 98 116 LEU B C 1
ATOM 2929 O O . LEU B 1 116 ? -9.555 13.766 15.617 1 98 116 LEU B O 1
ATOM 2933 N N . ARG B 1 117 ? -10.531 15.094 17 1 96.69 117 ARG B N 1
ATOM 2934 C CA . ARG B 1 117 ? -11.859 14.484 17 1 96.69 117 ARG B CA 1
ATOM 2935 C C . ARG B 1 117 ? -12.469 14.492 15.594 1 96.69 117 ARG B C 1
ATOM 2937 O O . ARG B 1 117 ? -13.375 13.711 15.305 1 96.69 117 ARG B O 1
ATOM 2944 N N . LEU B 1 118 ? -12.016 15.375 14.727 1 97.88 118 LEU B N 1
ATOM 2945 C CA . LEU B 1 118 ? -12.602 15.469 13.391 1 97.88 118 LEU B CA 1
ATOM 2946 C C . LEU B 1 118 ? -11.781 14.672 12.383 1 97.88 118 LEU B C 1
ATOM 2948 O O . LEU B 1 118 ? -12.125 14.633 11.195 1 97.88 118 LEU B O 1
ATOM 2952 N N . LEU B 1 119 ? -10.781 13.992 12.797 1 97.94 119 LEU B N 1
ATOM 2953 C CA . LEU B 1 119 ? -9.883 13.25 11.914 1 97.94 119 LEU B CA 1
ATOM 2954 C C . LEU B 1 119 ? -10.641 12.148 11.172 1 97.94 119 LEU B C 1
ATOM 2956 O O . LEU B 1 119 ? -11.359 11.359 11.789 1 97.94 119 LEU B O 1
ATOM 2960 N N . ARG B 1 120 ? -10.461 12.125 9.836 1 97.75 120 ARG B N 1
ATOM 2961 C CA . ARG B 1 120 ? -11.133 11.141 8.992 1 97.75 120 ARG B CA 1
ATOM 2962 C C . ARG B 1 120 ? -10.133 10.141 8.422 1 97.75 120 ARG B C 1
ATOM 2964 O O . ARG B 1 120 ? -10.484 8.992 8.148 1 97.75 120 ARG B O 1
ATOM 2971 N N . ALA B 1 121 ? -8.969 10.586 8.172 1 97.69 121 ALA B N 1
ATOM 2972 C CA . ALA B 1 121 ? -7.93 9.75 7.586 1 97.69 121 ALA B CA 1
ATOM 2973 C C . ALA B 1 121 ? -6.602 9.93 8.312 1 97.69 121 ALA B C 1
ATOM 2975 O O . ALA B 1 121 ? -6.148 11.062 8.523 1 97.69 121 ALA B O 1
ATOM 2976 N N . LEU B 1 122 ? -5.977 8.797 8.664 1 98.06 122 LEU B N 1
ATOM 2977 C CA . LEU B 1 122 ? -4.684 8.789 9.344 1 98.06 122 LEU B CA 1
ATOM 2978 C C . LEU B 1 122 ? -3.688 7.91 8.594 1 98.06 122 LEU B C 1
ATOM 2980 O O . LEU B 1 122 ? -3.902 6.703 8.461 1 98.06 122 LEU B O 1
ATOM 2984 N N . HIS B 1 123 ? -2.646 8.516 8.094 1 97.12 123 HIS B N 1
ATOM 2985 C CA . HIS B 1 123 ? -1.551 7.797 7.449 1 97.12 123 HIS B CA 1
ATOM 2986 C C . HIS B 1 123 ? -0.327 7.73 8.359 1 97.12 123 HIS B C 1
ATOM 2988 O O . HIS B 1 123 ? 0.259 8.766 8.695 1 97.12 123 HIS B O 1
ATOM 2994 N N . ALA B 1 124 ? 0.054 6.543 8.75 1 97.94 124 ALA B N 1
ATOM 2995 C CA . ALA B 1 124 ? 1.187 6.375 9.656 1 97.94 124 ALA B CA 1
ATOM 2996 C C . ALA B 1 124 ? 2.035 5.172 9.25 1 97.94 124 ALA B C 1
ATOM 2998 O O . ALA B 1 124 ? 2.59 4.48 10.109 1 97.94 124 ALA B O 1
ATOM 2999 N N . GLY B 1 125 ? 2.104 4.93 7.957 1 96.62 125 GLY B N 1
ATOM 3000 C CA . GLY B 1 125 ? 2.906 3.836 7.438 1 96.62 125 GLY B CA 1
ATOM 3001 C C . GLY B 1 125 ? 4.398 4.102 7.504 1 96.62 125 GLY B C 1
ATOM 3002 O O . GLY B 1 125 ? 4.82 5.246 7.691 1 96.62 125 GLY B O 1
ATOM 3003 N N . SER B 1 126 ? 5.215 2.984 7.395 1 95.12 126 SER B N 1
ATOM 3004 C CA . SER B 1 126 ? 6.672 3.045 7.324 1 95.12 126 SER B CA 1
ATOM 3005 C C . SER B 1 126 ? 7.25 3.787 8.523 1 95.12 126 SER B C 1
ATOM 3007 O O . SER B 1 126 ? 8.039 4.723 8.359 1 95.12 126 SER B O 1
ATOM 3009 N N . ASN B 1 127 ? 6.887 3.396 9.688 1 97.88 127 ASN B N 1
ATOM 3010 C CA . ASN B 1 127 ? 7.449 3.775 10.984 1 97.88 127 ASN B CA 1
ATOM 3011 C C . ASN B 1 127 ? 7.91 2.553 11.773 1 97.88 127 ASN B C 1
ATOM 3013 O O . ASN B 1 127 ? 8.359 1.564 11.188 1 97.88 127 ASN B O 1
ATOM 3017 N N . ALA B 1 128 ? 8 2.664 13.086 1 98.38 128 ALA B N 1
ATOM 3018 C CA . ALA B 1 128 ? 8.391 1.539 13.93 1 98.38 128 ALA B CA 1
ATOM 3019 C C . ALA B 1 128 ? 7.32 1.248 14.977 1 98.38 128 ALA B C 1
ATOM 3021 O O . ALA B 1 128 ? 7.637 0.908 16.125 1 98.38 128 ALA B O 1
ATOM 3022 N N . LEU B 1 129 ? 6.117 1.41 14.586 1 98.69 129 LEU B N 1
ATOM 3023 C CA . LEU B 1 129 ? 5.02 1.229 15.531 1 98.69 129 LEU B CA 1
ATOM 3024 C C . LEU B 1 129 ? 4.875 -0.237 15.922 1 98.69 129 LEU B C 1
ATOM 3026 O O . LEU B 1 129 ? 4.93 -1.122 15.062 1 98.69 129 LEU B O 1
ATOM 3030 N N . ARG B 1 130 ? 4.594 -0.469 17.203 1 98.31 130 ARG B N 1
ATOM 3031 C CA . ARG B 1 130 ? 4.441 -1.833 17.688 1 98.31 130 ARG B CA 1
ATOM 3032 C C . ARG B 1 130 ? 3.021 -2.082 18.188 1 98.31 130 ARG B C 1
ATOM 3034 O O . ARG B 1 130 ? 2.607 -3.23 18.344 1 98.31 130 ARG B O 1
ATOM 3041 N N . ALA B 1 131 ? 2.398 -0.989 18.469 1 98.25 131 ALA B N 1
ATOM 3042 C CA . ALA B 1 131 ? 1.023 -1.068 18.953 1 98.25 131 ALA B CA 1
ATOM 3043 C C . ALA B 1 131 ? 0.29 0.253 18.75 1 98.25 131 ALA B C 1
ATOM 3045 O O . ALA B 1 131 ? 0.908 1.268 18.422 1 98.25 131 ALA B O 1
ATOM 3046 N N . LEU B 1 132 ? -1.064 0.132 18.922 1 98.62 132 LEU B N 1
ATOM 3047 C CA . LEU B 1 132 ? -1.899 1.328 18.953 1 98.62 132 LEU B CA 1
ATOM 3048 C C . LEU B 1 132 ? -2.547 1.499 20.312 1 98.62 132 LEU B C 1
ATOM 3050 O O . LEU B 1 132 ? -2.963 0.519 20.938 1 98.62 132 LEU B O 1
ATOM 3054 N N . PRO B 1 133 ? -2.627 2.766 20.75 1 97.94 133 PRO B N 1
ATOM 3055 C CA . PRO B 1 133 ? -3.246 3 22.062 1 97.94 133 PRO B CA 1
ATOM 3056 C C . PRO B 1 133 ? -4.758 2.777 22.047 1 97.94 133 PRO B C 1
ATOM 3058 O O . PRO B 1 133 ? -5.414 3.057 21.047 1 97.94 133 PRO B O 1
ATOM 3061 N N . ALA B 1 134 ? -5.344 2.385 23.203 1 98 134 ALA B N 1
ATOM 3062 C CA . ALA B 1 134 ? -6.777 2.143 23.344 1 98 134 ALA B CA 1
ATOM 3063 C C . ALA B 1 134 ? -7.574 3.426 23.125 1 98 134 ALA B C 1
ATOM 3065 O O . ALA B 1 134 ? -8.695 3.387 22.609 1 98 134 ALA B O 1
ATOM 3066 N N . ARG B 1 135 ? -6.973 4.48 23.453 1 98 135 ARG B N 1
ATOM 3067 C CA . ARG B 1 135 ? -7.617 5.785 23.359 1 98 135 ARG B CA 1
ATOM 3068 C C . ARG B 1 135 ? -7.918 6.145 21.906 1 98 135 ARG B C 1
ATOM 3070 O O . ARG B 1 135 ? -8.688 7.07 21.641 1 98 135 ARG B O 1
ATOM 3077 N N . LEU B 1 136 ? -7.363 5.453 20.969 1 98.44 136 LEU B N 1
ATOM 3078 C CA . LEU B 1 136 ? -7.598 5.723 19.547 1 98.44 136 LEU B CA 1
ATOM 3079 C C . LEU B 1 136 ? -9.078 5.578 19.203 1 98.44 136 LEU B C 1
ATOM 3081 O O . LEU B 1 136 ? -9.562 6.203 18.266 1 98.44 136 LEU B O 1
ATOM 3085 N N . ARG B 1 137 ? -9.781 4.832 19.969 1 97.94 137 ARG B N 1
ATOM 3086 C CA . ARG B 1 137 ? -11.195 4.566 19.734 1 97.94 137 ARG B CA 1
ATOM 3087 C C . ARG B 1 137 ? -12.016 5.844 19.859 1 97.94 137 ARG B C 1
ATOM 3089 O O . ARG B 1 137 ? -13.172 5.887 19.422 1 97.94 137 ARG B O 1
ATOM 3096 N N . THR B 1 138 ? -11.438 6.844 20.453 1 97.12 138 THR B N 1
ATOM 3097 C CA . THR B 1 138 ? -12.141 8.102 20.656 1 97.12 138 THR B CA 1
ATOM 3098 C C . THR B 1 138 ? -12.297 8.852 19.328 1 97.12 138 THR B C 1
ATOM 3100 O O . THR B 1 138 ? -13.102 9.781 19.234 1 97.12 138 THR B O 1
ATOM 3103 N N . LEU B 1 139 ? -11.562 8.531 18.344 1 98.25 139 LEU B N 1
ATOM 3104 C CA . LEU B 1 139 ? -11.695 9.125 17.016 1 98.25 139 LEU B CA 1
ATOM 3105 C C . LEU B 1 139 ? -12.906 8.555 16.281 1 98.25 139 LEU B C 1
ATOM 3107 O O . LEU B 1 139 ? -12.758 7.75 15.359 1 98.25 139 LEU B O 1
ATOM 3111 N N . ARG B 1 140 ? -14.031 9.109 16.5 1 97.81 140 ARG B N 1
ATOM 3112 C CA . ARG B 1 140 ? -15.305 8.531 16.078 1 97.81 140 ARG B CA 1
ATOM 3113 C C . ARG B 1 140 ? -15.562 8.805 14.609 1 97.81 140 ARG B C 1
ATOM 3115 O O . ARG B 1 140 ? -16.422 8.164 14 1 97.81 140 ARG B O 1
ATOM 3122 N N . ARG B 1 141 ? -14.797 9.711 14.047 1 98 141 ARG B N 1
ATOM 3123 C CA . ARG B 1 141 ? -15.047 10.07 12.656 1 98 141 ARG B CA 1
ATOM 3124 C C . ARG B 1 141 ? -14.023 9.414 11.734 1 98 141 ARG B C 1
ATOM 3126 O O . ARG B 1 141 ? -14.102 9.562 10.508 1 98 141 ARG B O 1
ATOM 3133 N N . LEU B 1 142 ? -13.125 8.656 12.281 1 98.44 142 LEU B N 1
ATOM 3134 C CA . LEU B 1 142 ? -12.062 8.055 11.484 1 98.44 142 LEU B CA 1
ATOM 3135 C C . LEU B 1 142 ? -12.625 7.023 10.508 1 98.44 142 LEU B C 1
ATOM 3137 O O . LEU B 1 142 ? -13.375 6.133 10.906 1 98.44 142 LEU B O 1
ATOM 3141 N N . ARG B 1 143 ? -12.234 7.176 9.234 1 98 143 ARG B N 1
ATOM 3142 C CA . ARG B 1 143 ? -12.75 6.309 8.18 1 98 143 ARG B CA 1
ATOM 3143 C C . ARG B 1 143 ? -11.656 5.406 7.621 1 98 143 ARG B C 1
ATOM 3145 O O . ARG B 1 143 ? -11.922 4.285 7.188 1 98 143 ARG B O 1
ATOM 3152 N N . SER B 1 144 ? -10.484 5.852 7.555 1 97.75 144 SER B N 1
ATOM 3153 C CA . SER B 1 144 ? -9.391 5.07 6.992 1 97.75 144 SER B CA 1
ATOM 3154 C C . SER B 1 144 ? -8.133 5.188 7.848 1 97.75 144 SER B C 1
ATOM 3156 O O . SER B 1 144 ? -7.832 6.262 8.375 1 97.75 144 SER B O 1
ATOM 3158 N N . ILE B 1 145 ? -7.426 4.039 7.977 1 98.44 145 ILE B N 1
ATOM 3159 C CA . ILE B 1 145 ? -6.168 3.994 8.711 1 98.44 145 ILE B CA 1
ATOM 3160 C C . ILE B 1 145 ? -5.141 3.184 7.93 1 98.44 145 ILE B C 1
ATOM 3162 O O . ILE B 1 145 ? -5.414 2.059 7.512 1 98.44 145 ILE B O 1
ATOM 3166 N N . TRP B 1 146 ? -3.977 3.799 7.699 1 97.19 146 TRP B N 1
ATOM 3167 C CA . TRP B 1 146 ? -2.908 3.221 6.891 1 97.19 146 TRP B CA 1
ATOM 3168 C C . TRP B 1 146 ? -1.655 2.99 7.727 1 97.19 146 TRP B C 1
ATOM 3170 O O . TRP B 1 146 ? -0.95 3.939 8.078 1 97.19 146 TRP B O 1
ATOM 3180 N N . LEU B 1 147 ? -1.368 1.732 7.992 1 98.06 147 LEU B N 1
ATOM 3181 C CA . LEU B 1 147 ? -0.317 1.366 8.938 1 98.06 147 LEU B CA 1
ATOM 3182 C C . LEU B 1 147 ? 0.681 0.41 8.289 1 98.06 147 LEU B C 1
ATOM 3184 O O . LEU B 1 147 ? 1.29 -0.413 8.977 1 98.06 147 LEU B O 1
ATOM 3188 N N . SER B 1 148 ? 0.837 0.501 6.984 1 95.75 148 SER B N 1
ATOM 3189 C CA . SER B 1 148 ? 1.735 -0.412 6.281 1 95.75 148 SER B CA 1
ATOM 3190 C C . SER B 1 148 ? 3.18 -0.22 6.734 1 95.75 148 SER B C 1
ATOM 3192 O O . SER B 1 148 ? 3.586 0.892 7.078 1 95.75 148 SER B O 1
ATOM 3194 N N . ASP B 1 149 ? 3.984 -1.303 6.688 1 94.19 149 ASP B N 1
ATOM 3195 C CA . ASP B 1 149 ? 5.43 -1.277 6.906 1 94.19 149 ASP B CA 1
ATOM 3196 C C . ASP B 1 149 ? 5.766 -0.711 8.289 1 94.19 149 ASP B C 1
ATOM 3198 O O . ASP B 1 149 ? 6.504 0.268 8.398 1 94.19 149 ASP B O 1
ATOM 3202 N N . ASN B 1 150 ? 5.148 -1.305 9.367 1 97.69 150 ASN B N 1
ATOM 3203 C CA . ASN B 1 150 ? 5.484 -1.105 10.773 1 97.69 150 ASN B CA 1
ATOM 3204 C C . ASN B 1 150 ? 5.941 -2.406 11.43 1 97.69 150 ASN B C 1
ATOM 3206 O O . ASN B 1 150 ? 6.473 -3.291 10.758 1 97.69 150 ASN B O 1
ATOM 3210 N N . GLN B 1 151 ? 5.957 -2.438 12.727 1 97.81 151 GLN B N 1
ATOM 3211 C CA . GLN B 1 151 ? 6.43 -3.609 13.461 1 97.81 151 GLN B CA 1
ATOM 3212 C C . GLN B 1 151 ? 5.316 -4.207 14.32 1 97.81 151 GLN B C 1
ATOM 3214 O O . GLN B 1 151 ? 5.551 -4.578 15.469 1 97.81 151 GLN B O 1
ATOM 3219 N N . LEU B 1 152 ? 4.176 -4.273 13.789 1 98.25 152 LEU B N 1
ATOM 3220 C CA . LEU B 1 152 ? 3.033 -4.805 14.523 1 98.25 152 LEU B CA 1
ATOM 3221 C C . LEU B 1 152 ? 3.121 -6.324 14.641 1 98.25 152 LEU B C 1
ATOM 3223 O O . LEU B 1 152 ? 3.102 -7.031 13.633 1 98.25 152 LEU B O 1
ATOM 3227 N N . PRO B 1 153 ? 3.186 -6.844 15.875 1 96.69 153 PRO B N 1
ATOM 3228 C CA . PRO B 1 153 ? 3.279 -8.297 16.047 1 96.69 153 PRO B CA 1
ATOM 3229 C C . PRO B 1 153 ? 1.925 -8.992 15.93 1 96.69 153 PRO B C 1
ATOM 3231 O O . PRO B 1 153 ? 1.867 -10.211 15.75 1 96.69 153 PRO B O 1
ATOM 3234 N N . ALA B 1 154 ? 0.892 -8.242 16.141 1 97.5 154 ALA B N 1
ATOM 3235 C CA . ALA B 1 154 ? -0.487 -8.719 16.078 1 97.5 154 ALA B CA 1
ATOM 3236 C C . ALA B 1 154 ? -1.419 -7.625 15.562 1 97.5 154 ALA B C 1
ATOM 3238 O O . ALA B 1 154 ? -1.052 -6.445 15.547 1 97.5 154 ALA B O 1
ATOM 3239 N N . PHE B 1 155 ? -2.658 -8.07 15.18 1 98.12 155 PHE B N 1
ATOM 3240 C CA . PHE B 1 155 ? -3.66 -7.098 14.766 1 98.12 155 PHE B CA 1
ATOM 3241 C C . PHE B 1 155 ? -4.039 -6.188 15.93 1 98.12 155 PHE B C 1
ATOM 3243 O O . PHE B 1 155 ? -4.336 -6.668 17.031 1 98.12 155 PHE B O 1
ATOM 3250 N N . PRO B 1 156 ? -4.027 -4.887 15.695 1 98.38 156 PRO B N 1
ATOM 3251 C CA . PRO B 1 156 ? -4.324 -3.99 16.812 1 98.38 156 PRO B CA 1
ATOM 3252 C C . PRO B 1 156 ? -5.754 -4.141 17.328 1 98.38 156 PRO B C 1
ATOM 3254 O O . PRO B 1 156 ? -6.711 -3.873 16.594 1 98.38 156 PRO B O 1
ATOM 3257 N N . PRO B 1 157 ? -5.961 -4.465 18.594 1 98.25 157 PRO B N 1
ATOM 3258 C CA . PRO B 1 157 ? -7.305 -4.766 19.094 1 98.25 157 PRO B CA 1
ATOM 3259 C C . PRO B 1 157 ? -8.234 -3.553 19.062 1 98.25 157 PRO B C 1
ATOM 3261 O O . PRO B 1 157 ? -9.445 -3.705 18.922 1 98.25 157 PRO B O 1
ATOM 3264 N N . VAL B 1 158 ? -7.68 -2.393 19.188 1 98.69 158 VAL B N 1
ATOM 3265 C CA . VAL B 1 158 ? -8.5 -1.19 19.266 1 98.69 158 VAL B CA 1
ATOM 3266 C C . VAL B 1 158 ? -9.289 -1.025 17.969 1 98.69 158 VAL B C 1
ATOM 3268 O O . VAL B 1 158 ? -10.398 -0.489 17.969 1 98.69 158 VAL B O 1
ATOM 3271 N N . LEU B 1 159 ? -8.812 -1.487 16.844 1 98.69 159 LEU B N 1
ATOM 3272 C CA . LEU B 1 159 ? -9.461 -1.329 15.547 1 98.69 159 LEU B CA 1
ATOM 3273 C C . LEU B 1 159 ? -10.758 -2.135 15.484 1 98.69 159 LEU B C 1
ATOM 3275 O O . LEU B 1 159 ? -11.672 -1.787 14.734 1 98.69 159 LEU B O 1
ATOM 3279 N N . LEU B 1 160 ? -10.812 -3.154 16.234 1 98.38 160 LEU B N 1
ATOM 3280 C CA . LEU B 1 160 ? -12.008 -3.99 16.297 1 98.38 160 LEU B CA 1
ATOM 3281 C C . LEU B 1 160 ? -13.164 -3.234 16.922 1 98.38 160 LEU B C 1
ATOM 3283 O O . LEU B 1 160 ? -14.32 -3.646 16.812 1 98.38 160 LEU B O 1
ATOM 3287 N N . ARG B 1 161 ? -12.844 -2.176 17.562 1 98.19 161 ARG B N 1
ATOM 3288 C CA . ARG B 1 161 ? -13.844 -1.408 18.297 1 98.19 161 ARG B CA 1
ATOM 3289 C C . ARG B 1 161 ? -14.156 -0.095 17.594 1 98.19 161 ARG B C 1
ATOM 3291 O O . ARG B 1 161 ? -14.664 0.843 18.203 1 98.19 161 ARG B O 1
ATOM 3298 N N . MET B 1 162 ? -13.867 0.02 16.375 1 98.44 162 MET B N 1
ATOM 3299 C CA . MET B 1 162 ? -14.086 1.222 15.578 1 98.44 162 MET B CA 1
ATOM 3300 C C . MET B 1 162 ? -14.953 0.914 14.359 1 98.44 162 MET B C 1
ATOM 3302 O O . MET B 1 162 ? -14.438 0.744 13.25 1 98.44 162 MET B O 1
ATOM 3306 N N . PRO B 1 163 ? -16.266 0.985 14.516 1 97.69 163 PRO B N 1
ATOM 3307 C CA . PRO B 1 163 ? -17.203 0.419 13.547 1 97.69 163 PRO B CA 1
ATOM 3308 C C . PRO B 1 163 ? -17.297 1.238 12.266 1 97.69 163 PRO B C 1
ATOM 3310 O O . PRO B 1 163 ? -17.828 0.761 11.258 1 97.69 163 PRO B O 1
ATOM 3313 N N . LEU B 1 164 ? -16.75 2.422 12.234 1 98.12 164 LEU B N 1
ATOM 3314 C CA . LEU B 1 164 ? -16.938 3.275 11.062 1 98.12 164 LEU B CA 1
ATOM 3315 C C . LEU B 1 164 ? -15.742 3.176 10.125 1 98.12 164 LEU B C 1
ATOM 3317 O O . LEU B 1 164 ? -15.727 3.801 9.062 1 98.12 164 LEU B O 1
ATOM 3321 N N . LEU B 1 165 ? -14.805 2.361 10.398 1 98.38 165 LEU B N 1
ATOM 3322 C CA . LEU B 1 165 ? -13.641 2.199 9.539 1 98.38 165 LEU B CA 1
ATOM 3323 C C . LEU B 1 165 ? -14.031 1.577 8.203 1 98.38 165 LEU B C 1
ATOM 3325 O O . LEU B 1 165 ? -14.68 0.529 8.172 1 98.38 165 LEU B O 1
ATOM 3329 N N . GLU B 1 166 ? -13.617 2.252 7.172 1 98.06 166 GLU B N 1
ATOM 3330 C CA . GLU B 1 166 ? -13.875 1.775 5.816 1 98.06 166 GLU B CA 1
ATOM 3331 C C . GLU B 1 166 ? -12.648 1.083 5.234 1 98.06 166 GLU B C 1
ATOM 3333 O O . GLU B 1 166 ? -12.773 0.167 4.418 1 98.06 166 GLU B O 1
ATOM 3338 N N . VAL B 1 167 ? -11.477 1.523 5.551 1 97.88 167 VAL B N 1
ATOM 3339 C CA . VAL B 1 167 ? -10.219 0.989 5.031 1 97.88 167 VAL B CA 1
ATOM 3340 C C . VAL B 1 167 ? -9.266 0.708 6.188 1 97.88 167 VAL B C 1
ATOM 3342 O O . VAL B 1 167 ? -9.062 1.56 7.059 1 97.88 167 VAL B O 1
ATOM 3345 N N . ILE B 1 168 ? -8.711 -0.494 6.203 1 98.44 168 ILE B N 1
ATOM 3346 C CA . ILE B 1 168 ? -7.656 -0.875 7.137 1 98.44 168 ILE B CA 1
ATOM 3347 C C . ILE B 1 168 ? -6.469 -1.447 6.363 1 98.44 168 ILE B C 1
ATOM 3349 O O . ILE B 1 168 ? -6.594 -2.477 5.695 1 98.44 168 ILE B O 1
ATOM 3353 N N . ASP B 1 169 ? -5.367 -0.804 6.457 1 97.25 169 ASP B N 1
ATOM 3354 C CA . ASP B 1 169 ? -4.145 -1.286 5.828 1 97.25 169 ASP B CA 1
ATOM 3355 C C . ASP B 1 169 ? -3.094 -1.651 6.875 1 97.25 169 ASP B C 1
ATOM 3357 O O . ASP B 1 169 ? -2.57 -0.777 7.57 1 97.25 169 ASP B O 1
ATOM 3361 N N . VAL B 1 170 ? -2.764 -2.896 6.949 1 97.38 170 VAL B N 1
ATOM 3362 C CA . VAL B 1 170 ? -1.728 -3.377 7.859 1 97.38 170 VAL B CA 1
ATOM 3363 C C . VAL B 1 170 ? -0.701 -4.199 7.082 1 97.38 170 VAL B C 1
ATOM 3365 O O . VAL B 1 170 ? -0.11 -5.137 7.621 1 97.38 170 VAL B O 1
ATOM 3368 N N . ASP B 1 171 ? -0.488 -3.795 5.84 1 93.19 171 ASP B N 1
ATOM 3369 C CA . ASP B 1 171 ? 0.469 -4.457 4.957 1 93.19 171 ASP B CA 1
ATOM 3370 C C . ASP B 1 171 ? 1.888 -4.355 5.512 1 93.19 171 ASP B C 1
ATOM 3372 O O . ASP B 1 171 ? 2.227 -3.381 6.188 1 93.19 171 ASP B O 1
ATOM 3376 N N . ARG B 1 172 ? 2.725 -5.402 5.188 1 90.06 172 ARG B N 1
ATOM 3377 C CA . ARG B 1 172 ? 4.145 -5.391 5.52 1 90.06 172 ARG B CA 1
ATOM 3378 C C . ARG B 1 172 ? 4.352 -5.188 7.02 1 90.06 172 ARG B C 1
ATOM 3380 O O . ARG B 1 172 ? 5.07 -4.277 7.434 1 90.06 172 ARG B O 1
ATOM 3387 N N . ASN B 1 173 ? 3.748 -6.066 7.867 1 95.06 173 ASN B N 1
ATOM 3388 C CA . ASN B 1 173 ? 3.953 -6.172 9.305 1 95.06 173 ASN B CA 1
ATOM 3389 C C . ASN B 1 173 ? 4.289 -7.598 9.727 1 95.06 173 ASN B C 1
ATOM 3391 O O . ASN B 1 173 ? 4.797 -8.383 8.914 1 95.06 173 ASN B O 1
ATOM 3395 N N . ALA B 1 174 ? 4.207 -7.895 11.023 1 93.88 174 ALA B N 1
ATOM 3396 C CA . ALA B 1 174 ? 4.574 -9.227 11.508 1 93.88 174 ALA B CA 1
ATOM 3397 C C . ALA B 1 174 ? 3.365 -9.945 12.102 1 93.88 174 ALA B C 1
ATOM 3399 O O . ALA B 1 174 ? 3.492 -10.664 13.102 1 93.88 174 ALA B O 1
ATOM 3400 N N . ILE B 1 175 ? 2.305 -9.727 11.469 1 95.06 175 ILE B N 1
ATOM 3401 C CA . ILE B 1 175 ? 1.062 -10.289 11.992 1 95.06 175 ILE B CA 1
ATOM 3402 C C . ILE B 1 175 ? 0.926 -11.742 11.539 1 95.06 175 ILE B C 1
ATOM 3404 O O . ILE B 1 175 ? 0.962 -12.039 10.344 1 95.06 175 ILE B O 1
ATOM 3408 N N . ARG B 1 176 ? 0.678 -12.602 12.461 1 89.25 176 ARG B N 1
ATOM 3409 C CA . ARG B 1 176 ? 0.675 -14.023 12.148 1 89.25 176 ARG B CA 1
ATOM 3410 C C . ARG B 1 176 ? -0.749 -14.562 12.062 1 89.25 176 ARG B C 1
ATOM 3412 O O . ARG B 1 176 ? -0.998 -15.57 11.391 1 89.25 176 ARG B O 1
ATOM 3419 N N . ALA B 1 177 ? -1.631 -13.961 12.828 1 92.62 177 ALA B N 1
ATOM 3420 C CA . ALA B 1 177 ? -3.023 -14.398 12.844 1 92.62 177 ALA B CA 1
ATOM 3421 C C . ALA B 1 177 ? -3.975 -13.211 12.797 1 92.62 177 ALA B C 1
ATOM 3423 O O . ALA B 1 177 ? -3.791 -12.234 13.531 1 92.62 177 ALA B O 1
ATOM 3424 N N . PHE B 1 178 ? -4.949 -13.375 11.984 1 95.06 178 PHE B N 1
ATOM 3425 C CA . PHE B 1 178 ? -5.914 -12.289 11.852 1 95.06 178 PHE B CA 1
ATOM 3426 C C . PHE B 1 178 ? -7.246 -12.672 12.492 1 95.06 178 PHE B C 1
ATOM 3428 O O . PHE B 1 178 ? -7.727 -13.789 12.32 1 95.06 178 PHE B O 1
ATOM 3435 N N . PRO B 1 179 ? -7.777 -11.742 13.297 1 96.44 179 PRO B N 1
ATOM 3436 C CA . PRO B 1 179 ? -9.141 -11.953 13.797 1 96.44 179 PRO B CA 1
ATOM 3437 C C . PRO B 1 179 ? -10.203 -11.766 12.711 1 96.44 179 PRO B C 1
ATOM 3439 O O . PRO B 1 179 ? -9.883 -11.352 11.594 1 96.44 179 PRO B O 1
ATOM 3442 N N . SER B 1 180 ? -11.477 -12.141 13.141 1 97.31 180 SER B N 1
ATOM 3443 C CA . SER B 1 180 ? -12.586 -11.867 12.234 1 97.31 180 SER B CA 1
ATOM 3444 C C . SER B 1 180 ? -12.906 -10.375 12.195 1 97.31 180 SER B C 1
ATOM 3446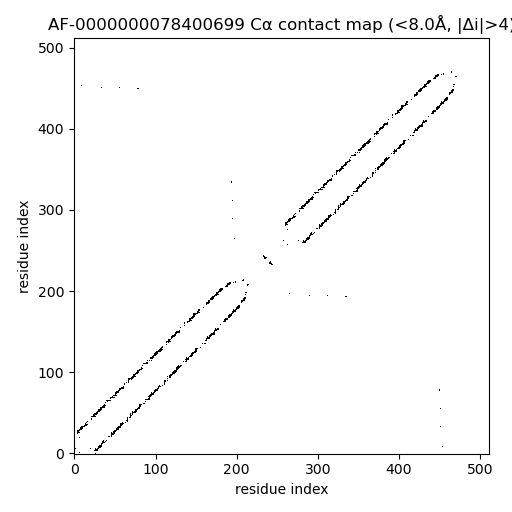 O O . SER B 1 180 ? -12.93 -9.711 13.234 1 97.31 180 SER B O 1
ATOM 3448 N N . LEU B 1 181 ? -13.141 -9.891 10.992 1 98 181 LEU B N 1
ATOM 3449 C CA . LEU B 1 181 ? -13.523 -8.5 10.797 1 98 181 LEU B CA 1
ATOM 3450 C C . LEU B 1 181 ? -14.953 -8.398 10.281 1 98 181 LEU B C 1
ATOM 3452 O O . LEU B 1 181 ? -15.398 -7.32 9.883 1 98 181 LEU B O 1
ATOM 3456 N N . ALA B 1 182 ? -15.664 -9.391 10.328 1 97.5 182 ALA B N 1
ATOM 3457 C CA . ALA B 1 182 ? -17 -9.477 9.734 1 97.5 182 ALA B CA 1
ATOM 3458 C C . ALA B 1 182 ? -17.984 -8.578 10.469 1 97.5 182 ALA B C 1
ATOM 3460 O O . ALA B 1 182 ? -19 -8.18 9.898 1 97.5 182 ALA B O 1
ATOM 3461 N N . HIS B 1 183 ? -17.703 -8.281 11.695 1 97.75 183 HIS B N 1
ATOM 3462 C CA . HIS B 1 183 ? -18.641 -7.5 12.492 1 97.75 183 HIS B CA 1
ATOM 3463 C C . HIS B 1 183 ? -18.484 -6.008 12.211 1 97.75 183 HIS B C 1
ATOM 3465 O O . HIS B 1 183 ? -19.328 -5.211 12.641 1 97.75 183 HIS B O 1
ATOM 3471 N N . LEU B 1 184 ? -17.453 -5.578 11.562 1 98.12 184 LEU B N 1
ATOM 3472 C CA . LEU B 1 184 ? -17.266 -4.18 11.195 1 98.12 184 LEU B CA 1
ATOM 3473 C C . LEU B 1 184 ? -18.172 -3.805 10.023 1 98.12 184 LEU B C 1
ATOM 3475 O O . LEU B 1 184 ? -17.906 -4.191 8.883 1 98.12 184 LEU B O 1
ATOM 3479 N N . PRO B 1 185 ? -19.125 -2.953 10.266 1 97.19 185 PRO B N 1
ATOM 3480 C CA . PRO B 1 185 ? -20.188 -2.783 9.266 1 97.19 185 PRO B CA 1
ATOM 3481 C C . PRO B 1 185 ? -19.75 -1.895 8.102 1 97.19 185 PRO B C 1
ATOM 3483 O O . PRO B 1 185 ? -20.234 -2.057 6.977 1 97.19 185 PRO B O 1
ATOM 3486 N N . ALA B 1 186 ? -18.828 -0.981 8.32 1 97.88 186 ALA B N 1
ATOM 3487 C CA . ALA B 1 186 ? -18.484 0.007 7.301 1 97.88 186 ALA B CA 1
ATOM 3488 C C . ALA B 1 186 ? -17.297 -0.446 6.473 1 97.88 186 ALA B C 1
ATOM 3490 O O . ALA B 1 186 ? -16.953 0.182 5.465 1 97.88 186 ALA B O 1
ATOM 3491 N N . LEU B 1 187 ? -16.688 -1.548 6.75 1 97.75 187 LEU B N 1
ATOM 3492 C CA . LEU B 1 187 ? -15.43 -1.983 6.137 1 97.75 187 LEU B CA 1
ATOM 3493 C C . LEU B 1 187 ? -15.625 -2.279 4.656 1 97.75 187 LEU B C 1
ATOM 3495 O O . LEU B 1 187 ? -16.562 -2.98 4.273 1 97.75 187 LEU B O 1
ATOM 3499 N N . LYS B 1 188 ? -14.719 -1.681 3.855 1 95.5 188 LYS B N 1
ATOM 3500 C CA . LYS B 1 188 ? -14.797 -1.868 2.41 1 95.5 188 LYS B CA 1
ATOM 3501 C C . LYS B 1 188 ? -13.523 -2.52 1.871 1 95.5 188 LYS B C 1
ATOM 3503 O O . LYS B 1 188 ? -13.555 -3.207 0.849 1 95.5 188 LYS B O 1
ATOM 3508 N N . LEU B 1 189 ? -12.414 -2.285 2.498 1 95.94 189 LEU B N 1
ATOM 3509 C CA . LEU B 1 189 ? -11.117 -2.738 2 1 95.94 189 LEU B CA 1
ATOM 3510 C C . LEU B 1 189 ? -10.18 -3.068 3.154 1 95.94 189 LEU B C 1
ATOM 3512 O O . LEU B 1 189 ? -10.047 -2.283 4.098 1 95.94 189 LEU B O 1
ATOM 3516 N N . VAL B 1 190 ? -9.539 -4.266 3.088 1 97.19 190 VAL B N 1
ATOM 3517 C CA . VAL B 1 190 ? -8.508 -4.648 4.043 1 97.19 190 VAL B CA 1
ATOM 3518 C C . VAL B 1 190 ? -7.262 -5.125 3.291 1 97.19 190 VAL B C 1
ATOM 3520 O O . VAL B 1 190 ? -7.348 -6.02 2.445 1 97.19 190 VAL B O 1
ATOM 3523 N N . ILE B 1 191 ? -6.176 -4.469 3.533 1 95.62 191 ILE B N 1
ATOM 3524 C CA . ILE B 1 191 ? -4.891 -4.816 2.936 1 95.62 191 ILE B CA 1
ATOM 3525 C C . ILE B 1 191 ? -3.977 -5.422 3.998 1 95.62 191 ILE B C 1
ATOM 3527 O O . ILE B 1 191 ? -3.689 -4.785 5.012 1 95.62 191 ILE B O 1
ATOM 3531 N N . TYR B 1 192 ? -3.551 -6.621 3.828 1 94.19 192 TYR B N 1
ATOM 3532 C CA . TYR B 1 192 ? -2.811 -7.324 4.871 1 94.19 192 TYR B CA 1
ATOM 3533 C C . TYR B 1 192 ? -1.669 -8.141 4.277 1 94.19 192 TYR B C 1
ATOM 3535 O O . TYR B 1 192 ? -1.097 -9 4.949 1 94.19 192 TYR B O 1
ATOM 3543 N N . ASP B 1 193 ? -1.273 -7.742 3.092 1 86.69 193 ASP B N 1
ATOM 3544 C CA . ASP B 1 193 ? -0.252 -8.484 2.357 1 86.69 193 ASP B CA 1
ATOM 3545 C C . ASP B 1 193 ? 1.112 -8.352 3.031 1 86.69 193 ASP B C 1
ATOM 3547 O O . ASP B 1 193 ? 1.314 -7.469 3.867 1 86.69 193 ASP B O 1
ATOM 3551 N N . HIS B 1 194 ? 2.07 -9.297 2.764 1 84.88 194 HIS B N 1
ATOM 3552 C CA . HIS B 1 194 ? 3.447 -9.312 3.244 1 84.88 194 HIS B CA 1
ATOM 3553 C C . HIS B 1 194 ? 3.498 -9.406 4.766 1 84.88 194 HIS B C 1
ATOM 3555 O O . HIS B 1 194 ? 4.215 -8.641 5.418 1 84.88 194 HIS B O 1
ATOM 3561 N N . ASN B 1 195 ? 2.574 -10.047 5.324 1 87.31 195 ASN B N 1
ATOM 3562 C CA . ASN B 1 195 ? 2.586 -10.547 6.695 1 87.31 195 ASN B CA 1
ATOM 3563 C C . ASN B 1 195 ? 2.787 -12.055 6.746 1 87.31 195 ASN B C 1
ATOM 3565 O O . ASN B 1 195 ? 2.359 -12.773 5.84 1 87.31 195 ASN B O 1
ATOM 3569 N N . PRO B 1 196 ? 3.598 -12.516 7.758 1 81.25 196 PRO B N 1
ATOM 3570 C CA . PRO B 1 196 ? 3.738 -13.969 7.879 1 81.25 196 PRO B CA 1
ATOM 3571 C C . PRO B 1 196 ? 2.486 -14.641 8.438 1 81.25 196 PRO B C 1
ATOM 3573 O O . PRO B 1 196 ? 2.566 -15.391 9.406 1 81.25 196 PRO B O 1
ATOM 3576 N N . CYS B 1 197 ? 1.435 -14.445 7.758 1 82.81 197 CYS B N 1
ATOM 3577 C CA . CYS B 1 197 ? 0.161 -14.836 8.352 1 82.81 197 CYS B CA 1
ATOM 3578 C C . CYS B 1 197 ? -0.171 -16.281 8.016 1 82.81 197 CYS B C 1
ATOM 3580 O O . CYS B 1 197 ? 0.213 -16.781 6.957 1 82.81 197 CYS B O 1
ATOM 3582 N N . ARG B 1 198 ? -0.921 -16.891 8.938 1 79.31 198 ARG B N 1
ATOM 3583 C CA . ARG B 1 198 ? -1.355 -18.281 8.812 1 79.31 198 ARG B CA 1
ATOM 3584 C C . ARG B 1 198 ? -2.807 -18.359 8.352 1 79.31 198 ARG B C 1
ATOM 3586 O O . ARG B 1 198 ? -3.297 -19.438 8.016 1 79.31 198 ARG B O 1
ATOM 3593 N N . ASN B 1 199 ? -3.469 -17.328 8.43 1 82.75 199 ASN B N 1
ATOM 3594 C CA . ASN B 1 199 ? -4.855 -17.234 7.988 1 82.75 199 ASN B CA 1
ATOM 3595 C C . ASN B 1 199 ? -5.176 -15.875 7.398 1 82.75 199 ASN B C 1
ATOM 3597 O O . ASN B 1 199 ? -4.484 -14.891 7.68 1 82.75 199 ASN B O 1
ATOM 3601 N N . ALA B 1 200 ? -6.27 -15.828 6.625 1 88.75 200 ALA B N 1
ATOM 3602 C CA . ALA B 1 200 ? -6.816 -14.562 6.152 1 88.75 200 ALA B CA 1
ATOM 3603 C C . ALA B 1 200 ? -7.918 -14.055 7.082 1 88.75 200 ALA B C 1
ATOM 3605 O O . ALA B 1 200 ? -8.633 -14.852 7.691 1 88.75 200 ALA B O 1
ATOM 3606 N N . PRO B 1 201 ? -8.047 -12.711 7.188 1 93.56 201 PRO B N 1
ATOM 3607 C CA . PRO B 1 201 ? -9.188 -12.211 7.957 1 93.56 201 PRO B CA 1
ATOM 3608 C C . PRO B 1 201 ? -10.531 -12.555 7.309 1 93.56 201 PRO B C 1
ATOM 3610 O O . PRO B 1 201 ? -10.68 -12.438 6.09 1 93.56 201 PRO B O 1
ATOM 3613 N N . ARG B 1 202 ? -11.461 -12.969 8.133 1 95.31 202 ARG B N 1
ATOM 3614 C CA . ARG B 1 202 ? -12.836 -13.125 7.66 1 95.31 202 ARG B CA 1
ATOM 3615 C C . ARG B 1 202 ? -13.523 -11.766 7.531 1 95.31 202 ARG B C 1
ATOM 3617 O O . ARG B 1 202 ? -13.406 -10.922 8.414 1 95.31 202 ARG B O 1
ATOM 3624 N N . VAL B 1 203 ? -14.242 -11.562 6.426 1 96.25 203 VAL B N 1
ATOM 3625 C CA . VAL B 1 203 ? -14.883 -10.281 6.195 1 96.25 203 VAL B CA 1
ATOM 3626 C C . VAL B 1 203 ? -16.297 -10.492 5.652 1 96.25 203 VAL B C 1
ATOM 3628 O O . VAL B 1 203 ? -16.656 -11.617 5.285 1 96.25 203 VAL B O 1
ATOM 3631 N N . ARG B 1 204 ? -17.078 -9.438 5.707 1 95.75 204 ARG B N 1
ATOM 3632 C CA . ARG B 1 204 ? -18.406 -9.492 5.105 1 95.75 204 ARG B CA 1
ATOM 3633 C C . ARG B 1 204 ? -18.312 -9.586 3.586 1 95.75 204 ARG B C 1
ATOM 3635 O O . ARG B 1 204 ? -17.344 -9.133 2.988 1 95.75 204 ARG B O 1
ATOM 3642 N N . PRO B 1 205 ? -19.391 -10.203 2.992 1 92.38 205 PRO B N 1
ATOM 3643 C CA . PRO B 1 205 ? -19.438 -10.195 1.528 1 92.38 205 PRO B CA 1
ATOM 3644 C C . PRO B 1 205 ? -19.312 -8.789 0.941 1 92.38 205 PRO B C 1
ATOM 3646 O O . PRO B 1 205 ? -19.859 -7.836 1.491 1 92.38 205 PRO B O 1
ATOM 3649 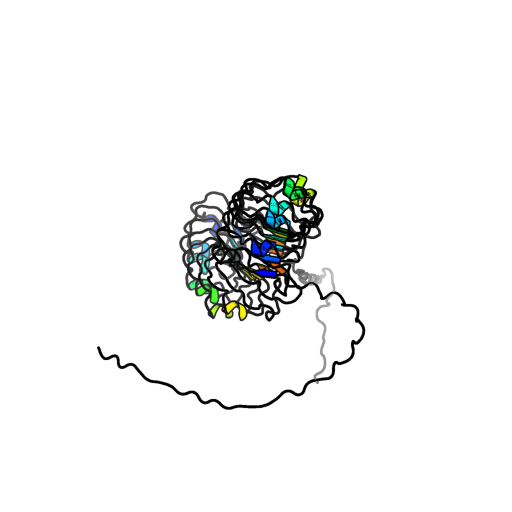N N . GLY B 1 206 ? -18.516 -8.703 -0.114 1 90.94 206 GLY B N 1
ATOM 3650 C CA . GLY B 1 206 ? -18.375 -7.418 -0.773 1 90.94 206 GLY B CA 1
ATOM 3651 C C . GLY B 1 206 ? -17.109 -6.672 -0.36 1 90.94 206 GLY B C 1
ATOM 3652 O O . GLY B 1 206 ? -16.688 -5.73 -1.035 1 90.94 206 GLY B O 1
ATOM 3653 N N . VAL B 1 207 ? -16.578 -7.047 0.803 1 94.19 207 VAL B N 1
ATOM 3654 C CA . VAL B 1 207 ? -15.352 -6.418 1.265 1 94.19 207 VAL B CA 1
ATOM 3655 C C . VAL B 1 207 ? -14.164 -6.93 0.444 1 94.19 207 VAL B C 1
ATOM 3657 O O . VAL B 1 207 ? -13.992 -8.141 0.286 1 94.19 207 VAL B O 1
ATOM 3660 N N . ARG B 1 208 ? -13.414 -5.945 -0.035 1 92.19 208 ARG B N 1
ATOM 3661 C CA . ARG B 1 208 ? -12.227 -6.324 -0.798 1 92.19 208 ARG B CA 1
ATOM 3662 C C . ARG B 1 208 ? -11.062 -6.668 0.129 1 92.19 208 ARG B C 1
ATOM 3664 O O . ARG B 1 208 ? -10.781 -5.93 1.074 1 92.19 208 ARG B O 1
ATOM 3671 N N . ARG B 1 209 ? -10.367 -7.836 -0.197 1 92.81 209 ARG B N 1
ATOM 3672 C CA . ARG B 1 209 ? -9.164 -8.258 0.519 1 92.81 209 ARG B CA 1
ATOM 3673 C C . ARG B 1 209 ? -7.945 -8.227 -0.394 1 92.81 209 ARG B C 1
ATOM 3675 O O . ARG B 1 209 ? -8.023 -8.633 -1.558 1 92.81 209 ARG B O 1
ATOM 3682 N N . VAL B 1 210 ? -6.93 -7.66 0.231 1 90.06 210 VAL B N 1
ATOM 3683 C CA . VAL B 1 210 ? -5.648 -7.707 -0.463 1 90.06 210 VAL B CA 1
ATOM 3684 C C . VAL B 1 210 ? -4.609 -8.398 0.415 1 90.06 210 VAL B C 1
ATOM 3686 O O . VAL B 1 210 ? -4.176 -7.852 1.431 1 90.06 210 VAL B O 1
ATOM 3689 N N . GLY B 1 211 ? -4.293 -9.547 0.081 1 88.62 211 GLY B N 1
ATOM 3690 C CA . GLY B 1 211 ? -3.377 -10.383 0.845 1 88.62 211 GLY B CA 1
ATOM 3691 C C . GLY B 1 211 ? -3.486 -11.859 0.504 1 88.62 211 GLY B C 1
ATOM 3692 O O . GLY B 1 211 ? -4.242 -12.234 -0.391 1 88.62 211 GLY B O 1
ATOM 3693 N N . ARG B 1 212 ? -2.75 -12.539 1.281 1 82.19 212 ARG B N 1
ATOM 3694 C CA . ARG B 1 212 ? -2.775 -13.992 1.097 1 82.19 212 ARG B CA 1
ATOM 3695 C C . ARG B 1 212 ? -4.176 -14.547 1.323 1 82.19 212 ARG B C 1
ATOM 3697 O O . ARG B 1 212 ? -4.875 -14.133 2.252 1 82.19 212 ARG B O 1
ATOM 3704 N N . TRP B 1 213 ? -4.688 -15.406 0.447 1 75 213 TRP B N 1
ATOM 3705 C CA . TRP B 1 213 ? -5.957 -16.125 0.564 1 75 213 TRP B CA 1
ATOM 3706 C C . TRP B 1 213 ? -7.129 -15.188 0.261 1 75 213 TRP B C 1
ATOM 3708 O O . TRP B 1 213 ? -8.266 -15.461 0.661 1 75 213 TRP B O 1
ATOM 3718 N N . ALA B 1 214 ? -6.844 -14.039 -0.261 1 77.31 214 ALA B N 1
ATOM 3719 C CA . ALA B 1 214 ? -7.91 -13.094 -0.561 1 77.31 214 ALA B CA 1
ATOM 3720 C C . ALA B 1 214 ? -8.953 -13.711 -1.492 1 77.31 214 ALA B C 1
ATOM 3722 O O . ALA B 1 214 ? -10.148 -13.461 -1.345 1 77.31 214 ALA B O 1
ATOM 3723 N N . ASP B 1 215 ? -8.602 -14.492 -2.5 1 64.06 215 ASP B N 1
ATOM 3724 C CA . ASP B 1 215 ? -9.516 -15.062 -3.486 1 64.06 215 ASP B CA 1
ATOM 3725 C C . ASP B 1 215 ? -10.203 -16.312 -2.941 1 64.06 215 ASP B C 1
ATOM 3727 O O . ASP B 1 215 ? -11.109 -16.859 -3.58 1 64.06 215 ASP B O 1
ATOM 3731 N N . ASP B 1 216 ? -9.766 -16.922 -1.888 1 58.5 216 ASP B N 1
ATOM 3732 C CA . ASP B 1 216 ? -10.344 -18.172 -1.386 1 58.5 216 ASP B CA 1
ATOM 3733 C C . ASP B 1 216 ? -11.742 -17.938 -0.821 1 58.5 216 ASP B C 1
ATOM 3735 O O . ASP B 1 216 ? -12.266 -18.781 -0.081 1 58.5 216 ASP B O 1
ATOM 3739 N N . SER B 1 217 ? -12.32 -16.812 -1.189 1 50.41 217 SER B N 1
ATOM 3740 C CA . SER B 1 217 ? -13.695 -16.859 -0.705 1 50.41 217 SER B CA 1
ATOM 3741 C C . SER B 1 217 ? -14.406 -18.125 -1.152 1 50.41 217 SER B C 1
ATOM 3743 O O . SER B 1 217 ? -14.266 -18.547 -2.299 1 50.41 217 SER B O 1
ATOM 3745 N N . PRO B 1 218 ? -14.867 -18.938 -0.332 1 43.56 218 PRO B N 1
ATOM 3746 C CA . PRO B 1 218 ? -15.555 -20.156 -0.751 1 43.56 218 PRO B CA 1
ATOM 3747 C C . PRO B 1 218 ? -16.453 -19.938 -1.964 1 43.56 218 PRO B C 1
ATOM 3749 O O . PRO B 1 218 ? -17.156 -18.922 -2.043 1 43.56 218 PRO B O 1
ATOM 3752 N N . GLU B 1 219 ? -16.031 -20.328 -3.129 1 38.25 219 GLU B N 1
ATOM 3753 C CA . GLU B 1 219 ? -17.031 -20.391 -4.195 1 38.25 219 GLU B CA 1
ATOM 3754 C C . GLU B 1 219 ? -18.406 -20.766 -3.643 1 38.25 219 GLU B C 1
ATOM 3756 O O . GLU B 1 219 ? -18.516 -21.594 -2.74 1 38.25 219 GLU B O 1
ATOM 3761 N N . PRO B 1 220 ? -19.406 -19.984 -3.982 1 35.16 220 PRO B N 1
ATOM 3762 C CA . PRO B 1 220 ? -20.703 -20.531 -3.572 1 35.16 220 PRO B CA 1
ATOM 3763 C C . PRO B 1 220 ? -20.797 -22.047 -3.809 1 35.16 220 PRO B C 1
ATOM 3765 O O . PRO B 1 220 ? -20.234 -22.562 -4.773 1 35.16 220 PRO B O 1
ATOM 3768 N N . ALA B 1 221 ? -21.094 -22.844 -2.914 1 34 221 ALA B N 1
ATOM 3769 C CA . ALA B 1 221 ? -21.469 -24.25 -3.029 1 34 221 ALA B CA 1
ATOM 3770 C C . ALA B 1 221 ? -22.234 -24.516 -4.32 1 34 221 ALA B C 1
ATOM 3772 O O . ALA B 1 221 ? -23.297 -23.922 -4.547 1 34 221 ALA B O 1
ATOM 3773 N N . ARG B 1 222 ? -21.625 -24.719 -5.477 1 33.25 222 ARG B N 1
ATOM 3774 C CA . ARG B 1 222 ? -22.5 -25.219 -6.527 1 33.25 222 ARG B CA 1
ATOM 3775 C C . ARG B 1 222 ? -23.641 -26.062 -5.938 1 33.25 222 ARG B C 1
ATOM 3777 O O . ARG B 1 222 ? -23.469 -26.688 -4.895 1 33.25 222 ARG B O 1
ATOM 3784 N N . HIS B 1 223 ? -24.891 -25.859 -6.438 1 29.64 223 HIS B N 1
ATOM 3785 C CA . HIS B 1 223 ? -26.109 -26.641 -6.32 1 29.64 223 HIS B CA 1
ATOM 3786 C C . HIS B 1 223 ? -25.812 -28.141 -6.48 1 29.64 223 HIS B C 1
ATOM 3788 O O . HIS B 1 223 ? -25.469 -28.594 -7.574 1 29.64 223 HIS B O 1
ATOM 3794 N N . VAL B 1 224 ? -25.203 -28.734 -5.551 1 31.19 224 VAL B N 1
ATOM 3795 C CA . VAL B 1 224 ? -25.359 -30.188 -5.539 1 31.19 224 VAL B CA 1
ATOM 3796 C C . VAL B 1 224 ? -26.797 -30.547 -5.941 1 31.19 224 VAL B C 1
ATOM 3798 O O . VAL B 1 224 ? -27.75 -30.094 -5.324 1 31.19 224 VAL B O 1
ATOM 3801 N N . LEU B 1 225 ? -27.016 -30.828 -7.203 1 28.31 225 LEU B N 1
ATOM 3802 C CA . LEU B 1 225 ? -28.266 -31.484 -7.543 1 28.31 225 LEU B CA 1
ATOM 3803 C C . LEU B 1 225 ? -28.641 -32.531 -6.484 1 28.31 225 LEU B C 1
ATOM 3805 O O . LEU B 1 225 ? -27.781 -33.188 -5.922 1 28.31 225 LEU B O 1
ATOM 3809 N N . PRO B 1 226 ? -29.953 -32.469 -6.023 1 28.47 226 PRO B N 1
ATOM 3810 C CA . PRO B 1 226 ? -30.516 -33.312 -4.965 1 28.47 226 PRO B CA 1
ATOM 3811 C C . PRO B 1 226 ? -30.297 -34.781 -5.207 1 28.47 226 PRO B C 1
ATOM 3813 O O . PRO B 1 226 ? -30.734 -35.312 -6.23 1 28.47 226 PRO B O 1
ATOM 3816 N N . SER B 1 227 ? -29.094 -35.25 -5.184 1 25.7 227 SER B N 1
ATOM 3817 C CA . SER B 1 227 ? -29.203 -36.688 -5.328 1 25.7 227 SER B CA 1
ATOM 3818 C C . SER B 1 227 ? -30.297 -37.25 -4.426 1 25.7 227 SER B C 1
ATOM 3820 O O . SER B 1 227 ? -30.547 -36.75 -3.332 1 25.7 227 SER B O 1
ATOM 3822 N N . PRO B 1 228 ? -31.094 -38.125 -4.977 1 25.81 228 PRO B N 1
ATOM 3823 C CA . PRO B 1 228 ? -32.281 -38.688 -4.297 1 25.81 228 PRO B CA 1
ATOM 3824 C C . PRO B 1 228 ? -31.984 -39.094 -2.852 1 25.81 228 PRO B C 1
ATOM 3826 O O . PRO B 1 228 ? -30.828 -39.281 -2.475 1 25.81 228 PRO B O 1
ATOM 3829 N N . GLU B 1 229 ? -33 -39.031 -2.096 1 25 229 GLU B N 1
ATOM 3830 C CA . GLU B 1 229 ? -33.312 -39.188 -0.677 1 25 229 GLU B CA 1
ATOM 3831 C C . GLU B 1 229 ? -32.688 -40.469 -0.111 1 25 229 GLU B C 1
ATOM 3833 O O . GLU B 1 229 ? -33.125 -41.594 -0.458 1 25 229 GLU B O 1
ATOM 3838 N N . PRO B 1 230 ? -31.312 -40.656 -0.278 1 22.84 230 PRO B N 1
ATOM 3839 C CA . PRO B 1 230 ? -31.281 -42.062 0.189 1 22.84 230 PRO B CA 1
ATOM 3840 C C . PRO B 1 230 ? -31.922 -42.219 1.567 1 22.84 230 PRO B C 1
ATOM 3842 O O . PRO B 1 230 ? -32.031 -41.25 2.328 1 22.84 230 PRO B O 1
ATOM 3845 N N . ALA B 1 231 ? -32.531 -43.344 1.749 1 22.22 231 ALA B N 1
ATOM 3846 C CA . ALA B 1 231 ? -33.281 -43.906 2.865 1 22.22 231 ALA B CA 1
ATOM 3847 C C . ALA B 1 231 ? -32.531 -43.75 4.176 1 22.22 231 ALA B C 1
ATOM 3849 O O . ALA B 1 231 ? -31.297 -43.844 4.199 1 22.22 231 ALA B O 1
ATOM 3850 N N . ALA B 1 232 ? -33.219 -43.062 5.129 1 22.67 232 ALA B N 1
ATOM 3851 C CA . ALA B 1 232 ? -32.938 -42.719 6.52 1 22.67 232 ALA B CA 1
ATOM 3852 C C . ALA B 1 232 ? -32.375 -43.906 7.289 1 22.67 232 ALA B C 1
ATOM 3854 O O . ALA B 1 232 ? -33.062 -44.906 7.465 1 22.67 232 ALA B O 1
ATOM 3855 N N . PRO B 1 233 ? -30.984 -44.094 6.977 1 18.25 233 PRO B N 1
ATOM 3856 C CA . PRO B 1 233 ? -30.734 -45.312 7.746 1 18.25 233 PRO B CA 1
ATOM 3857 C C . PRO B 1 233 ? -31.156 -45.188 9.211 1 18.25 233 PRO B C 1
ATOM 3859 O O . PRO B 1 233 ? -31.234 -44.062 9.734 1 18.25 233 PRO B O 1
ATOM 3862 N N . GLN B 1 234 ? -31.578 -46.312 9.75 1 19.17 234 GLN B N 1
ATOM 3863 C CA . GLN B 1 234 ? -32.281 -46.594 10.984 1 19.17 234 GLN B CA 1
ATOM 3864 C C . GLN B 1 234 ? -31.453 -46.25 12.211 1 19.17 234 GLN B C 1
ATOM 3866 O O . GLN B 1 234 ? -31.969 -45.688 13.172 1 19.17 234 GLN B O 1
ATOM 3871 N N . PRO B 1 235 ? -30.188 -46.781 12.375 1 17.77 235 PRO B N 1
ATOM 3872 C CA . PRO B 1 235 ? -30.234 -47.625 13.562 1 17.77 235 PRO B CA 1
ATOM 3873 C C . PRO B 1 235 ? -30.031 -46.844 14.859 1 17.77 235 PRO B C 1
ATOM 3875 O O . PRO B 1 235 ? -30.844 -46.969 15.781 1 17.77 235 PRO B O 1
ATOM 3878 N N . ARG B 1 236 ? -28.688 -46.938 15.375 1 17.33 236 ARG B N 1
ATOM 3879 C CA . ARG B 1 236 ? -28.422 -47.688 16.594 1 17.33 236 ARG B CA 1
ATOM 3880 C C . ARG B 1 236 ? -28.562 -46.812 17.828 1 17.33 236 ARG B C 1
ATOM 3882 O O . ARG B 1 236 ? -28.375 -45.594 17.766 1 17.33 236 ARG B O 1
ATOM 3889 N N . PRO B 1 237 ? -28.656 -47.375 19.062 1 18 237 PRO B N 1
ATOM 3890 C CA . PRO B 1 237 ? -29.188 -47.062 20.406 1 18 237 PRO B CA 1
ATOM 3891 C C . PRO B 1 237 ? -28.188 -46.312 21.281 1 18 237 PRO B C 1
ATOM 3893 O O . PRO B 1 237 ? -28.594 -45.625 22.234 1 18 237 PRO B O 1
ATOM 3896 N N . CYS B 1 238 ? -26.891 -46.156 20.875 1 15.7 238 CYS B N 1
ATOM 3897 C CA . CYS B 1 238 ? -26.094 -46.594 22.016 1 15.7 238 CYS B CA 1
ATOM 3898 C C . CYS B 1 238 ? -26.297 -45.719 23.234 1 15.7 238 CYS B C 1
ATOM 3900 O O . CYS B 1 238 ? -26.734 -44.562 23.094 1 15.7 238 CYS B O 1
ATOM 3902 N N . ALA B 1 239 ? -25.484 -46.062 24.344 1 16.2 239 ALA B N 1
ATOM 3903 C CA . ALA B 1 239 ? -25.469 -46.312 25.797 1 16.2 239 ALA B CA 1
ATOM 3904 C C . ALA B 1 239 ? -25.078 -45.031 26.547 1 16.2 239 ALA B C 1
ATOM 3906 O O . ALA B 1 239 ? -24.531 -44.094 25.953 1 16.2 239 ALA B O 1
ATOM 3907 N N . GLY B 1 240 ? -24.5 -45.219 27.812 1 16.12 240 GLY B N 1
ATOM 3908 C CA . GLY B 1 240 ? -24.719 -45.031 29.234 1 16.12 240 GLY B CA 1
ATOM 3909 C C . GLY B 1 240 ? -23.906 -43.906 29.812 1 16.12 240 GLY B C 1
ATOM 3910 O O . GLY B 1 240 ? -24.391 -42.781 29.938 1 16.12 240 GLY B O 1
ATOM 3911 N N . GLY B 1 241 ? -22.719 -44.156 30.562 1 15.59 241 GLY B N 1
ATOM 3912 C CA . GLY B 1 241 ? -22.578 -44.031 32 1 15.59 241 GLY B CA 1
ATOM 3913 C C . GLY B 1 241 ? -21.906 -42.75 32.438 1 15.59 241 GLY B C 1
ATOM 3914 O O . GLY B 1 241 ? -21.734 -41.844 31.625 1 15.59 241 GLY B O 1
ATOM 3915 N N . GLY B 1 242 ? -20.594 -42.781 33.031 1 15.77 242 GLY B N 1
ATOM 3916 C CA . GLY B 1 242 ? -20.188 -42.625 34.438 1 15.77 242 GLY B CA 1
ATOM 3917 C C . GLY B 1 242 ? -19.625 -41.25 34.719 1 15.77 242 GLY B C 1
ATOM 3918 O O . GLY B 1 242 ? -19.406 -40.438 33.812 1 15.77 242 GLY B O 1
ATOM 3919 N N . GLY B 1 243 ? -18.766 -41.062 35.938 1 15.96 243 GLY B N 1
ATOM 3920 C CA . GLY B 1 243 ? -18.578 -40.469 37.25 1 15.96 243 GLY B CA 1
ATOM 3921 C C . GLY B 1 243 ? -17.516 -39.375 37.281 1 15.96 243 GLY B C 1
ATOM 3922 O O . GLY B 1 243 ? -17.719 -38.312 37.875 1 15.96 243 GLY B O 1
ATOM 3923 N N . GLY B 1 244 ? -16.188 -39.469 36.844 1 15.77 244 GLY B N 1
ATOM 3924 C CA . GLY B 1 244 ? -15.172 -39.344 37.875 1 15.77 244 GLY B CA 1
ATOM 3925 C C . GLY B 1 244 ? -14.852 -37.906 38.219 1 15.77 244 GLY B C 1
ATOM 3926 O O . GLY B 1 244 ? -15.18 -36.969 37.469 1 15.77 244 GLY B O 1
ATOM 3927 N N . VAL B 1 245 ? -14 -37.594 39.5 1 15.96 245 VAL B N 1
ATOM 3928 C CA . VAL B 1 245 ? -13.711 -36.875 40.75 1 15.96 245 VAL B CA 1
ATOM 3929 C C . VAL B 1 245 ? -12.586 -35.875 40.531 1 15.96 245 VAL B C 1
ATOM 3931 O O . VAL B 1 245 ? -12.547 -34.812 41.188 1 15.96 245 VAL B O 1
ATOM 3934 N N . ALA B 1 246 ? -11.539 -35.844 39.781 1 15.9 246 ALA B N 1
ATOM 3935 C CA . ALA B 1 246 ? -10.258 -35.75 40.469 1 15.9 246 ALA B CA 1
ATOM 3936 C C . ALA B 1 246 ? -10.047 -34.375 41.094 1 15.9 246 ALA B C 1
ATOM 3938 O O . ALA B 1 246 ? -10.609 -33.375 40.594 1 15.9 246 ALA B O 1
ATOM 3939 N N . VAL B 1 247 ? -8.961 -34.219 42.125 1 15.43 247 VAL B N 1
ATOM 3940 C CA . VAL B 1 247 ? -8.375 -33.844 43.406 1 15.43 247 VAL B CA 1
ATOM 3941 C C . VAL B 1 247 ? -7.59 -32.562 43.25 1 15.43 247 VAL B C 1
ATOM 3943 O O . VAL B 1 247 ? -7.801 -31.609 44 1 15.43 247 VAL B O 1
ATOM 3946 N N . ALA B 1 248 ? -6.207 -32.5 42.969 1 15.44 248 ALA B N 1
ATOM 3947 C CA . ALA B 1 248 ? -5.113 -32.344 43.906 1 15.44 248 ALA B CA 1
ATOM 3948 C C . ALA B 1 248 ? -4.797 -30.875 44.156 1 15.44 248 ALA B C 1
ATOM 3950 O O . ALA B 1 248 ? -5.223 -30 43.406 1 15.44 248 ALA B O 1
ATOM 3951 N N . THR B 1 249 ? -3.434 -30.547 44.375 1 16.14 249 THR B N 1
ATOM 3952 C CA . THR B 1 249 ? -2.477 -30.328 45.469 1 16.14 249 THR B CA 1
ATOM 3953 C C . THR B 1 249 ? -2.129 -28.844 45.562 1 16.14 249 THR B C 1
ATOM 3955 O O . THR B 1 249 ? -2.354 -28.078 44.625 1 16.14 249 THR B O 1
ATOM 3958 N N . THR B 1 250 ? -0.808 -28.422 46.219 1 16.58 250 THR B N 1
ATOM 3959 C CA . THR B 1 250 ? -0.062 -28.016 47.406 1 16.58 250 THR B CA 1
ATOM 3960 C C . THR B 1 250 ? 0.611 -26.672 47.219 1 16.58 250 THR B C 1
ATOM 3962 O O . THR B 1 250 ? 0.52 -25.781 48.062 1 16.58 250 THR B O 1
ATOM 3965 N N . ALA B 1 251 ? 1.954 -26.359 46.719 1 15.77 251 ALA B N 1
ATOM 3966 C CA . ALA B 1 251 ? 3.082 -25.906 47.531 1 15.77 251 ALA B CA 1
ATOM 3967 C C . ALA B 1 251 ? 3.047 -24.391 47.688 1 15.77 251 ALA B C 1
ATOM 3969 O O . ALA B 1 251 ? 3.127 -23.891 48.812 1 15.77 251 ALA B O 1
ATOM 3970 N N . ALA B 1 252 ? 4.137 -23.531 47.156 1 17.56 252 ALA B N 1
ATOM 3971 C CA . ALA B 1 252 ? 5.398 -23.188 47.812 1 17.56 252 ALA B CA 1
ATOM 3972 C C . ALA B 1 252 ? 5.285 -21.844 48.5 1 17.56 252 ALA B C 1
ATOM 3974 O O . ALA B 1 252 ? 4.512 -20.969 48.094 1 17.56 252 ALA B O 1
ATOM 3975 N N . GLU B 1 253 ? 6.195 -21.5 49.656 1 18.42 253 GLU B N 1
ATOM 3976 C CA . GLU B 1 253 ? 6.836 -20.906 50.844 1 18.42 253 GLU B CA 1
ATOM 3977 C C . GLU B 1 253 ? 7.672 -19.688 50.469 1 18.42 253 GLU B C 1
ATOM 3979 O O . GLU B 1 253 ? 8.242 -19.031 51.312 1 18.42 253 GLU B O 1
ATOM 3984 N N . ALA B 1 254 ? 8.062 -19.156 49.438 1 17.73 254 ALA B N 1
ATOM 3985 C CA . ALA B 1 254 ? 9.297 -18.391 49.594 1 17.73 254 ALA B CA 1
ATOM 3986 C C . ALA B 1 254 ? 9.102 -17.234 50.594 1 17.73 254 ALA B C 1
ATOM 3988 O O . ALA B 1 254 ? 8.07 -16.547 50.562 1 17.73 254 ALA B O 1
ATOM 3989 N N . ALA B 1 255 ? 10.062 -17.016 51.75 1 20.31 255 ALA B N 1
ATOM 3990 C CA . ALA B 1 255 ? 10.938 -16.25 52.625 1 20.31 255 ALA B CA 1
ATOM 3991 C C . ALA B 1 255 ? 11.305 -14.906 52 1 20.31 255 ALA B C 1
ATOM 3993 O O . ALA B 1 255 ? 11.203 -14.727 50.781 1 20.31 255 ALA B O 1
ATOM 3994 N N . ALA B 1 256 ? 12.984 -14.453 52.156 1 19.31 256 ALA B N 1
ATOM 399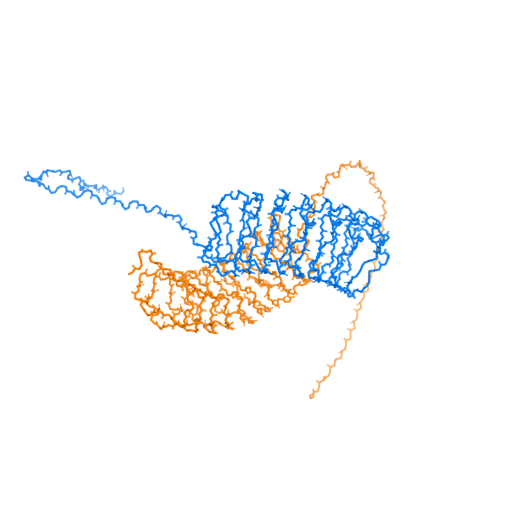5 C CA . ALA B 1 256 ? 13.906 -13.375 51.812 1 19.31 256 ALA B CA 1
ATOM 3996 C C . ALA B 1 256 ? 13.852 -13.047 50.344 1 19.31 256 ALA B C 1
ATOM 3998 O O . ALA B 1 256 ? 13.891 -13.953 49.5 1 19.31 256 ALA B O 1
#

Secondary structure (DSSP, 8-state):
--TTSEEE-TTS--SS--GGGGG-TT--EEE--SS--S---GGGGG-TT--EEE--SS--SS--GGGGG-TT--EEE--SS--S---GGGGG-TT--EEE--SS--SS--GGGGG-TT--EEE--SS------GGGGG-TT--EEE--SS--SS--GGGGG-TT--EEE--SS--------TT-TT--EEE--SS--SSPPP--TT-EEESTTTT-S--------------------TTS-----TT---------/--TTSEEE-TTS--SS--GGGGG-TT--EEE--SS------GGGGG-TT--EEE--SS--SS--GGGGG-TT--EEE--SS--S---GGGGG-TT--EEE--SS--SS--GGGGG-TT--EEE--SS------GGGGG-TT--EEE--SS--SS--GGGGG-TT--EEE--SS--------TT-TT--EEE--SS--SSPPP--TT-EEESTTTT-S---------------------------------------

Organism: Alligator mississippiensis (NCBI:txid8496)

Sequence (512 aa):
MPADKVVELSGRQLRRLPLRVCAFGALVKLYLSDNRLSQLPPELERLQHLQLLALDFNEFRALPGAVCALRRLCTLYLGNNRLRDLPRDLCRLQNLRTLWLDANRLSRLPAAVCDLRLLRALHAGSNALRALPARLRTLRRLRSIWLSDNQLPAFPPVLLRMPLLEVIDVDRNAIRAFPSLAHLPALKLVIYDHNPCRNAPRVRPGVRRVGRWADDSPEPARHVLPSPEPAAPQPRPCAGGGGGVAVATTAAEAAAMPADKVVELSGRQLRRLPLRVCAFGALVKLYLSDNRLSQLPPELERLQHLQLLALDFNEFRALPGAVCALRRLCTLYLGNNRLRDLPRDLCRLQNLRTLWLDANRLSRLPAAVCDLRLLRALHAGSNALRALPARLRTLRRLRSIWLSDNQLPAFPPVLLRMPLLEVIDVDRNAIRAFPSLAHLPALKLVIYDHNPCRNAPRVRPGVRRVGRWADDSPEPARHVLPSPEPAAPQPRPCAGGGGGVAVATTAAEAAA